Protein AF-A0AA90UX52-F1 (afdb_monomer_lite)

InterPro domains:
  IPR013783 Immunoglobulin-like fold [G3DSA:2.60.40.10] (333-427)
  IPR013783 Immunoglobulin-like fold [G3DSA:2.60.40.10] (526-625)
  IPR017853 Glycoside hydrolase superfamily [SSF51445] (4-129)
  IPR031965 Starch-binding module 26 [PF16738] (347-407)
  IPR031965 Starch-binding module 26 [PF16738] (533-608)

Organism: NCBI:txid165179

Secondary structure (DSSP, 8-state):
-----GGG-EE-S--SS--TTSSB-----HHHHHHHHHHHHHSSSEE---TTGGGTTTTTSBS--TTSS-GGGSTT---GGGG-S-EEEEETTEEEE-HHHHHHHHSHHHHHHHHHHHHHHH-HHHHH-EEE-TTEEESTT-EEEEEEETTEEEEEEESS-EEE-SPPSS-EEETTT--EE-SSSEEE-----TT-EEEEEET--S---S---SSS-SSS------PPP-S-TT-------SPPPPPP-EEEES-SEEE-SS-EEEEEEE-TTEEEEEEEETTS-EEEE-TT--EEEEE-TTPPTT-EEEEEEEEEETT--EEEEEEEEEE--TT-EEEEEEE-SS--EEEEE--STT--BSS-STT-EEPEEEEEETTEEEEEEEEET-SSEEEEEE-SSS-B---EEEE-S-EEEEE-SSS-EEEEPPPTTPPP-EEEES-SEEESS-EEEEEEE-TT-SEEEEEETTS--EEE-BT--EEEEESTTPPTT-EEEEEEEEE-TTS-EEEEEEEEEE----------SEEEEEEE-TT-S--EEEEEETTTTEESSTTSTT-EEPEEEEEEETTEEEEEEEE-SS--SPPSEEEEE-SSS-BPPPEE--TT-EEETTEE-S----SSS-----------EEEEETTS-EEEEESSGGGHHHHS-SEEEEETTEEEEE-

Radius of gyration: 37.29 Å; chains: 1; bounding box: 83×81×93 Å

Sequence (679 aa):
MKYNDATYNVVYVDSHDYGPGSGSRFGGSDAQWAENLSLMFTFRGIPCLYYGSEVGFRRDVVIDRGPNGPLSETGRAYFGGYITGDVKAKDFGDYTATGNAAASLNHDVAQHLIRLNKIRQAVPALRKGQWTSDGCTPANGGIAFKRAYKDSYALVALNGGATFTDCPAGTYTDLVTGKTYTGSTITVDAPNNQGQVRVLVKDWTGGKLIDDGAFIYDTTAKSLGDQTYDGNEEAGTTWVDEAPLMPVSVSLSPAGGTFRTNTVTVTAEVSEDATSAWYQIEGQDKVDLTPGKPVTFTIGEDMNFNDTKTVTWSVTSSEGKEKTGKVTYTKVDPNAAITVYVKADKAPYIHAWTTGVDGKNLTGSWPGKVMKGPEEIDGAKYWSYSFDGVENFNVILNNGSGAQSGNITGITSDIYLEYDGGKSAKKIDAPVNAAAKVTLSPNGGEFEKTISVTATLSNNAKSGWYKIGDGEQVNLTPGKPVTFTLGADMMEGESKTVTWSATNAEDKAKTGSATFNKIKEVVIPTPTGIFAYFLAPSDWSQVDCWAWNDSENVNFTGGKWPGVACTKIGVKKNGLDVWMWKYDGDLTTAPTMIIFNNGNGTQTKDLEFENGAVYNIDGKTNESVSTGINQVGSKKAPAKLKIYSINGVKVAEVNKVSDAEYVLAPGMYICNGKKFVIK

pLDDT: mean 83.98, std 14.46, range [29.59, 98.75]

Foldseek 3Di:
DPDDDQLAAEDEQAELQDHPPGFAAAQDDLLQLLQVLLDQLQAGHHYDYYPPVLVCPRHRFGSDPDPPDDNCRGVNRDQVLQQPWDWDAPDQLRIDTDASNNLSCLFQSNLSNSQSRQVSVVAVQSNDWDKDCVQKAAPPPWDWIWTDDPQKIKTKIFLWKIKGAQDPAAWWAWQAQLDIDGDRIDTDTDHNTRNEMTIIIGPDDPGHRGDAAQHYHDPDHDGSNPDDHPVCSVPDPPPPPPADQFDWDWDKVVQADEDAAQKDKIKIAIAQQFPWKWKDKPPGDIDTDHHPDIDIDIDRPPDAAQDKIKMKMWTAGPVRDIDIDIYMYGYHQQFDKAKEKEFEPDFWAKWKWDDDPPIDTQQDDPPGHTFDDQDQDPNTTMTMDIGTRDQFMKMKIALSPPFIEDIRGGRRHHWYWYDYNHHDIDTDDDPLVPDWDWDKRNQADEDAAKHKIKIATAQQFPWKWKDKAPDDTDTHDHPDIDIDMDHNPDDAQDKIKMKMWTAGPVRDIDIDIYIYTHHHPQPLPPDDDFKEKEQEDPPQPWKAKWFAAPVPRDTQFPPDPPGGTWAFRPDHDPNTTMTMDDRPDDDPDYTQWMKMDSSPPDIADIAGDDGQFYAYNPYTDPDHDCSPDDDDDPDVQQQWWQKAAPVRHRNDTHSDPVCCLVRDDFHWIATPNDIDTRD

Structure (mmCIF, N/CA/C/O backbone):
data_AF-A0AA90UX52-F1
#
_entry.id   AF-A0AA90UX52-F1
#
loop_
_atom_site.group_PDB
_atom_site.id
_atom_site.type_symbol
_atom_site.label_atom_id
_atom_site.label_alt_id
_atom_site.label_comp_id
_atom_site.label_asym_id
_atom_site.label_entity_id
_atom_site.label_seq_id
_atom_site.pdbx_PDB_ins_code
_atom_site.Cartn_x
_atom_site.Cartn_y
_atom_site.Cartn_z
_atom_site.occupancy
_atom_site.B_iso_or_equiv
_atom_site.auth_seq_id
_atom_site.auth_comp_id
_atom_site.auth_asym_id
_atom_site.auth_atom_id
_atom_site.pdbx_PDB_model_num
ATOM 1 N N . MET A 1 1 ? -38.773 1.060 -2.376 1.00 43.31 1 MET A N 1
ATOM 2 C CA . MET A 1 1 ? -37.419 0.499 -2.181 1.00 43.31 1 MET A CA 1
ATOM 3 C C . MET A 1 1 ? -37.500 -0.554 -1.091 1.00 43.31 1 MET A C 1
ATOM 5 O O . MET A 1 1 ? -37.897 -0.216 0.014 1.00 43.31 1 MET A O 1
ATOM 9 N N . LYS A 1 2 ? -37.212 -1.824 -1.391 1.00 46.41 2 LYS A N 1
ATOM 10 C CA . LYS A 1 2 ? -36.948 -2.810 -0.334 1.00 46.41 2 LYS A CA 1
ATOM 11 C C . LYS A 1 2 ? -35.502 -2.572 0.094 1.00 46.41 2 LYS A C 1
ATOM 13 O O . LYS A 1 2 ? -34.612 -2.728 -0.737 1.00 46.41 2 LYS A O 1
ATOM 18 N N . TYR A 1 3 ? -35.277 -2.103 1.318 1.00 53.59 3 TYR A N 1
ATOM 19 C CA . TYR A 1 3 ? -33.922 -2.037 1.862 1.00 53.59 3 TYR A CA 1
ATOM 20 C C . TYR A 1 3 ? -33.334 -3.457 1.859 1.00 53.59 3 TYR A C 1
ATOM 22 O O . TYR A 1 3 ? -34.031 -4.411 2.214 1.00 53.59 3 TYR A O 1
ATOM 30 N N . ASN A 1 4 ? -32.082 -3.600 1.412 1.00 65.56 4 ASN A N 1
ATOM 31 C CA . ASN A 1 4 ? -31.313 -4.835 1.586 1.00 65.56 4 ASN A CA 1
ATOM 32 C C . ASN A 1 4 ? -31.153 -5.147 3.087 1.00 65.56 4 ASN A C 1
ATOM 34 O O . ASN A 1 4 ? -31.478 -4.313 3.934 1.00 65.56 4 ASN A O 1
ATOM 38 N N . ASP A 1 5 ? -30.666 -6.347 3.419 1.00 72.44 5 ASP A N 1
ATOM 39 C CA . ASP A 1 5 ? -30.432 -6.779 4.803 1.00 72.44 5 ASP A CA 1
ATOM 40 C C . ASP A 1 5 ? -29.743 -5.678 5.634 1.00 72.44 5 ASP A C 1
ATOM 42 O O . ASP A 1 5 ? -28.587 -5.325 5.394 1.00 72.44 5 ASP A O 1
ATOM 46 N N . ALA A 1 6 ? -30.463 -5.155 6.635 1.00 71.75 6 ALA A N 1
ATOM 47 C CA . ALA A 1 6 ? -30.020 -4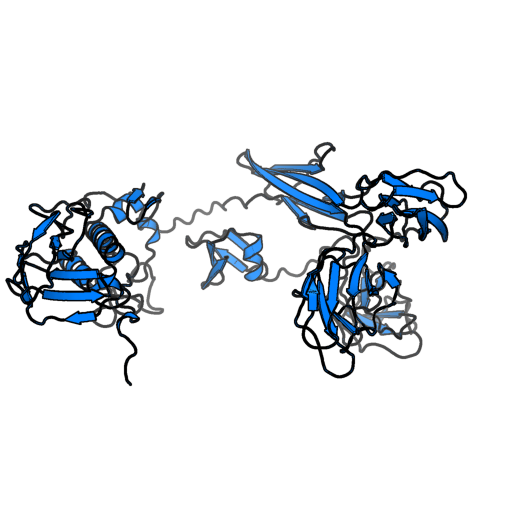.057 7.495 1.00 71.75 6 ALA A CA 1
ATOM 48 C C . ALA A 1 6 ? -28.718 -4.360 8.262 1.00 71.75 6 ALA A C 1
ATOM 50 O O . ALA A 1 6 ? -28.102 -3.455 8.818 1.00 71.75 6 ALA A O 1
ATOM 51 N N . THR A 1 7 ? -28.264 -5.617 8.269 1.00 76.69 7 THR A N 1
ATOM 52 C CA . THR A 1 7 ? -26.946 -6.018 8.782 1.00 76.69 7 THR A CA 1
ATOM 53 C C . THR A 1 7 ? -25.788 -5.310 8.064 1.00 76.69 7 THR A C 1
ATOM 55 O O . THR A 1 7 ? -24.740 -5.119 8.673 1.00 76.69 7 THR A O 1
ATOM 58 N N . TYR A 1 8 ? -25.976 -4.872 6.813 1.00 82.00 8 TYR A N 1
ATOM 59 C CA . TYR A 1 8 ? -24.956 -4.165 6.027 1.00 82.00 8 TYR A CA 1
ATOM 60 C C . TYR A 1 8 ? -25.035 -2.635 6.122 1.00 82.00 8 TYR A C 1
ATOM 62 O O . TYR A 1 8 ? -24.238 -1.945 5.489 1.00 82.00 8 TYR A O 1
ATOM 70 N N . ASN A 1 9 ? -25.973 -2.088 6.901 1.00 87.50 9 ASN A N 1
ATOM 71 C CA . ASN A 1 9 ? -26.075 -0.643 7.072 1.00 87.50 9 ASN A CA 1
ATOM 72 C C . ASN A 1 9 ? -24.983 -0.145 8.013 1.00 87.50 9 ASN A C 1
ATOM 74 O O . ASN A 1 9 ? -24.876 -0.614 9.148 1.00 87.50 9 ASN A O 1
ATOM 78 N N . VAL A 1 10 ? -24.211 0.837 7.556 1.00 90.69 10 VAL A N 1
ATOM 79 C CA . VAL A 1 10 ? -23.327 1.604 8.433 1.00 90.69 10 VAL A CA 1
ATOM 80 C C . VAL A 1 10 ? -24.196 2.445 9.358 1.00 90.69 10 VAL A C 1
ATOM 82 O O . VAL A 1 10 ? -25.052 3.198 8.899 1.00 90.69 10 VAL A O 1
ATOM 85 N N . VAL A 1 11 ? -23.989 2.287 10.659 1.00 90.81 11 VAL A N 1
ATOM 86 C CA . VAL A 1 11 ? -24.695 3.026 11.706 1.00 90.81 11 VAL A CA 1
ATOM 87 C C . VAL A 1 11 ? -23.684 3.868 12.468 1.00 90.81 11 VAL A C 1
ATOM 89 O O . VAL A 1 11 ? -22.572 3.415 12.732 1.00 90.81 11 VAL A O 1
ATOM 92 N N . TYR A 1 12 ? -24.056 5.103 12.776 1.00 92.94 12 TYR A N 1
ATOM 93 C CA . TYR A 1 12 ? -23.220 6.073 13.473 1.00 92.94 12 TYR A CA 1
ATOM 94 C C . TYR A 1 12 ? -24.110 7.007 14.296 1.00 92.94 12 TYR A C 1
ATOM 96 O O . TYR A 1 12 ? -25.298 7.158 14.005 1.00 92.94 12 TYR A O 1
ATOM 104 N N . VAL A 1 13 ? -23.533 7.627 15.324 1.00 93.69 13 VAL A N 1
ATOM 105 C CA . VAL A 1 13 ? -24.205 8.667 16.121 1.00 93.69 13 VAL A CA 1
ATOM 106 C C . VAL A 1 13 ? -23.985 10.030 15.475 1.00 93.69 13 VAL A C 1
ATOM 108 O O . VAL A 1 13 ? -24.938 10.760 15.227 1.00 93.69 13 VAL A O 1
ATOM 111 N N . ASP A 1 14 ? -22.731 10.343 15.151 1.00 93.75 14 ASP A N 1
ATOM 112 C CA . ASP A 1 14 ? -22.329 11.515 14.383 1.00 93.75 14 ASP A CA 1
ATOM 113 C C . ASP A 1 14 ? -21.280 11.158 13.315 1.00 93.75 14 ASP A C 1
ATOM 115 O O . ASP A 1 14 ? -20.746 10.046 13.279 1.00 93.75 14 ASP A O 1
ATOM 119 N N . SER A 1 15 ? -21.044 12.084 12.389 1.00 92.25 15 SER A N 1
ATOM 120 C CA . SER A 1 15 ? -20.135 11.927 11.256 1.00 92.25 15 SER A CA 1
ATOM 121 C C . SER A 1 15 ? -19.457 13.248 10.886 1.00 92.25 15 SER A C 1
ATOM 123 O O . SER A 1 15 ? -19.659 14.282 11.522 1.00 92.25 15 SER A O 1
ATOM 125 N N . HIS A 1 16 ? -18.663 13.213 9.816 1.00 90.19 16 HIS A N 1
ATOM 126 C CA . HIS A 1 16 ? -18.025 14.392 9.233 1.00 90.19 16 HIS A CA 1
ATOM 127 C C . HIS A 1 16 ? -18.993 15.360 8.537 1.00 90.19 16 HIS A C 1
ATOM 129 O O . HIS A 1 16 ? -18.540 16.426 8.123 1.00 90.19 16 HIS A O 1
ATOM 135 N N . ASP A 1 17 ? -20.275 15.006 8.402 1.00 87.12 17 ASP A N 1
ATOM 136 C CA . ASP A 1 17 ? -21.306 15.847 7.777 1.00 87.12 17 ASP A CA 1
ATOM 137 C C . ASP A 1 17 ? -22.520 16.075 8.686 1.00 87.12 17 ASP A C 1
ATOM 139 O O . ASP A 1 17 ? -23.120 17.148 8.650 1.00 87.12 17 ASP A O 1
ATOM 143 N N . TYR A 1 18 ? -22.896 15.088 9.511 1.00 87.19 18 TYR A N 1
ATOM 144 C CA . TYR A 1 18 ? -24.148 15.128 10.265 1.00 87.19 18 TYR A CA 1
ATOM 145 C C . TYR A 1 18 ? -24.004 14.587 11.686 1.00 87.19 18 TYR A C 1
ATOM 147 O O . TYR A 1 18 ? -23.371 13.561 11.916 1.00 87.19 18 TYR A O 1
ATOM 155 N N . GLY A 1 19 ? -24.696 15.231 12.623 1.00 87.31 19 GLY A N 1
ATOM 156 C CA . GLY A 1 19 ? -25.025 14.687 13.938 1.00 87.31 19 GLY A CA 1
ATOM 157 C C . GLY A 1 19 ? -26.526 14.813 14.227 1.00 87.31 19 GLY A C 1
ATOM 158 O O . GLY A 1 19 ? -27.267 15.381 13.410 1.00 87.31 19 GLY A O 1
ATOM 159 N N . PRO A 1 20 ? -27.004 14.303 15.376 1.00 80.38 20 PRO A N 1
ATOM 160 C CA . PRO A 1 20 ? -28.398 14.424 15.794 1.00 80.38 20 PRO A CA 1
ATOM 161 C C . PRO A 1 20 ? -28.715 15.910 16.020 1.00 80.38 20 PRO A C 1
ATOM 163 O O . PRO A 1 20 ? -28.305 16.485 17.020 1.00 80.38 20 PRO A O 1
ATOM 166 N N . GLY A 1 21 ? -29.360 16.559 15.042 1.00 71.69 21 GLY A N 1
ATOM 167 C CA . GLY A 1 21 ? -29.524 18.023 15.011 1.00 71.69 21 GLY A CA 1
ATOM 168 C C . GLY A 1 21 ? -29.046 18.723 13.730 1.00 71.69 21 GLY A C 1
ATOM 169 O O . GLY A 1 21 ? -29.151 19.941 13.639 1.00 71.69 21 GLY A O 1
ATOM 170 N N . SER A 1 22 ? -28.597 17.979 12.708 1.00 71.75 22 SER A N 1
ATOM 171 C CA . SER A 1 22 ? -28.408 18.431 11.309 1.00 71.75 22 SER A CA 1
ATOM 172 C C . SER A 1 22 ? -27.213 19.348 10.979 1.00 71.75 22 SER A C 1
ATOM 174 O O . SER A 1 22 ? -27.185 19.920 9.893 1.00 71.75 22 SER A O 1
ATOM 176 N N . GLY A 1 23 ? -26.187 19.440 11.838 1.00 85.25 23 GLY A N 1
ATOM 177 C CA . GLY A 1 23 ? -24.951 20.163 11.472 1.00 85.25 23 GLY A CA 1
ATOM 178 C C . GLY A 1 23 ? -23.860 20.307 12.539 1.00 85.25 23 GLY A C 1
ATOM 179 O O . GLY A 1 23 ? -22.765 20.762 12.214 1.00 85.25 23 GLY A O 1
ATOM 180 N N . SER A 1 24 ? -24.119 19.908 13.786 1.00 93.06 24 SER A N 1
ATOM 181 C CA . SER A 1 24 ? -23.124 19.890 14.870 1.00 93.06 24 SER A CA 1
ATOM 182 C C . SER A 1 24 ? -22.757 18.466 15.277 1.00 93.06 24 SER A C 1
ATOM 184 O O . SER A 1 24 ? -23.542 17.530 15.095 1.00 93.06 24 SER A O 1
ATOM 186 N N . ARG A 1 25 ? -21.555 18.312 15.840 1.00 93.75 25 ARG A N 1
ATOM 187 C CA . ARG A 1 25 ? -21.105 17.092 16.526 1.00 93.75 25 ARG A CA 1
ATOM 188 C C . ARG A 1 25 ? -22.083 16.754 17.647 1.00 93.75 25 ARG A C 1
ATOM 190 O O . ARG A 1 25 ? -22.650 17.658 18.257 1.00 93.75 25 ARG A O 1
ATOM 197 N N . PHE A 1 26 ? -22.273 15.473 17.956 1.00 95.00 26 PHE A N 1
ATOM 198 C CA . PHE A 1 26 ? -23.254 15.099 18.979 1.00 95.00 26 PHE A CA 1
ATOM 199 C C . PHE A 1 26 ? -22.824 15.597 20.369 1.00 95.00 26 PHE A C 1
ATOM 201 O O . PHE A 1 26 ? -21.814 15.148 20.906 1.00 95.00 26 PHE A O 1
ATOM 208 N N . GLY A 1 27 ? -23.602 16.515 20.949 1.00 92.94 27 GLY A N 1
ATOM 209 C CA . GLY A 1 27 ? -23.311 17.180 22.226 1.00 92.94 27 GLY A CA 1
ATOM 210 C C . GLY A 1 27 ? -23.649 16.387 23.494 1.00 92.94 27 GLY A C 1
ATOM 211 O O . GLY A 1 27 ? -23.542 16.935 24.587 1.00 92.94 27 GLY A O 1
ATOM 212 N N . GLY A 1 28 ? -24.080 15.126 23.377 1.00 93.31 28 GLY A N 1
ATOM 213 C CA . GLY A 1 28 ? -24.453 14.310 24.535 1.00 93.31 28 GLY A CA 1
ATOM 214 C C . GLY A 1 28 ? -23.296 14.055 25.508 1.00 93.31 28 GLY A C 1
ATOM 215 O O . GLY A 1 28 ? -22.121 14.088 25.133 1.00 93.31 28 GLY A O 1
ATOM 216 N N . SER A 1 29 ? -23.643 13.768 26.764 1.00 95.44 29 SER A N 1
ATOM 217 C CA . SER A 1 29 ? -22.687 13.413 27.820 1.00 95.44 29 SER A CA 1
ATOM 218 C C . SER A 1 29 ? -21.959 12.095 27.528 1.00 95.44 29 SER A C 1
ATOM 220 O O . SER A 1 29 ? -22.377 11.318 26.667 1.00 95.44 29 SER A O 1
ATOM 222 N N . ASP A 1 30 ? -20.900 11.791 28.285 1.00 95.75 30 ASP A N 1
ATOM 223 C CA . ASP A 1 30 ? -20.216 10.494 28.176 1.00 95.75 30 ASP A CA 1
ATOM 224 C C . ASP A 1 30 ? -21.163 9.315 28.415 1.00 95.75 30 ASP A C 1
ATOM 226 O O . ASP A 1 30 ? -21.090 8.317 27.704 1.00 95.75 30 ASP A O 1
ATOM 230 N N . ALA A 1 31 ? -22.102 9.451 29.354 1.00 95.62 31 ALA A N 1
ATOM 231 C CA . ALA A 1 31 ? -23.086 8.417 29.649 1.00 95.62 31 ALA A CA 1
ATOM 232 C C . ALA A 1 31 ? -24.082 8.214 28.490 1.00 95.62 31 ALA A C 1
ATOM 234 O O . ALA A 1 31 ? -24.422 7.079 28.156 1.00 95.62 31 ALA A O 1
ATOM 235 N N . GLN A 1 32 ? -24.501 9.297 27.822 1.00 95.50 32 GLN A N 1
ATOM 236 C CA . GLN A 1 32 ? -25.347 9.220 26.621 1.00 95.50 32 GLN A CA 1
ATOM 237 C C . GLN A 1 32 ? -24.584 8.627 25.430 1.00 95.50 32 GLN A C 1
ATOM 239 O O . GLN A 1 32 ? -25.124 7.824 24.670 1.00 95.50 32 GLN A O 1
ATOM 244 N N . TRP A 1 33 ? -23.307 8.979 25.267 1.00 96.19 33 TRP A N 1
ATOM 245 C CA . TRP A 1 33 ? -22.436 8.332 24.288 1.00 96.19 33 TRP A CA 1
ATOM 246 C C . TRP A 1 33 ? -22.298 6.837 24.577 1.00 96.19 33 TRP A C 1
ATOM 248 O O . TRP A 1 33 ? -22.465 6.026 23.668 1.00 96.19 33 TRP A O 1
ATOM 258 N N . ALA A 1 34 ? -22.062 6.460 25.833 1.00 96.94 34 ALA A N 1
ATOM 259 C CA . ALA A 1 34 ? -21.978 5.068 26.247 1.00 96.94 34 ALA A CA 1
ATOM 260 C C . ALA A 1 34 ? -23.277 4.299 25.950 1.00 96.94 34 ALA A C 1
ATOM 262 O O . ALA A 1 34 ? -23.217 3.191 25.423 1.00 96.94 34 ALA A O 1
ATOM 263 N N . GLU A 1 35 ? -24.446 4.887 26.210 1.00 96.44 35 GLU A N 1
ATOM 264 C CA . GLU A 1 35 ? -25.766 4.335 25.865 1.00 96.44 35 GLU A CA 1
ATOM 265 C C . GLU A 1 35 ? -25.922 4.096 24.357 1.00 96.44 35 GLU A C 1
ATOM 267 O O . GLU A 1 35 ? -26.224 2.977 23.928 1.00 96.44 35 GLU A O 1
ATOM 272 N N . ASN A 1 36 ? -25.633 5.117 23.546 1.00 95.88 36 ASN A N 1
ATOM 273 C CA . ASN A 1 36 ? -25.705 5.023 22.090 1.00 95.88 36 ASN A CA 1
ATOM 274 C C . ASN A 1 36 ? -24.756 3.949 21.539 1.00 95.88 36 ASN A C 1
ATOM 276 O O . ASN A 1 36 ? -25.142 3.149 20.682 1.00 95.88 36 ASN A O 1
ATOM 280 N N . LEU A 1 37 ? -23.522 3.896 22.049 1.00 96.88 37 LEU A N 1
ATOM 281 C CA . LEU A 1 37 ? -22.538 2.881 21.675 1.00 96.88 37 LEU A CA 1
ATOM 282 C C . LEU A 1 37 ? -22.993 1.484 22.111 1.00 96.88 37 LEU A C 1
ATOM 284 O O . LEU A 1 37 ? -22.902 0.551 21.314 1.00 96.88 37 LEU A O 1
ATOM 288 N N . SER A 1 38 ? -23.530 1.328 23.324 1.00 97.19 38 SER A N 1
ATOM 289 C CA . SER A 1 38 ? -24.040 0.044 23.820 1.00 97.19 38 SER A CA 1
ATOM 290 C C . SER A 1 38 ? -25.117 -0.508 22.897 1.00 97.19 38 SER A C 1
ATOM 292 O O . SER A 1 38 ? -25.051 -1.681 22.519 1.00 97.19 38 SER A O 1
ATOM 294 N N . LEU A 1 39 ? -26.055 0.331 22.446 1.00 95.69 39 LEU A N 1
ATOM 295 C CA . LEU A 1 39 ? -27.054 -0.080 21.463 1.00 95.69 39 LEU A CA 1
ATOM 296 C C . LEU A 1 39 ? -26.397 -0.417 20.122 1.00 95.69 39 LEU A C 1
ATOM 298 O O . LEU A 1 39 ? -26.558 -1.526 19.618 1.00 95.69 39 LEU A O 1
ATOM 302 N N . MET A 1 40 ? -25.601 0.494 19.563 1.00 94.75 40 MET A N 1
ATOM 303 C CA . MET A 1 40 ? -24.998 0.328 18.239 1.00 94.75 40 MET A CA 1
ATOM 304 C C . MET A 1 40 ? -24.143 -0.948 18.134 1.00 94.75 40 MET A C 1
ATOM 306 O O . MET A 1 40 ? -24.237 -1.692 17.156 1.00 94.75 40 MET A O 1
ATOM 310 N N . PHE A 1 41 ? -23.358 -1.259 19.168 1.00 95.88 41 PHE A N 1
ATOM 311 C CA . PHE A 1 41 ? -22.461 -2.417 19.197 1.00 95.88 41 PHE A CA 1
ATOM 312 C C . PHE A 1 41 ? -23.132 -3.733 19.597 1.00 95.88 41 PHE A C 1
ATOM 314 O O . PHE A 1 41 ? -22.553 -4.796 19.355 1.00 95.88 41 PHE A O 1
ATOM 321 N N . THR A 1 42 ? -24.352 -3.715 20.132 1.00 96.44 42 THR A N 1
ATOM 322 C CA . THR A 1 42 ? -25.103 -4.944 20.448 1.00 96.44 42 THR A CA 1
ATOM 323 C C . THR A 1 42 ? -26.286 -5.188 19.515 1.00 96.44 42 THR A C 1
ATOM 325 O O . THR A 1 42 ? -26.809 -6.303 19.470 1.00 96.44 42 THR A O 1
ATOM 328 N N . PHE A 1 43 ? -26.658 -4.206 18.695 1.00 93.00 43 PHE A N 1
ATOM 329 C CA . PHE A 1 43 ? -27.733 -4.297 17.710 1.00 93.00 43 PHE A CA 1
ATOM 330 C C . PHE A 1 43 ? -27.221 -4.682 16.303 1.00 93.00 43 PHE A C 1
ATOM 332 O O . PHE A 1 43 ? -26.082 -5.149 16.132 1.00 93.00 43 PHE A O 1
ATOM 339 N N . ARG A 1 44 ? -28.096 -4.585 15.290 1.00 89.25 44 ARG A N 1
ATOM 340 C CA . ARG A 1 44 ? -27.779 -4.852 13.873 1.00 89.25 44 ARG A CA 1
ATOM 341 C C . ARG A 1 44 ? -27.151 -3.637 13.189 1.00 89.25 44 ARG A C 1
ATOM 343 O O . ARG A 1 44 ? -27.473 -2.505 13.524 1.00 89.25 44 ARG A O 1
ATOM 350 N N . GLY A 1 45 ? -26.301 -3.915 12.202 1.00 90.06 45 GLY A N 1
ATOM 351 C CA . GLY A 1 45 ? -25.576 -2.920 11.412 1.00 90.06 45 GLY A CA 1
ATOM 352 C C . GLY A 1 45 ? -24.060 -3.027 11.576 1.00 90.06 45 GLY A C 1
ATOM 353 O O . GLY A 1 45 ? -23.547 -3.910 12.273 1.00 90.06 45 GLY A O 1
ATOM 354 N N . ILE A 1 46 ? -23.346 -2.113 10.930 1.00 92.69 46 ILE A N 1
ATOM 355 C CA . ILE A 1 46 ? -21.895 -1.944 10.998 1.00 92.69 46 ILE A CA 1
ATOM 356 C C . ILE A 1 46 ? -21.626 -0.656 11.790 1.00 92.69 46 ILE A C 1
ATOM 358 O O . ILE A 1 46 ? -21.782 0.430 11.229 1.00 92.69 46 ILE A O 1
ATOM 362 N N . PRO A 1 47 ? -21.266 -0.754 13.084 1.00 93.81 47 PRO A N 1
ATOM 363 C CA . PRO A 1 47 ? -20.916 0.405 13.898 1.00 93.81 47 PRO A CA 1
ATOM 364 C C . PRO A 1 47 ? -19.752 1.182 13.286 1.00 93.81 47 PRO A C 1
ATOM 366 O O . PRO A 1 47 ? -18.701 0.606 13.005 1.00 93.81 47 PRO A O 1
ATOM 369 N N . CYS A 1 48 ? -19.933 2.484 13.106 1.00 94.75 48 CYS A N 1
ATOM 370 C CA . CYS A 1 48 ? -18.905 3.414 12.672 1.00 94.75 48 CYS A CA 1
ATOM 371 C C . CYS A 1 48 ? -18.796 4.542 13.696 1.00 94.75 48 CYS A C 1
ATOM 373 O O . CYS A 1 48 ? -19.800 5.097 14.144 1.00 94.75 48 CYS A O 1
ATOM 375 N N . LEU A 1 49 ? -17.561 4.852 14.075 1.00 94.25 49 LEU A N 1
ATOM 376 C CA . LEU A 1 49 ? -17.238 5.947 14.973 1.00 94.25 49 LEU A CA 1
ATOM 377 C C . LEU A 1 49 ? -16.491 7.018 14.184 1.00 94.25 49 LEU A C 1
ATOM 379 O O . LEU A 1 49 ? -15.543 6.702 13.464 1.00 94.25 49 LEU A O 1
ATOM 383 N N . TYR A 1 50 ? -16.912 8.272 14.323 1.00 94.81 50 TYR A N 1
ATOM 384 C CA . TYR A 1 50 ? -16.167 9.406 13.798 1.00 94.81 50 TYR A CA 1
ATOM 385 C C . TYR A 1 50 ? -15.085 9.825 14.802 1.00 94.81 50 TYR A C 1
ATOM 387 O O . TYR A 1 50 ? -15.320 9.797 16.009 1.00 94.81 50 TYR A O 1
ATOM 395 N N . TYR A 1 51 ? -13.887 10.150 14.310 1.00 94.44 51 TYR A N 1
ATOM 396 C CA . TYR A 1 51 ? -12.699 10.287 15.156 1.00 94.44 51 TYR A CA 1
ATOM 397 C C . TYR A 1 51 ? -12.890 11.318 16.276 1.00 94.44 51 TYR A C 1
ATOM 399 O O . TYR A 1 51 ? -13.581 12.330 16.122 1.00 94.44 51 TYR A O 1
ATOM 407 N N . GLY A 1 52 ? -12.276 11.045 17.423 1.00 95.00 52 GLY A N 1
ATOM 408 C CA . GLY A 1 52 ? -12.375 11.874 18.614 1.00 95.00 52 GLY A CA 1
ATOM 409 C C . GLY A 1 52 ? -13.715 11.774 19.353 1.00 95.00 52 GLY A C 1
ATOM 410 O O . GLY A 1 52 ? -13.802 12.247 20.485 1.00 95.00 52 GLY A O 1
ATOM 411 N N . SER A 1 53 ? -14.760 11.143 18.795 1.00 95.19 53 SER A N 1
ATOM 412 C CA . SER A 1 53 ? -16.009 10.896 19.540 1.00 95.19 53 SER A CA 1
ATOM 413 C C . SER A 1 53 ? -15.772 10.007 20.771 1.00 95.19 53 SER A C 1
ATOM 415 O O . SER A 1 53 ? -16.456 10.165 21.781 1.00 95.19 53 SER A O 1
ATOM 417 N N . GLU A 1 54 ? -14.753 9.143 20.726 1.00 94.31 54 GLU A N 1
ATOM 418 C CA . GLU A 1 54 ? -14.267 8.304 21.831 1.00 94.31 54 GLU A CA 1
ATOM 419 C C . GLU A 1 54 ? -13.792 9.089 23.067 1.00 94.31 54 GLU A C 1
ATOM 421 O O . GLU A 1 54 ? -13.746 8.529 24.163 1.00 94.31 54 GLU A O 1
ATOM 426 N N . VAL A 1 55 ? -13.490 10.381 22.910 1.00 94.81 55 VAL A N 1
ATOM 427 C CA . VAL A 1 55 ? -13.103 11.294 24.001 1.00 94.81 55 VAL A CA 1
ATOM 428 C C . VAL A 1 55 ? -13.971 12.554 24.063 1.00 94.81 55 VAL A C 1
ATOM 430 O O . VAL A 1 55 ? -13.641 13.515 24.746 1.00 94.81 55 VAL A O 1
ATOM 433 N N . GLY A 1 56 ? -15.075 12.595 23.310 1.00 93.19 56 GLY A N 1
ATOM 434 C CA . GLY A 1 56 ? -15.926 13.784 23.242 1.00 93.19 56 GLY A CA 1
ATOM 435 C C . GLY A 1 56 ? -15.275 15.003 22.576 1.00 93.19 56 GLY A C 1
ATOM 436 O O . GLY A 1 56 ? -15.659 16.142 22.847 1.00 93.19 56 GLY A O 1
ATOM 437 N N . PHE A 1 57 ? -14.307 14.785 21.688 1.00 94.56 57 PHE A N 1
ATOM 438 C CA . PHE A 1 57 ? -13.605 15.850 20.985 1.00 94.56 57 PHE A CA 1
ATOM 439 C C . PHE A 1 57 ? -14.564 16.727 20.167 1.00 94.56 57 PHE A C 1
ATOM 441 O O . PHE A 1 57 ? -15.297 16.228 19.303 1.00 94.56 57 PHE A O 1
ATOM 448 N N . ARG A 1 58 ? -14.532 18.044 20.425 1.00 92.62 58 ARG A N 1
ATOM 449 C CA . ARG A 1 58 ? -15.372 19.064 19.765 1.00 92.62 58 ARG A CA 1
ATOM 450 C C . ARG A 1 58 ? -16.876 18.742 19.819 1.00 92.62 58 ARG A C 1
ATOM 452 O O . ARG A 1 58 ? -17.592 18.978 18.849 1.00 92.62 58 ARG A O 1
ATOM 459 N N . ARG A 1 59 ? -17.371 18.198 20.938 1.00 92.19 59 ARG A N 1
ATOM 460 C CA . ARG A 1 59 ? -18.815 18.010 21.178 1.00 92.19 59 ARG A CA 1
ATOM 461 C C . ARG A 1 59 ? -19.596 19.305 20.989 1.00 92.19 59 ARG A C 1
ATOM 463 O O . ARG A 1 59 ? -19.121 20.366 21.376 1.00 92.19 59 ARG A O 1
ATOM 470 N N . ASP A 1 60 ? -20.786 19.186 20.403 1.00 92.69 60 ASP A N 1
ATOM 471 C CA . ASP A 1 60 ? -21.723 20.288 20.133 1.00 92.69 60 ASP A CA 1
ATOM 472 C C . ASP A 1 60 ? -21.197 21.396 19.195 1.00 92.69 60 ASP A C 1
ATOM 474 O O . ASP A 1 60 ? -21.906 22.337 18.842 1.00 92.69 60 ASP A O 1
ATOM 478 N N . VAL A 1 61 ? -19.960 21.274 18.706 1.00 93.12 61 VAL A N 1
ATOM 479 C CA . VAL A 1 61 ? -19.383 22.221 17.753 1.00 93.12 61 VAL A CA 1
ATOM 480 C C . VAL A 1 61 ? -19.924 21.940 16.351 1.00 93.12 61 VAL A C 1
ATOM 482 O O . VAL A 1 61 ? -20.063 20.786 15.935 1.00 93.12 61 VAL A O 1
ATOM 485 N N . VAL A 1 62 ? -20.191 23.012 15.597 1.00 93.44 62 VAL A N 1
ATOM 486 C CA . VAL A 1 62 ? -20.565 22.951 14.174 1.00 93.44 62 VAL A CA 1
ATOM 487 C C . VAL A 1 62 ? -19.531 22.130 13.401 1.00 93.44 62 VAL A C 1
ATOM 489 O O . VAL A 1 62 ? -18.334 22.403 13.484 1.00 93.44 62 VAL A O 1
ATOM 492 N N . ILE A 1 63 ? -19.987 21.129 12.649 1.00 92.50 63 ILE A N 1
ATOM 493 C CA . ILE A 1 63 ? -19.134 20.154 11.958 1.00 92.50 63 ILE A CA 1
ATOM 494 C C . ILE A 1 63 ? -18.291 20.825 10.877 1.00 92.50 63 ILE A C 1
ATOM 496 O O . ILE A 1 63 ? -17.079 20.629 10.836 1.00 92.50 63 ILE A O 1
ATOM 500 N N . ASP A 1 64 ? -18.931 21.618 10.020 1.00 90.56 64 ASP A N 1
ATOM 501 C CA . ASP A 1 64 ? -18.285 22.346 8.935 1.00 90.56 64 ASP A CA 1
ATOM 502 C C . ASP A 1 64 ? -19.018 23.670 8.685 1.00 90.56 64 ASP A C 1
ATOM 504 O O . ASP A 1 64 ? -20.243 23.706 8.573 1.00 90.56 64 ASP A O 1
ATOM 508 N N . ARG A 1 65 ? -18.262 24.767 8.603 1.00 87.62 65 ARG A N 1
ATOM 509 C CA . ARG A 1 65 ? -18.772 26.107 8.262 1.00 87.62 65 ARG A CA 1
ATOM 510 C C . ARG A 1 65 ? -18.513 26.467 6.792 1.00 87.62 65 ARG A C 1
ATOM 512 O O . ARG A 1 65 ? -18.729 27.613 6.383 1.00 87.62 65 ARG A O 1
ATOM 519 N N . GLY A 1 66 ? -18.037 25.511 5.994 1.00 84.88 66 GLY A N 1
ATOM 520 C CA . GLY A 1 66 ? -17.570 25.729 4.634 1.00 84.88 66 GLY A CA 1
ATOM 521 C C . GLY A 1 66 ? -16.368 26.683 4.628 1.00 84.88 66 GLY A C 1
ATOM 522 O O . GLY A 1 66 ? -15.462 26.526 5.442 1.00 84.88 66 GLY A O 1
ATOM 523 N N . PRO A 1 67 ? -16.342 27.709 3.760 1.00 82.19 67 PRO A N 1
ATOM 524 C CA . PRO A 1 67 ? -15.226 28.656 3.694 1.00 82.19 67 PRO A CA 1
ATOM 525 C C . PRO A 1 67 ? -15.187 29.667 4.860 1.00 82.19 67 PRO A C 1
ATOM 527 O O . PRO A 1 67 ? -14.319 30.536 4.881 1.00 82.19 67 PRO A O 1
ATOM 530 N N . ASN A 1 68 ? -16.125 29.602 5.813 1.00 86.81 68 ASN A N 1
ATOM 531 C CA . ASN A 1 68 ? -16.343 30.646 6.818 1.00 86.81 68 ASN A CA 1
ATOM 532 C C . ASN A 1 68 ? -15.642 30.351 8.158 1.00 86.81 68 ASN A C 1
ATOM 534 O O . ASN A 1 68 ? -16.294 30.253 9.201 1.00 86.81 68 ASN A O 1
ATOM 538 N N . GLY A 1 69 ? -14.315 30.213 8.131 1.00 79.75 69 GLY A N 1
ATOM 539 C CA . GLY A 1 69 ? -13.475 30.105 9.332 1.00 79.75 69 GLY A CA 1
ATOM 540 C C . GLY A 1 69 ? -12.502 28.921 9.322 1.00 79.75 69 GLY A C 1
ATOM 541 O O . GLY A 1 69 ? -12.531 28.094 8.408 1.00 79.75 69 GLY A O 1
ATOM 542 N N . PRO A 1 70 ? -11.605 28.843 10.319 1.00 83.81 70 PRO A N 1
ATOM 543 C CA . PRO A 1 70 ? -10.614 27.778 10.396 1.00 83.81 70 PRO A CA 1
ATOM 544 C C . PRO A 1 70 ? -11.241 26.451 10.848 1.00 83.81 70 PRO A C 1
ATOM 546 O O . PRO A 1 70 ? -12.075 26.410 11.751 1.00 83.81 70 PRO A O 1
ATOM 549 N N . LEU A 1 71 ? -10.782 25.334 10.271 1.00 88.00 71 LEU A N 1
ATOM 550 C CA . LEU A 1 71 ? -11.261 23.994 10.644 1.00 88.00 71 LEU A CA 1
ATOM 551 C C . LEU A 1 71 ? -10.980 23.642 12.113 1.00 88.00 71 LEU A C 1
ATOM 553 O O . LEU A 1 71 ? -11.726 22.854 12.690 1.00 88.00 71 LEU A O 1
ATOM 557 N N . SER A 1 72 ? -9.951 24.232 12.731 1.00 88.31 72 SER A N 1
ATOM 558 C CA . SER A 1 72 ? -9.610 24.040 14.151 1.00 88.31 72 SER A CA 1
ATOM 559 C C . SER A 1 72 ? -10.742 24.436 15.110 1.00 88.31 72 SER A C 1
ATOM 561 O O . SER A 1 72 ? -10.829 23.892 16.212 1.00 88.31 72 SER A O 1
ATOM 563 N N . GLU A 1 73 ? -11.644 25.319 14.678 1.00 89.31 73 GLU A N 1
ATOM 564 C CA . GLU A 1 73 ? -12.820 25.772 15.432 1.00 89.31 73 GLU A CA 1
ATOM 565 C C . GLU A 1 73 ? -14.097 24.976 15.101 1.00 89.31 73 GLU A C 1
ATOM 567 O O . GLU A 1 73 ? -15.196 25.353 15.509 1.00 89.31 73 GLU A O 1
ATOM 572 N N . THR A 1 74 ? -13.979 23.882 14.343 1.00 93.12 74 THR A N 1
ATOM 573 C CA . THR A 1 74 ? -15.113 23.068 13.878 1.00 93.12 74 THR A CA 1
ATOM 574 C C . THR A 1 74 ? -15.025 21.627 14.384 1.00 93.12 74 THR A C 1
ATOM 576 O O . THR A 1 74 ? -14.001 21.192 14.913 1.00 93.12 74 THR A O 1
ATOM 579 N N . GLY A 1 75 ? -16.077 20.838 14.162 1.00 91.44 75 GLY A N 1
ATOM 580 C CA . GLY A 1 75 ? -16.066 19.389 14.382 1.00 91.44 75 GLY A CA 1
ATOM 581 C C . GLY A 1 75 ? -15.108 18.611 13.465 1.00 91.44 75 GLY A C 1
ATOM 582 O O . GLY A 1 75 ? -14.938 17.408 13.648 1.00 91.44 75 GLY A O 1
ATOM 583 N N . ARG A 1 76 ? -14.475 19.276 12.488 1.00 91.88 76 ARG A N 1
ATOM 584 C CA . ARG A 1 76 ? -13.410 18.740 11.622 1.00 91.88 76 ARG A CA 1
ATOM 585 C C . ARG A 1 76 ? -12.001 19.167 12.061 1.00 91.88 76 ARG A C 1
ATOM 587 O O . ARG A 1 76 ? -11.053 19.047 11.283 1.00 91.88 76 ARG A O 1
ATOM 594 N N . ALA A 1 77 ? -11.850 19.665 13.291 1.00 91.62 77 ALA A N 1
ATOM 595 C CA . ALA A 1 77 ? -10.553 20.025 13.857 1.00 91.62 77 ALA A CA 1
ATOM 596 C C . ALA A 1 77 ? -9.571 18.840 13.867 1.00 91.62 77 ALA A C 1
ATOM 598 O O . ALA A 1 77 ? -9.965 17.669 13.890 1.00 91.62 77 ALA A O 1
ATOM 599 N N . TYR A 1 78 ? -8.276 19.150 13.832 1.00 90.56 78 TYR A N 1
ATOM 600 C CA . TYR A 1 78 ? -7.217 18.148 13.835 1.00 90.56 78 TYR A CA 1
ATOM 601 C C . TYR A 1 78 ? -7.109 17.479 15.210 1.00 90.56 78 TYR A C 1
ATOM 603 O O . TYR A 1 78 ? -6.843 18.142 16.200 1.00 90.56 78 TYR A O 1
ATOM 611 N N . PHE A 1 79 ? -7.289 16.159 15.263 1.00 93.44 79 PHE A N 1
ATOM 612 C CA . PHE A 1 79 ? -7.251 15.389 16.514 1.00 93.44 79 PHE A CA 1
ATOM 613 C C . PHE A 1 79 ? -5.877 14.774 16.816 1.00 93.44 79 PHE A C 1
ATOM 615 O O . PHE A 1 79 ? -5.690 14.160 17.859 1.00 93.44 79 PHE A O 1
ATOM 622 N N . GLY A 1 80 ? -4.894 14.916 15.918 1.00 90.94 80 GLY A N 1
ATOM 623 C CA . GLY A 1 80 ? -3.628 14.183 16.017 1.00 90.94 80 GLY A CA 1
ATOM 624 C C . GLY A 1 80 ? -2.831 14.458 17.293 1.00 90.94 80 GLY A C 1
ATOM 625 O O . GLY A 1 80 ? -2.173 13.548 17.789 1.00 90.94 80 GLY A O 1
ATOM 626 N N . GLY A 1 81 ? -2.932 15.664 17.863 1.00 90.75 81 GLY A N 1
ATOM 627 C CA . GLY A 1 81 ? -2.286 15.996 19.136 1.00 90.75 81 GLY A CA 1
ATOM 628 C C . GLY A 1 81 ? -2.794 15.160 20.315 1.00 90.75 81 GLY A C 1
ATOM 629 O O . GLY A 1 81 ? -2.013 14.810 21.190 1.00 90.75 81 GLY A O 1
ATOM 630 N N . TYR A 1 82 ? -4.058 14.731 20.295 1.00 93.62 82 TYR A N 1
ATOM 631 C CA . TYR A 1 82 ? -4.661 13.886 21.334 1.00 93.62 82 TYR A CA 1
ATOM 632 C C . TYR A 1 82 ? -4.259 12.409 21.230 1.00 93.62 82 TYR A C 1
ATOM 634 O O . TYR A 1 82 ? -4.590 11.613 22.105 1.00 93.62 82 TYR A O 1
ATOM 642 N N . ILE A 1 83 ? -3.552 12.018 20.170 1.00 93.94 83 ILE A N 1
ATOM 643 C CA . ILE A 1 83 ? -3.135 10.632 19.914 1.00 93.94 83 ILE A CA 1
ATOM 644 C C . ILE A 1 83 ? -1.628 10.520 19.651 1.00 93.94 83 ILE A C 1
ATOM 646 O O . ILE A 1 83 ? -1.174 9.547 19.051 1.00 93.94 83 ILE A O 1
ATOM 650 N N . THR A 1 84 ? -0.838 11.500 20.097 1.00 93.06 84 THR A N 1
ATOM 651 C CA . THR A 1 84 ? 0.627 11.408 20.092 1.00 93.06 84 THR A CA 1
ATOM 652 C C . THR A 1 84 ? 1.108 10.340 21.076 1.00 93.06 84 THR A C 1
ATOM 654 O O . THR A 1 84 ? 0.547 10.165 22.158 1.00 93.06 84 THR A O 1
ATOM 657 N N . GLY A 1 85 ? 2.169 9.623 20.706 1.00 91.25 85 GLY A N 1
ATOM 658 C CA . GLY A 1 85 ? 2.719 8.508 21.479 1.00 91.25 85 GLY A CA 1
ATOM 659 C C . GLY A 1 85 ? 2.697 7.194 20.701 1.00 91.25 85 GLY A C 1
ATOM 660 O O . GLY A 1 85 ? 2.352 7.158 19.521 1.00 91.25 85 GLY A O 1
ATOM 661 N N . ASP A 1 86 ? 3.085 6.112 21.370 1.00 93.56 86 ASP A N 1
ATOM 662 C CA . ASP A 1 86 ? 3.169 4.777 20.780 1.00 93.56 86 ASP A CA 1
ATOM 663 C C . ASP A 1 86 ? 2.037 3.890 21.286 1.00 93.56 86 ASP A C 1
ATOM 665 O O . ASP A 1 86 ? 1.743 3.871 22.481 1.00 93.56 86 ASP A O 1
ATOM 669 N N . VAL A 1 87 ? 1.462 3.076 20.398 1.00 94.06 87 VAL A N 1
ATOM 670 C CA . VAL A 1 87 ? 0.527 2.002 20.758 1.00 94.06 87 VAL A CA 1
ATOM 671 C C . VAL A 1 87 ? 1.099 0.670 20.288 1.00 94.06 87 VAL A C 1
ATOM 673 O O . VAL A 1 87 ? 1.365 0.474 19.105 1.00 94.06 87 VAL A O 1
ATOM 676 N N . LYS A 1 88 ? 1.264 -0.273 21.217 1.00 94.12 88 LYS A N 1
ATOM 677 C CA . LYS A 1 88 ? 1.661 -1.657 20.925 1.00 94.12 88 LYS A CA 1
ATOM 678 C C . LYS A 1 88 ? 0.503 -2.579 21.271 1.00 94.12 88 LYS A C 1
ATOM 680 O O . LYS A 1 88 ? 0.236 -2.811 22.448 1.00 94.12 88 LYS A O 1
ATOM 685 N N . ALA A 1 89 ? -0.185 -3.084 20.253 1.00 92.19 89 ALA A N 1
ATOM 686 C CA . ALA A 1 89 ? -1.272 -4.041 20.418 1.00 92.19 89 ALA A CA 1
ATOM 687 C C . ALA A 1 89 ? -0.728 -5.476 20.441 1.00 92.19 89 ALA A C 1
ATOM 689 O O . ALA A 1 89 ? 0.091 -5.845 19.600 1.00 92.19 89 ALA A O 1
ATOM 690 N N . LYS A 1 90 ? -1.193 -6.279 21.398 1.00 90.56 90 LYS A N 1
ATOM 691 C CA . LYS A 1 90 ? -0.947 -7.728 21.443 1.00 90.56 90 LYS A CA 1
ATOM 692 C C . LYS A 1 90 ? -2.092 -8.501 20.808 1.00 90.56 90 LYS A C 1
ATOM 694 O O . LYS A 1 90 ? -1.854 -9.484 20.116 1.00 90.56 90 LYS A O 1
ATOM 699 N N . ASP A 1 91 ? -3.315 -8.038 21.045 1.00 85.69 91 ASP A N 1
ATOM 700 C CA . ASP A 1 91 ? -4.542 -8.611 20.505 1.00 85.69 91 ASP A CA 1
ATOM 701 C C . ASP A 1 91 ? -5.664 -7.553 20.524 1.00 85.69 91 ASP A C 1
ATOM 703 O O . ASP A 1 91 ? -5.464 -6.381 20.862 1.00 85.69 91 ASP A O 1
ATOM 707 N N . PHE A 1 92 ? -6.872 -7.951 20.148 1.00 81.62 92 PHE A N 1
ATOM 708 C CA . PHE A 1 92 ? -8.039 -7.098 20.047 1.00 81.62 92 PHE A CA 1
ATOM 709 C C . PHE A 1 92 ? -8.453 -6.504 21.405 1.00 81.62 92 PHE A C 1
ATOM 711 O O . PHE A 1 92 ? -9.024 -7.168 22.274 1.00 81.62 92 PHE A O 1
ATOM 718 N N . GLY A 1 93 ? -8.177 -5.210 21.584 1.00 84.00 93 GLY A N 1
ATOM 719 C CA . GLY A 1 93 ? -8.404 -4.506 22.847 1.00 84.00 93 GLY A CA 1
ATOM 720 C C . GLY A 1 93 ? -7.420 -4.892 23.962 1.00 84.00 93 GLY A C 1
ATOM 721 O O . GLY A 1 93 ? -7.721 -4.639 25.129 1.00 84.00 93 GLY A O 1
ATOM 722 N N . ASP A 1 94 ? -6.288 -5.515 23.623 1.00 86.62 94 ASP A N 1
ATOM 723 C CA . ASP A 1 94 ? -5.130 -5.719 24.503 1.00 86.62 94 ASP A CA 1
ATOM 724 C C . ASP A 1 94 ? -3.933 -4.953 23.928 1.00 86.62 94 ASP A C 1
ATOM 726 O O . ASP A 1 94 ? -3.417 -5.271 22.851 1.00 86.62 94 ASP A O 1
ATOM 730 N N . TYR A 1 95 ? -3.526 -3.897 24.626 1.00 93.19 95 TYR A N 1
ATOM 731 C CA . TYR A 1 95 ? -2.498 -2.976 24.168 1.00 93.19 95 TYR A CA 1
ATOM 732 C C . TYR A 1 95 ? -1.774 -2.309 25.338 1.00 93.19 95 TYR A C 1
ATOM 734 O O . TYR A 1 95 ? -2.283 -2.209 26.452 1.00 93.19 95 TYR A O 1
ATOM 742 N N . THR A 1 96 ? -0.591 -1.778 25.044 1.00 94.81 96 THR A N 1
ATOM 743 C CA . THR A 1 96 ? 0.075 -0.758 25.862 1.00 94.81 96 THR A CA 1
ATOM 744 C C . THR A 1 96 ? 0.173 0.530 25.062 1.00 94.81 96 THR A C 1
ATOM 746 O O . THR A 1 96 ? 0.459 0.466 23.864 1.00 94.81 96 THR A O 1
ATOM 749 N N . ALA A 1 97 ? -0.022 1.675 25.710 1.00 94.25 97 ALA A N 1
ATOM 750 C CA . ALA A 1 97 ? 0.068 2.983 25.075 1.00 94.25 97 ALA A CA 1
ATOM 751 C C . ALA A 1 97 ? 0.930 3.954 25.895 1.00 94.25 97 ALA A C 1
ATOM 753 O O . ALA A 1 97 ? 1.035 3.807 27.115 1.00 94.25 97 ALA A O 1
ATOM 754 N N . THR A 1 98 ? 1.527 4.942 25.229 1.00 94.38 98 THR A N 1
ATOM 755 C CA . THR A 1 98 ? 2.271 6.057 25.842 1.00 94.38 98 THR A CA 1
ATOM 756 C C . THR A 1 98 ? 1.737 7.406 25.348 1.00 94.38 98 THR A C 1
ATOM 758 O O . THR A 1 98 ? 0.962 7.453 24.395 1.00 94.38 98 THR A O 1
ATOM 761 N N . GLY A 1 99 ? 2.138 8.506 25.995 1.00 94.31 99 GLY A N 1
ATOM 762 C CA . GLY A 1 99 ? 1.773 9.867 25.576 1.00 94.31 99 GLY A CA 1
ATOM 763 C C . GLY A 1 99 ? 0.270 10.160 25.638 1.00 94.31 99 GLY A C 1
ATOM 764 O O . GLY A 1 99 ? -0.471 9.518 26.387 1.00 94.31 99 GLY A O 1
ATOM 765 N N . ASN A 1 100 ? -0.188 11.108 24.820 1.00 95.19 100 ASN A N 1
ATOM 766 C CA . ASN A 1 100 ? -1.602 11.477 24.722 1.00 95.19 100 ASN A CA 1
ATOM 767 C C . ASN A 1 100 ? -2.470 10.327 24.195 1.00 95.19 100 ASN A C 1
ATOM 769 O O . ASN A 1 100 ? -3.633 10.219 24.577 1.00 95.19 100 ASN A O 1
ATOM 773 N N . ALA A 1 101 ? -1.906 9.406 23.407 1.00 95.31 101 ALA A N 1
ATOM 774 C CA . ALA A 1 101 ? -2.594 8.183 23.010 1.00 95.31 101 ALA A CA 1
ATOM 775 C C . ALA A 1 101 ? -3.009 7.339 24.226 1.00 95.31 101 ALA A C 1
ATOM 777 O O . ALA A 1 101 ? -4.109 6.789 24.231 1.00 95.31 101 ALA A O 1
ATOM 778 N N . ALA A 1 102 ? -2.180 7.264 25.276 1.00 94.88 102 ALA A N 1
ATOM 779 C CA . ALA A 1 102 ? -2.552 6.586 26.518 1.00 94.88 102 ALA A CA 1
ATOM 780 C C . ALA A 1 102 ? -3.722 7.286 27.221 1.00 94.88 102 ALA A C 1
ATOM 782 O O . ALA A 1 102 ? -4.678 6.612 27.599 1.00 94.88 102 ALA A O 1
ATOM 783 N N . ALA A 1 103 ? -3.682 8.618 27.326 1.00 95.19 103 ALA A N 1
ATOM 784 C CA . ALA A 1 103 ? -4.760 9.402 27.926 1.00 95.19 103 ALA A CA 1
ATOM 785 C C . ALA A 1 103 ? -6.083 9.235 27.156 1.00 95.19 103 ALA A C 1
ATOM 787 O O . ALA A 1 103 ? -7.095 8.854 27.746 1.00 95.19 103 ALA A O 1
ATOM 788 N N . SER A 1 104 ? -6.059 9.386 25.827 1.00 95.62 104 SER A N 1
ATOM 789 C CA . SER A 1 104 ? -7.228 9.167 24.965 1.00 95.62 104 SER A CA 1
ATOM 790 C C . SER A 1 104 ? -7.795 7.755 25.099 1.00 95.62 104 SER A C 1
ATOM 792 O O . SER A 1 104 ? -9.004 7.571 25.225 1.00 95.62 104 SER A O 1
ATOM 794 N N . LEU A 1 105 ? -6.931 6.735 25.100 1.00 95.00 105 LEU A N 1
ATOM 795 C CA . LEU A 1 105 ? -7.360 5.342 25.210 1.00 95.00 105 LEU A CA 1
ATOM 796 C C . LEU A 1 105 ? -7.865 4.988 26.613 1.00 95.00 105 LEU A C 1
ATOM 798 O O . LEU A 1 105 ? -8.633 4.038 26.739 1.00 95.00 105 LEU A O 1
ATOM 802 N N . ASN A 1 106 ? -7.464 5.720 27.652 1.00 94.81 106 ASN A N 1
ATOM 803 C CA . ASN A 1 106 ? -7.950 5.538 29.020 1.00 94.81 106 ASN A CA 1
ATOM 804 C C . ASN A 1 106 ? -9.222 6.336 29.329 1.00 94.81 106 ASN A C 1
ATOM 806 O O . ASN A 1 106 ? -9.868 6.059 30.337 1.00 94.81 106 ASN A O 1
ATOM 810 N N . HIS A 1 107 ? -9.634 7.249 28.444 1.00 96.25 107 HIS A N 1
ATOM 811 C CA . HIS A 1 107 ? -10.908 7.949 28.557 1.00 96.25 107 HIS A CA 1
ATOM 812 C C . HIS A 1 107 ? -12.084 6.968 28.681 1.00 96.25 107 HIS A C 1
ATOM 814 O O . HIS A 1 107 ? -12.140 5.943 27.993 1.00 96.25 107 HIS A O 1
ATOM 820 N N . ASP A 1 108 ? -13.064 7.297 29.520 1.00 96.31 108 ASP A N 1
ATOM 821 C CA . ASP A 1 108 ? -14.123 6.360 29.906 1.00 96.31 108 ASP A CA 1
ATOM 822 C C . ASP A 1 108 ? -14.977 5.885 28.721 1.00 96.31 108 ASP A C 1
ATOM 824 O O . ASP A 1 108 ? -15.332 4.707 28.638 1.00 96.31 108 ASP A O 1
ATOM 828 N N . VAL A 1 109 ? -15.253 6.764 27.752 1.00 96.69 109 VAL A N 1
ATOM 829 C CA . VAL A 1 109 ? -15.983 6.398 26.523 1.00 96.69 109 VAL A CA 1
ATOM 830 C C . VAL A 1 109 ? -15.133 5.518 25.592 1.00 96.69 109 VAL A C 1
ATOM 832 O O . VAL A 1 109 ? -15.656 4.567 25.004 1.00 96.69 109 VAL A O 1
ATOM 835 N N . ALA A 1 110 ? -13.821 5.752 25.495 1.00 96.25 110 ALA A N 1
ATOM 836 C CA . ALA A 1 110 ? -12.911 4.904 24.721 1.00 96.25 110 ALA A CA 1
ATOM 837 C C . ALA A 1 110 ? -12.799 3.503 25.347 1.00 96.25 110 ALA A C 1
ATOM 839 O O . ALA A 1 110 ? -12.921 2.480 24.670 1.00 96.25 110 ALA A O 1
ATOM 840 N N . GLN A 1 111 ? -12.671 3.449 26.670 1.00 96.19 111 GLN A N 1
ATOM 841 C CA . GLN A 1 111 ? -12.672 2.223 27.460 1.00 96.19 111 GLN A CA 1
ATOM 842 C C . GLN A 1 111 ? -13.985 1.439 27.329 1.00 96.19 111 GLN A C 1
ATOM 844 O O . GLN A 1 111 ? -13.977 0.205 27.221 1.00 96.19 111 GLN A O 1
ATOM 849 N N . HIS A 1 112 ? -15.118 2.136 27.289 1.00 97.25 112 HIS A N 1
ATOM 850 C CA . HIS A 1 112 ? -16.429 1.549 27.012 1.00 97.25 112 HIS A CA 1
ATOM 851 C C . HIS A 1 112 ? -16.492 0.913 25.622 1.00 97.25 112 HIS A C 1
ATOM 853 O O . HIS A 1 112 ? -16.876 -0.249 25.472 1.00 97.25 112 HIS A O 1
ATOM 859 N N . LEU A 1 113 ? -16.026 1.640 24.606 1.00 96.06 113 LEU A N 1
ATOM 860 C CA . LEU A 1 113 ? -15.943 1.161 23.231 1.00 96.06 113 LEU A CA 1
ATOM 861 C C . LEU A 1 113 ? -15.064 -0.091 23.101 1.00 96.06 113 LEU A C 1
ATOM 863 O O . LEU A 1 113 ? -15.440 -1.030 22.399 1.00 96.06 113 LEU A O 1
ATOM 867 N N . ILE A 1 114 ? -13.915 -0.139 23.780 1.00 95.62 114 ILE A N 1
ATOM 868 C CA . ILE A 1 114 ? -13.019 -1.308 23.785 1.00 95.62 114 ILE A CA 1
ATOM 869 C C . ILE A 1 114 ? -13.742 -2.544 24.342 1.00 95.62 114 ILE A C 1
ATOM 871 O O . ILE A 1 114 ? -13.679 -3.622 23.745 1.00 95.62 114 ILE A O 1
ATOM 875 N N . ARG A 1 115 ? -14.486 -2.394 25.446 1.00 96.44 115 ARG A N 1
ATOM 876 C CA . ARG A 1 115 ? -15.276 -3.482 26.056 1.00 96.44 115 ARG A CA 1
ATOM 877 C C . ARG A 1 115 ? -16.375 -3.981 25.120 1.00 96.44 115 ARG A C 1
ATOM 879 O O . ARG A 1 115 ? -16.497 -5.186 24.894 1.00 96.44 115 ARG A O 1
ATOM 886 N N . LEU A 1 116 ? -17.138 -3.063 24.527 1.00 97.06 116 LEU A N 1
ATOM 887 C CA . LEU A 1 116 ? -18.187 -3.391 23.559 1.00 97.06 116 LEU A CA 1
ATOM 888 C C . LEU A 1 116 ? -17.631 -4.099 22.323 1.00 97.06 116 LEU A C 1
ATOM 890 O O . LEU A 1 116 ? -18.230 -5.055 21.832 1.00 97.06 116 LEU A O 1
ATOM 894 N N . ASN A 1 117 ? -16.466 -3.668 21.847 1.00 94.88 117 ASN A N 1
ATOM 895 C CA . ASN A 1 117 ? -15.757 -4.320 20.759 1.00 94.88 117 ASN A CA 1
ATOM 896 C C . ASN A 1 117 ? -15.394 -5.764 21.119 1.00 94.88 117 ASN A C 1
ATOM 898 O O . ASN A 1 117 ? -15.719 -6.667 20.344 1.00 94.88 117 ASN A O 1
ATOM 902 N N . LYS A 1 118 ? -14.785 -6.011 22.290 1.00 95.75 118 LYS A N 1
ATOM 903 C CA . LYS A 1 118 ? -14.462 -7.374 22.758 1.00 95.75 118 LYS A CA 1
ATOM 904 C C . LYS A 1 118 ? -15.705 -8.270 22.770 1.00 95.75 118 LYS A C 1
ATOM 906 O O . LYS A 1 118 ? -15.679 -9.364 22.207 1.00 95.75 118 LYS A O 1
ATOM 911 N N . ILE A 1 119 ? -16.819 -7.773 23.313 1.00 97.12 119 ILE A N 1
ATOM 912 C CA . ILE A 1 119 ? -18.105 -8.489 23.334 1.00 97.12 119 ILE A CA 1
ATOM 913 C C . ILE A 1 119 ? -18.619 -8.766 21.911 1.00 97.12 119 ILE A C 1
ATOM 915 O O . ILE A 1 119 ? -18.927 -9.908 21.567 1.00 97.12 119 ILE A O 1
ATOM 919 N N . ARG A 1 120 ? -18.692 -7.746 21.046 1.00 96.25 120 ARG A N 1
ATOM 920 C CA . ARG A 1 120 ? -19.206 -7.887 19.672 1.00 96.25 120 ARG A CA 1
ATOM 921 C C . ARG A 1 120 ? -18.356 -8.851 18.841 1.00 96.25 120 ARG A C 1
ATOM 923 O O . ARG A 1 120 ? -18.897 -9.610 18.030 1.00 96.25 120 ARG A O 1
ATOM 930 N N . GLN A 1 121 ? -17.042 -8.845 19.045 1.00 94.69 121 GLN A N 1
ATOM 931 C CA . GLN A 1 121 ? -16.123 -9.757 18.375 1.00 94.69 121 GLN A CA 1
ATOM 932 C C . GLN A 1 121 ? -16.340 -11.203 18.839 1.00 94.69 121 GLN A C 1
ATOM 934 O O . GLN A 1 121 ? -16.517 -12.088 17.994 1.00 94.69 121 GLN A O 1
ATOM 939 N N . ALA A 1 122 ? -16.426 -11.427 20.153 1.00 95.12 122 ALA A N 1
ATOM 940 C CA . ALA A 1 122 ? -16.615 -12.749 20.749 1.00 95.12 122 ALA A CA 1
ATOM 941 C C . ALA A 1 122 ? -17.969 -13.398 20.413 1.00 95.12 122 ALA A C 1
ATOM 943 O O . ALA A 1 122 ? -18.059 -14.623 20.376 1.00 95.12 122 ALA A O 1
ATOM 944 N N . VAL A 1 123 ? -19.015 -12.609 20.127 1.00 97.06 123 VAL A N 1
ATOM 945 C CA . VAL A 1 123 ? -20.389 -13.115 19.959 1.00 97.06 123 VAL A CA 1
ATOM 946 C C . VAL A 1 123 ? -20.889 -12.956 18.512 1.00 97.06 123 VAL A C 1
ATOM 948 O O . VAL A 1 123 ? -21.388 -11.890 18.135 1.00 97.06 123 VAL A O 1
ATOM 951 N N . PRO A 1 124 ? -20.827 -14.009 17.665 1.00 95.69 124 PRO A N 1
ATOM 952 C CA . PRO A 1 124 ? -21.275 -13.951 16.270 1.00 95.69 124 PRO A CA 1
ATOM 953 C C . PRO A 1 124 ? -22.718 -13.468 16.080 1.00 95.69 124 PRO A C 1
ATOM 955 O O . PRO A 1 124 ? -22.993 -12.746 15.117 1.00 95.69 124 PRO A O 1
ATOM 958 N N . ALA A 1 125 ? -23.628 -13.815 16.997 1.00 96.81 125 ALA A N 1
ATOM 959 C CA . ALA A 1 125 ? -25.016 -13.362 16.960 1.00 96.81 125 ALA A CA 1
ATOM 960 C C . ALA A 1 125 ? -25.155 -11.835 16.986 1.00 96.81 125 ALA A C 1
ATOM 962 O O . ALA A 1 125 ? -26.055 -11.313 16.332 1.00 96.81 125 ALA A O 1
ATOM 963 N N . LEU A 1 126 ? -24.250 -11.103 17.647 1.00 96.31 126 LEU A N 1
ATOM 964 C CA . LEU A 1 126 ? -24.297 -9.638 17.671 1.00 96.31 126 LEU A CA 1
ATOM 965 C C . LEU A 1 126 ? -23.949 -9.029 16.305 1.00 96.31 126 LEU A C 1
ATOM 967 O O . LEU A 1 126 ? -24.522 -8.012 15.910 1.00 96.31 126 LEU A O 1
ATOM 971 N N . ARG A 1 127 ? -23.073 -9.690 15.541 1.00 93.19 127 ARG A N 1
ATOM 972 C CA . ARG A 1 127 ? -22.621 -9.236 14.216 1.00 93.19 127 ARG A CA 1
ATOM 973 C C . ARG A 1 127 ? -23.537 -9.676 13.078 1.00 93.19 127 ARG A C 1
ATOM 975 O O . ARG A 1 127 ? -23.732 -8.915 12.142 1.00 93.19 127 ARG A O 1
ATOM 982 N N . LYS A 1 128 ? -24.075 -10.898 13.142 1.00 90.25 128 LYS A N 1
ATOM 983 C CA . LYS A 1 128 ? -24.764 -11.549 12.009 1.00 90.25 128 LYS A CA 1
ATOM 984 C C . LYS A 1 128 ? -26.193 -12.003 12.308 1.00 90.25 128 LYS A C 1
ATOM 986 O O . LYS A 1 128 ? -26.893 -12.448 11.405 1.00 90.25 128 LYS A O 1
ATOM 991 N N . GLY A 1 129 ? -26.616 -11.952 13.569 1.00 90.62 129 GLY A N 1
ATOM 992 C CA . GLY A 1 129 ? -27.879 -12.545 13.990 1.00 90.62 129 GLY A CA 1
ATOM 993 C C . GLY A 1 129 ? -29.101 -11.691 13.720 1.00 90.62 129 GLY A C 1
ATOM 994 O O . GLY A 1 129 ? -29.040 -10.459 13.793 1.00 90.62 129 GLY A O 1
ATOM 995 N N . GLN A 1 130 ? -30.225 -12.372 13.492 1.00 91.94 130 GLN A N 1
ATOM 996 C CA . GLN A 1 130 ? -31.552 -11.767 13.591 1.00 91.94 130 GLN A CA 1
ATOM 997 C C . GLN A 1 130 ? -31.804 -11.328 15.038 1.00 91.94 130 GLN A C 1
ATOM 999 O O . GLN A 1 130 ? -31.078 -11.732 15.953 1.00 91.94 130 GLN A O 1
ATOM 1004 N N . TRP A 1 131 ? -32.807 -10.478 15.241 1.00 93.69 131 TRP A N 1
ATOM 1005 C CA . TRP A 1 131 ? -33.176 -9.994 16.566 1.00 93.69 131 TRP A CA 1
ATOM 1006 C C . TRP A 1 131 ? -34.688 -10.046 16.773 1.00 93.69 131 TRP A C 1
ATOM 1008 O O . TRP A 1 131 ? -35.437 -10.005 15.799 1.00 93.69 131 TRP A O 1
ATOM 1018 N N . THR A 1 132 ? -35.112 -10.129 18.033 1.00 95.81 132 THR A N 1
ATOM 1019 C CA . THR A 1 132 ? -36.510 -9.951 18.448 1.00 95.81 132 THR A CA 1
ATOM 1020 C C . THR A 1 132 ? -36.574 -9.366 19.861 1.00 95.81 132 THR A C 1
ATOM 1022 O O . THR A 1 132 ? -35.677 -9.603 20.676 1.00 95.81 132 THR A O 1
ATOM 1025 N N . SER A 1 133 ? -37.623 -8.601 20.152 1.00 96.88 133 SER A N 1
ATOM 1026 C CA . SER A 1 133 ? -38.014 -8.182 21.504 1.00 96.88 133 SER A CA 1
ATOM 1027 C C . SER A 1 133 ? -39.098 -9.083 22.113 1.00 96.88 133 SER A C 1
ATOM 1029 O O . SER A 1 133 ? -39.514 -8.853 23.245 1.00 96.88 133 SER A O 1
ATOM 1031 N N . ASP A 1 134 ? -39.565 -10.102 21.388 1.00 97.75 134 ASP A N 1
ATOM 1032 C CA . ASP A 1 134 ? -40.597 -11.017 21.876 1.00 97.75 134 ASP A CA 1
ATOM 1033 C C . ASP A 1 134 ? -40.100 -11.786 23.102 1.00 97.75 134 ASP A C 1
ATOM 1035 O O . ASP A 1 134 ? -39.001 -12.358 23.112 1.00 97.75 134 ASP A O 1
ATOM 1039 N N . GLY A 1 135 ? -40.918 -11.800 24.154 1.00 97.69 135 GLY A N 1
ATOM 1040 C CA . GLY A 1 135 ? -40.554 -12.401 25.434 1.00 97.69 135 GLY A CA 1
ATOM 1041 C C . GLY A 1 135 ? -39.399 -11.683 26.139 1.00 97.69 135 GLY A C 1
ATOM 1042 O O . GLY A 1 135 ? -38.680 -12.323 26.898 1.00 97.69 135 GLY A O 1
ATOM 1043 N N . CYS A 1 136 ? -39.167 -10.397 25.858 1.00 98.38 136 CYS A N 1
ATOM 1044 C CA . CYS A 1 136 ? -38.204 -9.557 26.570 1.00 98.38 136 CYS A CA 1
ATOM 1045 C C . CYS A 1 136 ? -38.952 -8.467 27.346 1.00 98.38 136 CYS A C 1
ATOM 1047 O O . CYS A 1 136 ? -39.687 -7.670 26.765 1.00 98.38 136 CYS A O 1
ATOM 1049 N N . THR A 1 137 ? -38.738 -8.392 28.655 1.00 98.25 137 THR A N 1
ATOM 1050 C CA . THR A 1 137 ? -39.306 -7.356 29.525 1.00 98.25 137 THR A CA 1
ATOM 1051 C C . THR A 1 137 ? -38.164 -6.596 30.194 1.00 98.25 137 THR A C 1
ATOM 1053 O O . THR A 1 137 ? -37.607 -7.093 31.177 1.00 98.25 137 THR A O 1
ATOM 1056 N N . PRO A 1 138 ? -37.760 -5.429 29.661 1.00 96.50 138 PRO A N 1
ATOM 1057 C CA . PRO A 1 138 ? -36.723 -4.618 30.285 1.00 96.50 138 PRO A CA 1
ATOM 1058 C C . PRO A 1 138 ? -37.212 -4.034 31.612 1.00 96.50 138 PRO A C 1
ATOM 1060 O O . PRO A 1 138 ? -38.376 -3.652 31.750 1.00 96.50 138 PRO A O 1
ATOM 1063 N N . ALA A 1 139 ? -36.314 -3.939 32.588 1.00 92.88 139 ALA A N 1
ATOM 1064 C CA . ALA A 1 139 ? -36.576 -3.232 33.832 1.00 92.88 139 ALA A CA 1
ATOM 1065 C C . ALA A 1 139 ? -36.425 -1.715 33.631 1.00 92.88 139 ALA A C 1
ATOM 1067 O O . ALA A 1 139 ? -35.611 -1.266 32.827 1.00 92.88 139 ALA A O 1
ATOM 1068 N N . ASN A 1 140 ? -37.193 -0.929 34.393 1.00 84.31 140 ASN A N 1
ATOM 1069 C CA . ASN A 1 140 ? -36.994 0.515 34.589 1.00 84.31 140 ASN A CA 1
ATOM 1070 C C . ASN A 1 140 ? -36.852 1.370 33.309 1.00 84.31 140 ASN A C 1
ATOM 1072 O O . ASN A 1 140 ? -36.133 2.365 33.308 1.00 84.31 140 ASN A O 1
ATOM 1076 N N . GLY A 1 141 ? -37.554 1.014 32.228 1.00 82.94 141 GLY A N 1
ATOM 1077 C CA . GLY A 1 141 ? -37.506 1.761 30.963 1.00 82.94 141 GLY A CA 1
ATOM 1078 C C . GLY A 1 141 ? -36.261 1.497 30.108 1.00 82.94 141 GLY A C 1
ATOM 1079 O O . GLY A 1 141 ? -36.029 2.229 29.148 1.00 82.94 141 GLY A O 1
ATOM 1080 N N . GLY A 1 142 ? -35.479 0.463 30.432 1.00 93.25 142 GLY A N 1
ATOM 1081 C CA . GLY A 1 142 ? -34.355 0.006 29.619 1.00 93.25 142 GLY A CA 1
ATOM 1082 C C . GLY A 1 142 ? -34.770 -0.644 28.292 1.00 93.25 142 GLY A C 1
ATOM 1083 O O . GLY A 1 142 ? -35.941 -0.669 27.907 1.00 93.25 142 GLY A O 1
ATOM 1084 N N . ILE A 1 143 ? -33.794 -1.219 27.588 1.00 96.31 143 ILE A N 1
ATOM 1085 C CA . ILE A 1 143 ? -33.998 -1.887 26.291 1.00 96.31 143 ILE A CA 1
ATOM 1086 C C . ILE A 1 143 ? -33.581 -3.350 26.418 1.00 96.31 143 ILE A C 1
ATOM 1088 O O . ILE A 1 143 ? -32.503 -3.637 26.926 1.00 96.31 143 ILE A O 1
ATOM 1092 N N . ALA A 1 144 ? -34.398 -4.283 25.924 1.00 98.12 144 ALA A N 1
ATOM 1093 C CA . ALA A 1 144 ? -34.058 -5.703 25.932 1.00 98.12 144 ALA A CA 1
ATOM 1094 C C . ALA A 1 144 ? -34.417 -6.394 24.614 1.00 98.12 144 ALA A C 1
ATOM 1096 O O . ALA A 1 144 ? -35.501 -6.193 24.065 1.00 98.12 144 ALA A O 1
ATOM 1097 N N . PHE A 1 145 ? -33.508 -7.228 24.110 1.00 98.50 145 PHE A N 1
ATOM 1098 C CA . PHE A 1 145 ? -33.722 -8.022 22.901 1.00 98.50 145 PHE A CA 1
ATOM 1099 C C . PHE A 1 145 ? -32.868 -9.295 22.888 1.00 98.50 145 PHE A C 1
ATOM 1101 O O . PHE A 1 145 ? -31.851 -9.412 23.570 1.00 98.50 145 PHE A O 1
ATOM 1108 N N . LYS A 1 146 ? -33.281 -10.259 22.066 1.00 98.50 146 LYS A N 1
ATOM 1109 C CA . LYS A 1 146 ? -32.567 -11.512 21.789 1.00 98.50 146 LYS A CA 1
ATOM 1110 C C . LYS A 1 146 ? -31.855 -11.416 20.446 1.00 98.50 146 LYS A C 1
ATOM 1112 O O . LYS A 1 146 ? -32.363 -10.778 19.525 1.00 98.50 146 LYS A O 1
ATOM 1117 N N . ARG A 1 147 ? -30.703 -12.072 20.306 1.00 97.88 147 ARG A N 1
ATOM 1118 C CA . ARG A 1 147 ? -29.933 -12.197 19.058 1.00 97.88 147 ARG A CA 1
ATOM 1119 C C . ARG A 1 147 ? -29.655 -13.664 18.763 1.00 97.88 147 ARG A C 1
ATOM 1121 O O . ARG A 1 147 ? -29.162 -14.368 19.636 1.00 97.88 147 ARG A O 1
ATOM 1128 N N . ALA A 1 148 ? -29.905 -14.106 17.531 1.00 96.50 148 ALA A N 1
ATOM 1129 C CA . ALA A 1 148 ? -29.689 -15.497 17.125 1.00 96.50 148 ALA A CA 1
ATOM 1130 C C . ALA A 1 148 ? -29.003 -15.598 15.755 1.00 96.50 148 ALA A C 1
ATOM 1132 O O . ALA A 1 148 ? -29.437 -14.973 14.784 1.00 96.50 148 ALA A O 1
ATOM 1133 N N . TYR A 1 149 ? -27.938 -16.398 15.673 1.00 95.06 149 TYR A N 1
ATOM 1134 C CA . TYR A 1 149 ? -27.217 -16.717 14.442 1.00 95.06 149 TYR A CA 1
ATOM 1135 C C . TYR A 1 149 ? -26.589 -18.112 14.516 1.00 95.06 149 TYR A C 1
ATOM 1137 O O . TYR A 1 149 ? -25.571 -18.291 15.189 1.00 95.06 149 TYR A O 1
ATOM 1145 N N . LYS A 1 150 ? -27.138 -19.078 13.764 1.00 94.06 150 LYS A N 1
ATOM 1146 C CA . LYS A 1 150 ? -26.721 -20.491 13.839 1.00 94.06 150 LYS A CA 1
ATOM 1147 C C . LYS A 1 150 ? -26.753 -20.955 15.307 1.00 94.06 150 LYS A C 1
ATOM 1149 O O . LYS A 1 150 ? -27.765 -20.743 15.965 1.00 94.06 150 LYS A O 1
ATOM 1154 N N . ASP A 1 151 ? -25.642 -21.472 15.825 1.00 93.00 151 ASP A N 1
ATOM 1155 C CA . ASP A 1 151 ? -25.512 -21.936 17.212 1.00 93.00 151 ASP A CA 1
ATOM 1156 C C . ASP A 1 151 ? -25.182 -20.809 18.210 1.00 93.00 151 ASP A C 1
ATOM 1158 O O . ASP A 1 151 ? -25.122 -21.034 19.414 1.00 93.00 151 ASP A O 1
ATOM 1162 N N . SER A 1 152 ? -24.973 -19.574 17.738 1.00 97.50 152 SER A N 1
ATOM 1163 C CA . SER A 1 152 ? -24.735 -18.414 18.601 1.00 97.50 152 SER A CA 1
ATOM 1164 C C . SER A 1 152 ? -26.062 -17.760 18.980 1.00 97.50 152 SER A C 1
ATOM 1166 O O . SER A 1 152 ? -26.819 -17.322 18.109 1.00 97.50 152 SER A O 1
ATOM 1168 N N . TYR A 1 153 ? -26.325 -17.648 20.281 1.00 98.44 153 TYR A N 1
ATOM 1169 C CA . TYR A 1 153 ? -27.532 -17.027 20.819 1.00 98.44 153 TYR A CA 1
ATOM 1170 C C . TYR A 1 153 ? -27.184 -16.128 22.010 1.00 98.44 153 TYR A C 1
ATOM 1172 O O . TYR A 1 153 ? -26.450 -16.550 22.905 1.00 98.44 153 TYR A O 1
ATOM 1180 N N . ALA A 1 154 ? -27.698 -14.898 22.021 1.00 98.56 154 ALA A N 1
ATOM 1181 C CA . ALA A 1 154 ? -27.426 -13.919 23.068 1.00 98.56 154 ALA A CA 1
ATOM 1182 C C . ALA A 1 154 ? -28.693 -13.189 23.534 1.00 98.56 154 ALA A C 1
ATOM 1184 O O . ALA A 1 154 ? -29.553 -12.843 22.724 1.00 98.56 154 ALA A O 1
ATOM 1185 N N . LEU A 1 155 ? -28.778 -12.926 24.836 1.00 98.75 155 LEU A N 1
ATOM 1186 C CA . LEU A 1 155 ? -29.754 -12.034 25.460 1.00 98.75 155 LEU A CA 1
ATOM 1187 C C . LEU A 1 155 ? -29.049 -10.716 25.767 1.00 98.75 155 LEU A C 1
ATOM 1189 O O . LEU A 1 155 ? -27.952 -10.729 26.325 1.00 98.75 155 LEU A O 1
ATOM 1193 N N . VAL A 1 156 ? -29.659 -9.594 25.403 1.00 98.69 156 VAL A N 1
ATOM 1194 C CA . VAL A 1 156 ? -29.086 -8.265 25.617 1.00 98.69 156 VAL A CA 1
ATOM 1195 C C . VAL A 1 156 ? -30.068 -7.425 26.421 1.00 98.69 156 VAL A C 1
ATOM 1197 O O . VAL A 1 156 ? -31.232 -7.319 26.036 1.00 98.69 156 VAL A O 1
ATOM 1200 N N . ALA A 1 157 ? -29.596 -6.830 27.516 1.00 98.25 157 ALA A N 1
ATOM 1201 C CA . ALA A 1 157 ? -30.321 -5.834 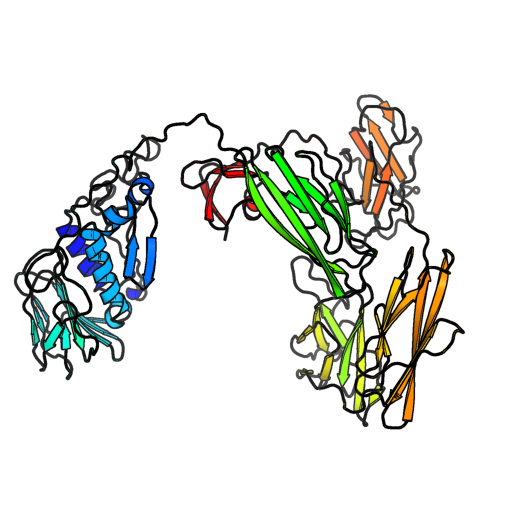28.304 1.00 98.25 157 ALA A CA 1
ATOM 1202 C C . ALA A 1 157 ? -29.464 -4.568 28.428 1.00 98.25 157 ALA A C 1
ATOM 1204 O O . ALA A 1 157 ? -28.274 -4.668 28.723 1.00 98.25 157 ALA A O 1
ATOM 1205 N N . LEU A 1 158 ? -30.043 -3.399 28.165 1.00 97.00 158 LEU A N 1
ATOM 1206 C CA . LEU A 1 158 ? -29.386 -2.095 28.225 1.00 97.00 158 LEU A CA 1
ATOM 1207 C C . LEU A 1 158 ? -30.091 -1.198 29.235 1.00 97.00 158 LEU A C 1
ATOM 1209 O O . LEU A 1 158 ? -31.318 -1.233 29.343 1.00 97.00 158 LEU A O 1
ATOM 1213 N N . ASN A 1 159 ? -29.300 -0.351 29.894 1.00 95.44 159 ASN A N 1
ATOM 1214 C CA . ASN A 1 159 ? -29.739 0.603 30.911 1.00 95.44 159 ASN A CA 1
ATOM 1215 C C . ASN A 1 159 ? -30.565 -0.055 32.019 1.00 95.44 159 ASN A C 1
ATOM 1217 O O . ASN A 1 159 ? -31.572 0.485 32.449 1.00 95.44 159 ASN A O 1
ATOM 1221 N N . GLY A 1 160 ? -30.176 -1.253 32.446 1.00 94.69 160 GLY A N 1
ATOM 1222 C CA . GLY A 1 160 ? -30.894 -2.006 33.463 1.00 94.69 160 GLY A CA 1
ATOM 1223 C C . GLY A 1 160 ? -30.980 -3.492 33.150 1.00 94.69 160 GLY A C 1
ATOM 1224 O O . GLY A 1 160 ? -30.489 -3.980 32.130 1.00 94.69 160 GLY A O 1
ATOM 1225 N N . GLY A 1 161 ? -31.568 -4.217 34.098 1.00 96.44 161 GLY A N 1
ATOM 1226 C CA . GLY A 1 161 ? -31.864 -5.638 33.970 1.00 96.44 161 GLY A CA 1
ATOM 1227 C C . GLY A 1 161 ? -33.015 -5.928 33.004 1.00 96.44 161 GLY A C 1
ATOM 1228 O O . GLY A 1 161 ? -33.661 -5.022 32.475 1.00 96.44 161 GLY A O 1
ATOM 1229 N N . ALA A 1 162 ? -33.305 -7.208 32.792 1.00 98.25 162 ALA A N 1
ATOM 1230 C CA . ALA A 1 162 ? -34.455 -7.643 32.008 1.00 98.25 162 ALA A CA 1
ATOM 1231 C C . ALA A 1 162 ? -34.886 -9.063 32.382 1.00 98.25 162 ALA A C 1
ATOM 1233 O O . ALA A 1 162 ? -34.088 -9.869 32.858 1.00 98.25 162 ALA A O 1
ATOM 1234 N N . THR A 1 163 ? -36.149 -9.384 32.113 1.00 98.62 163 THR A N 1
ATOM 1235 C CA . THR A 1 163 ? -36.643 -10.765 32.109 1.00 98.62 163 THR A CA 1
ATOM 1236 C C . THR A 1 163 ? -36.816 -11.247 30.676 1.00 98.62 163 THR A C 1
ATOM 1238 O O . THR A 1 163 ? -37.429 -10.566 29.857 1.00 98.62 163 THR A O 1
ATOM 1241 N N . PHE A 1 164 ? -36.281 -12.427 30.378 1.00 98.75 164 PHE A N 1
ATOM 1242 C CA . PHE A 1 164 ? -36.364 -13.094 29.086 1.00 98.75 164 PHE A CA 1
ATOM 1243 C C . PHE A 1 164 ? -37.128 -14.408 29.242 1.00 98.75 164 PHE A C 1
ATOM 1245 O O . PHE A 1 164 ? -36.689 -15.264 30.001 1.00 98.75 164 PHE A O 1
ATOM 1252 N N . THR A 1 165 ? -38.239 -14.587 28.534 1.00 98.69 165 THR A N 1
ATOM 1253 C CA . THR A 1 165 ? -38.983 -15.858 28.451 1.00 98.69 165 THR A CA 1
ATOM 1254 C C . THR A 1 165 ? -38.610 -16.625 27.188 1.00 98.69 165 THR A C 1
ATOM 1256 O O . THR A 1 165 ? -37.938 -16.084 26.309 1.00 98.69 165 THR A O 1
ATOM 1259 N N . ASP A 1 166 ? -39.054 -17.875 27.066 1.00 97.56 166 ASP A N 1
ATOM 1260 C CA . ASP A 1 166 ? -38.867 -18.710 25.871 1.00 97.56 166 ASP A CA 1
ATOM 1261 C C . ASP A 1 166 ? -37.395 -18.825 25.437 1.00 97.56 166 ASP A C 1
ATOM 1263 O O . ASP A 1 166 ? -37.062 -18.861 24.249 1.00 97.56 166 ASP A O 1
ATOM 1267 N N . CYS A 1 167 ? -36.485 -18.837 26.414 1.00 97.81 167 CYS A N 1
ATOM 1268 C CA . CYS A 1 167 ? -35.060 -19.022 26.180 1.00 97.81 167 CYS A CA 1
ATOM 1269 C C . CYS A 1 167 ? -34.783 -20.478 25.765 1.00 97.81 167 CYS A C 1
ATOM 1271 O O . CYS A 1 167 ? -35.208 -21.401 26.468 1.00 97.81 167 CYS A O 1
ATOM 1273 N N . PRO A 1 168 ? -34.058 -20.715 24.653 1.00 97.25 168 PRO A N 1
ATOM 1274 C CA . PRO A 1 168 ? -33.593 -22.049 24.290 1.00 97.25 168 PRO A CA 1
ATOM 1275 C C . PRO A 1 168 ? -32.838 -22.747 25.427 1.00 97.25 168 PRO A C 1
ATOM 1277 O O . PRO A 1 168 ? -32.064 -22.122 26.145 1.00 97.25 168 PRO A O 1
ATOM 1280 N N . ALA A 1 169 ? -33.002 -24.065 25.553 1.00 97.38 169 ALA A N 1
ATOM 1281 C CA . ALA A 1 169 ? -32.312 -24.840 26.583 1.00 97.38 169 ALA A CA 1
ATOM 1282 C C . ALA A 1 169 ? -30.781 -24.724 26.451 1.00 97.38 169 ALA A C 1
ATOM 1284 O O . ALA A 1 169 ? -30.217 -25.011 25.392 1.00 97.38 169 ALA A O 1
ATOM 1285 N N . GLY A 1 170 ? -30.119 -24.313 27.531 1.00 97.00 170 GLY A N 1
ATOM 1286 C CA . GLY A 1 170 ? -28.670 -24.140 27.616 1.00 97.00 170 GLY A CA 1
ATOM 1287 C C . GLY A 1 170 ? -28.268 -23.373 28.874 1.00 97.00 170 GLY A C 1
ATOM 1288 O O . GLY A 1 170 ? -29.129 -22.943 29.649 1.00 97.00 170 GLY A O 1
ATOM 1289 N N . THR A 1 171 ? -26.962 -23.192 29.055 1.00 98.38 171 THR A N 1
ATOM 1290 C CA . THR A 1 171 ? -26.407 -22.369 30.140 1.00 98.38 171 THR A CA 1
ATOM 1291 C C . THR A 1 171 ? -26.020 -21.010 29.588 1.00 98.38 171 THR A C 1
ATOM 1293 O O . THR A 1 171 ? -25.245 -20.916 28.647 1.00 98.38 171 THR A O 1
ATOM 1296 N N . TYR A 1 172 ? -26.547 -19.942 30.164 1.00 98.62 172 TYR A N 1
ATOM 1297 C CA . TYR A 1 172 ? -26.319 -18.577 29.710 1.00 98.62 172 TYR A CA 1
ATOM 1298 C C . TYR A 1 172 ? -25.304 -17.892 30.609 1.00 98.62 172 TYR A C 1
ATOM 1300 O O . TYR A 1 172 ? -25.572 -17.729 31.794 1.00 98.62 172 TYR A O 1
ATOM 1308 N N . THR A 1 173 ? -24.175 -17.460 30.053 1.00 98.75 173 THR A N 1
ATOM 1309 C CA . THR A 1 173 ? -23.138 -16.742 30.808 1.00 98.75 173 THR A CA 1
ATOM 1310 C C . THR A 1 173 ? -23.189 -15.260 30.476 1.00 98.75 173 THR A C 1
ATOM 1312 O O . THR A 1 173 ? -23.064 -14.887 29.310 1.00 98.75 173 THR A O 1
ATOM 1315 N N . ASP A 1 174 ? -23.360 -14.410 31.485 1.00 98.50 174 ASP A N 1
ATOM 1316 C CA . ASP A 1 174 ? -23.219 -12.963 31.339 1.00 98.50 174 ASP A CA 1
ATOM 1317 C C . ASP A 1 174 ? -21.745 -12.594 31.153 1.00 98.50 174 ASP A C 1
ATOM 1319 O O . ASP A 1 174 ? -20.927 -12.775 32.053 1.00 98.50 174 ASP A O 1
ATOM 1323 N N . LEU A 1 175 ? -21.399 -12.045 29.991 1.00 98.44 175 LEU A N 1
ATOM 1324 C CA . LEU A 1 175 ? -20.021 -11.689 29.656 1.00 98.44 175 LEU A CA 1
ATOM 1325 C C . LEU A 1 175 ? -19.464 -10.527 30.492 1.00 98.44 175 LEU A C 1
ATOM 1327 O O . LEU A 1 175 ? -18.247 -10.334 30.512 1.00 98.44 175 LEU A O 1
ATOM 1331 N N . VAL A 1 176 ? -20.328 -9.770 31.178 1.00 97.25 176 VAL A N 1
ATOM 1332 C CA . VAL A 1 176 ? -19.930 -8.652 32.046 1.00 97.25 176 VAL A CA 1
ATOM 1333 C C . VAL A 1 176 ? -19.609 -9.121 33.461 1.00 97.25 176 VAL A C 1
ATOM 1335 O O . VAL A 1 176 ? -18.609 -8.705 34.036 1.00 97.25 176 VAL A O 1
ATOM 1338 N N . THR A 1 177 ? -20.435 -9.997 34.033 1.00 97.12 177 THR A N 1
ATOM 1339 C CA . THR A 1 177 ? -20.297 -10.421 35.439 1.00 97.12 177 THR A CA 1
ATOM 1340 C C . THR A 1 177 ? -19.722 -11.828 35.601 1.00 97.12 177 THR A C 1
ATOM 1342 O O . THR A 1 177 ? -19.233 -12.176 36.671 1.00 97.12 177 THR A O 1
ATOM 1345 N N . GLY A 1 178 ? -19.769 -12.655 34.556 1.00 97.31 178 GLY A N 1
ATOM 1346 C CA . GLY A 1 178 ? -19.437 -14.080 34.602 1.00 97.31 178 GLY A CA 1
ATOM 1347 C C . GLY A 1 178 ? -20.523 -14.959 35.231 1.00 97.31 178 GLY A C 1
ATOM 1348 O O . GLY A 1 178 ? -20.352 -16.177 35.289 1.00 97.31 178 GLY A O 1
ATOM 1349 N N . LYS A 1 179 ? -21.639 -14.381 35.700 1.00 97.56 179 LYS A N 1
ATOM 1350 C CA . LYS A 1 179 ? -22.752 -15.138 36.290 1.00 97.56 179 LYS A CA 1
ATOM 1351 C C . LYS A 1 179 ? -23.416 -16.028 35.245 1.00 97.56 179 LYS A C 1
ATOM 1353 O O . LYS A 1 179 ? -23.533 -15.652 34.077 1.00 97.56 179 LYS A O 1
ATOM 1358 N N . THR A 1 180 ? -23.864 -17.203 35.682 1.00 98.06 180 THR A N 1
ATOM 1359 C CA . THR A 1 180 ? -24.523 -18.191 34.825 1.00 98.06 180 THR A CA 1
ATOM 1360 C C . THR A 1 180 ? -25.993 -18.355 35.186 1.00 98.06 180 THR A C 1
ATOM 1362 O O . THR A 1 180 ? -26.383 -18.250 36.348 1.00 98.06 180 THR A O 1
ATOM 1365 N N . TYR A 1 181 ? -26.810 -18.611 34.170 1.00 98.31 181 TYR A N 1
ATOM 1366 C CA . TYR A 1 181 ? -28.260 -18.740 34.268 1.00 98.31 181 TYR A CA 1
ATOM 1367 C C . TYR A 1 181 ? -28.725 -19.960 33.472 1.00 98.31 181 TYR A C 1
ATOM 1369 O O . TYR A 1 181 ? -28.130 -20.312 32.453 1.00 98.31 181 TYR A O 1
ATOM 1377 N N . THR A 1 182 ? -29.801 -20.604 33.916 1.00 97.62 182 THR A N 1
ATOM 1378 C CA . THR A 1 182 ? -30.435 -21.733 33.217 1.00 97.62 182 THR A CA 1
ATOM 1379 C C . THR A 1 182 ? -31.954 -21.616 33.319 1.00 97.62 182 THR A C 1
ATOM 1381 O O . THR A 1 182 ? -32.469 -20.907 34.182 1.00 97.62 182 THR A O 1
ATOM 1384 N N . GLY A 1 183 ? -32.670 -22.319 32.441 1.00 96.56 183 GLY A N 1
ATOM 1385 C CA . GLY A 1 183 ? -34.133 -22.328 32.403 1.00 96.56 183 GLY A CA 1
ATOM 1386 C C . GLY A 1 183 ? -34.716 -21.568 31.211 1.00 96.56 183 GLY A C 1
ATOM 1387 O O . GLY A 1 183 ? -34.018 -20.853 30.495 1.00 96.56 183 GLY A O 1
ATOM 1388 N N . SER A 1 184 ? -36.017 -21.754 30.988 1.00 96.81 184 SER A N 1
ATOM 1389 C CA . SER A 1 184 ? -36.756 -21.122 29.886 1.00 96.81 184 SER A CA 1
ATOM 1390 C C . SER A 1 184 ? -37.122 -19.662 30.162 1.00 96.81 184 SER A C 1
ATOM 1392 O O . SER A 1 184 ? -37.424 -18.933 29.222 1.00 96.81 184 SER A O 1
ATOM 1394 N N . THR A 1 185 ? -37.079 -19.235 31.428 1.00 98.44 185 THR A N 1
ATOM 1395 C CA . THR A 1 185 ? -37.252 -17.842 31.850 1.00 98.44 185 THR A CA 1
ATOM 1396 C C . THR A 1 185 ? -36.033 -17.410 32.654 1.00 98.44 185 THR A C 1
ATOM 1398 O O . THR A 1 185 ? -35.707 -18.039 33.658 1.00 98.44 185 THR A O 1
ATOM 1401 N N . ILE A 1 186 ? -35.360 -16.349 32.216 1.00 98.69 186 ILE A N 1
ATOM 1402 C CA . ILE A 1 186 ? -34.135 -15.820 32.822 1.00 98.69 186 ILE A CA 1
ATOM 1403 C C . ILE A 1 186 ? -34.365 -14.356 33.183 1.00 98.69 186 ILE A C 1
ATOM 1405 O O . ILE A 1 186 ? -34.598 -13.534 32.299 1.00 98.69 186 ILE A O 1
ATOM 1409 N N . THR A 1 187 ? -34.255 -14.023 34.466 1.00 98.38 187 THR A N 1
ATOM 1410 C CA . THR A 1 187 ? -34.237 -12.637 34.949 1.00 98.38 187 THR A CA 1
ATOM 1411 C C . THR A 1 187 ? -32.809 -12.255 35.310 1.00 98.38 187 THR A C 1
ATOM 1413 O O . THR A 1 187 ? -32.156 -12.942 36.095 1.00 98.38 187 THR A O 1
ATOM 1416 N N . VAL A 1 188 ? -32.321 -11.168 34.715 1.00 97.12 188 VAL A N 1
ATOM 1417 C CA . VAL A 1 188 ? -31.010 -10.585 35.005 1.00 97.12 188 VAL A CA 1
ATOM 1418 C C . VAL A 1 188 ? -31.187 -9.212 35.632 1.00 97.12 188 VAL A C 1
ATOM 1420 O O . VAL A 1 188 ? -31.943 -8.389 35.118 1.00 97.12 188 VAL A O 1
ATOM 1423 N N . ASP A 1 189 ? -30.433 -8.956 36.696 1.00 94.31 189 ASP A N 1
ATOM 1424 C CA . ASP A 1 189 ? -30.324 -7.643 37.321 1.00 94.31 189 ASP A CA 1
ATOM 1425 C C . ASP A 1 189 ? -29.113 -6.879 36.773 1.00 94.31 189 ASP A C 1
ATOM 1427 O O . ASP A 1 189 ? -28.038 -7.442 36.533 1.00 94.31 189 ASP A O 1
ATOM 1431 N N . ALA A 1 190 ? -29.271 -5.569 36.603 1.00 93.94 190 ALA A N 1
ATOM 1432 C CA . ALA A 1 190 ? -28.174 -4.666 36.281 1.00 93.94 190 ALA A CA 1
ATOM 1433 C C . ALA A 1 190 ? -28.449 -3.263 36.839 1.00 93.94 190 ALA A C 1
ATOM 1435 O O . ALA A 1 190 ? -29.618 -2.893 36.993 1.00 93.94 190 ALA A O 1
ATOM 1436 N N . PRO A 1 191 ? -27.401 -2.461 37.101 1.00 92.38 191 PRO A N 1
ATOM 1437 C CA . PRO A 1 191 ? -27.575 -1.058 37.452 1.00 92.38 191 PRO A CA 1
ATOM 1438 C C . PRO A 1 191 ? -28.371 -0.305 36.373 1.00 92.38 191 PRO A C 1
ATOM 1440 O O . PRO A 1 191 ? -28.132 -0.479 35.178 1.00 92.38 191 PRO A O 1
ATOM 1443 N N . ASN A 1 192 ? -29.303 0.548 36.802 1.00 90.06 192 ASN A N 1
ATOM 1444 C CA . ASN A 1 192 ? -30.192 1.328 35.934 1.00 90.06 192 ASN A CA 1
ATOM 1445 C C . ASN A 1 192 ? -29.549 2.660 35.496 1.00 90.06 192 ASN A C 1
ATOM 1447 O O . ASN A 1 192 ? -30.116 3.730 35.702 1.00 90.06 192 ASN A O 1
ATOM 1451 N N . ASN A 1 193 ? -28.326 2.595 34.969 1.00 91.00 193 ASN A N 1
ATOM 1452 C CA . ASN A 1 193 ? -27.549 3.766 34.556 1.00 91.00 193 ASN A CA 1
ATOM 1453 C C . ASN A 1 193 ? -27.373 3.772 33.035 1.00 91.00 193 ASN A C 1
ATOM 1455 O O . ASN A 1 193 ? -27.268 2.712 32.417 1.00 91.00 193 ASN A O 1
ATOM 1459 N N . GLN A 1 194 ? -27.293 4.958 32.432 1.00 92.62 194 GLN A N 1
ATOM 1460 C CA . GLN A 1 194 ? -27.052 5.085 30.994 1.00 92.62 194 GLN A CA 1
ATOM 1461 C C . GLN A 1 194 ? -25.722 4.439 30.594 1.00 92.62 194 GLN A C 1
ATOM 1463 O O . GLN A 1 194 ? -24.697 4.620 31.254 1.00 92.62 194 GLN A O 1
ATOM 1468 N N . GLY A 1 195 ? -25.754 3.660 29.514 1.00 92.44 195 GLY A N 1
ATOM 1469 C CA . GLY A 1 195 ? -24.588 2.949 28.997 1.00 92.44 195 GLY A CA 1
ATOM 1470 C C . GLY A 1 195 ? -24.407 1.545 29.558 1.00 92.44 195 GLY A C 1
ATOM 1471 O O . GLY A 1 195 ? -23.704 0.755 28.926 1.00 92.44 195 GLY A O 1
ATOM 1472 N N . GLN A 1 196 ? -25.072 1.183 30.663 1.00 95.25 196 GLN A N 1
ATOM 1473 C CA . GLN A 1 196 ? -25.002 -0.184 31.181 1.00 95.25 196 GLN A CA 1
ATOM 1474 C C . GLN A 1 196 ? -25.522 -1.193 30.163 1.00 95.25 196 GLN A C 1
ATOM 1476 O O . GLN A 1 196 ? -26.528 -0.968 29.488 1.00 95.25 196 GLN A O 1
ATOM 1481 N N . VAL A 1 197 ? -24.849 -2.338 30.092 1.00 97.31 197 VAL A N 1
ATOM 1482 C CA . VAL A 1 197 ? -25.267 -3.458 29.253 1.00 97.31 197 VAL A CA 1
ATOM 1483 C C . VAL A 1 197 ? -24.996 -4.780 29.961 1.00 97.31 197 VAL A C 1
ATOM 1485 O O . VAL A 1 197 ? -24.023 -4.930 30.701 1.00 97.31 197 VAL A O 1
ATOM 1488 N N . ARG A 1 198 ? -25.871 -5.752 29.725 1.00 97.88 198 ARG A N 1
ATOM 1489 C CA . ARG A 1 198 ? -25.674 -7.169 30.033 1.00 97.88 198 ARG A CA 1
ATOM 1490 C C . ARG A 1 198 ? -25.799 -7.951 28.738 1.00 97.88 198 ARG A C 1
ATOM 1492 O O . ARG A 1 198 ? -26.732 -7.718 27.969 1.00 97.88 198 ARG A O 1
ATOM 1499 N N . VAL A 1 199 ? -24.862 -8.865 28.498 1.00 98.62 199 VAL A N 1
ATOM 1500 C CA . VAL A 1 199 ? -24.875 -9.742 27.320 1.00 98.62 199 VAL A CA 1
ATOM 1501 C C . VAL A 1 199 ? -24.699 -11.173 27.794 1.00 98.62 199 VAL A C 1
ATOM 1503 O O . VAL A 1 199 ? -23.589 -11.590 28.113 1.00 98.62 199 VAL A O 1
ATOM 1506 N N . LEU A 1 200 ? -25.802 -11.916 27.845 1.00 98.75 200 LEU A N 1
ATOM 1507 C CA . LEU A 1 200 ? -25.811 -13.312 28.268 1.00 98.75 200 LEU A CA 1
ATOM 1508 C C . LEU A 1 200 ? -25.730 -14.202 27.036 1.00 98.75 200 LEU A C 1
ATOM 1510 O O . LEU A 1 200 ? -26.607 -14.139 26.176 1.00 98.75 200 LEU A O 1
ATOM 1514 N N . VAL A 1 201 ? -24.706 -15.044 26.951 1.00 98.75 201 VAL A N 1
ATOM 1515 C CA . VAL A 1 201 ? -24.454 -15.891 25.780 1.00 98.75 201 VAL A CA 1
ATOM 1516 C C . VAL A 1 201 ? -24.698 -17.350 26.126 1.00 98.75 201 VAL A C 1
ATOM 1518 O O . VAL A 1 201 ? -24.153 -17.866 27.103 1.00 98.75 201 VAL A O 1
ATOM 1521 N N . LYS A 1 202 ? -25.522 -18.006 25.307 1.00 98.50 202 LYS A N 1
ATOM 1522 C CA . LYS A 1 202 ? -25.839 -19.427 25.435 1.00 98.50 202 LYS A CA 1
ATOM 1523 C C . LYS A 1 202 ? -24.587 -20.275 25.195 1.00 98.50 202 LYS A C 1
ATOM 1525 O O . LYS A 1 202 ? -23.898 -20.091 24.196 1.00 98.50 202 LYS A O 1
ATOM 1530 N N . ASP A 1 203 ? -24.342 -21.202 26.110 1.00 97.69 203 ASP A N 1
ATOM 1531 C CA . ASP A 1 203 ? -23.266 -22.195 26.139 1.00 97.69 203 ASP A CA 1
ATOM 1532 C C . ASP A 1 203 ? -21.852 -21.597 26.010 1.00 97.69 203 ASP A C 1
ATOM 1534 O O . ASP A 1 203 ? -20.937 -22.207 25.456 1.00 97.69 203 ASP A O 1
ATOM 1538 N N . TRP A 1 204 ? -21.655 -20.386 26.541 1.00 97.50 204 TRP A N 1
ATOM 1539 C CA . TRP A 1 204 ? -20.348 -19.732 26.583 1.00 97.50 204 TRP A CA 1
ATOM 1540 C C . TRP A 1 204 ? -19.432 -20.337 27.652 1.00 97.50 204 TRP A C 1
ATOM 1542 O O . TRP A 1 204 ? -19.782 -20.377 28.834 1.00 97.50 204 TRP A O 1
ATOM 1552 N N . THR A 1 205 ? -18.222 -20.726 27.245 1.00 94.69 205 THR A N 1
ATOM 1553 C CA . THR A 1 205 ? -17.234 -21.404 28.101 1.00 94.69 205 THR A CA 1
ATOM 1554 C C . THR A 1 205 ? -16.141 -20.487 28.658 1.00 94.69 205 THR A C 1
ATOM 1556 O O . THR A 1 205 ? -15.392 -20.907 29.534 1.00 94.69 205 THR A O 1
ATOM 1559 N N . GLY A 1 206 ? -16.034 -19.242 28.181 1.00 93.12 206 GLY A N 1
ATOM 1560 C CA . GLY A 1 206 ? -14.931 -18.332 28.522 1.00 93.12 206 GLY A CA 1
ATOM 1561 C C . GLY A 1 206 ? -15.092 -17.532 29.822 1.00 93.12 206 GLY A C 1
ATOM 1562 O O . GLY A 1 206 ? -14.218 -16.734 30.137 1.00 93.12 206 GLY A O 1
ATOM 1563 N N . GLY A 1 207 ? -16.192 -17.694 30.568 1.00 95.12 207 GLY A N 1
ATOM 1564 C CA . GLY A 1 207 ? -16.464 -16.918 31.790 1.00 95.12 207 GLY A CA 1
ATOM 1565 C C . GLY A 1 207 ? -16.685 -15.414 31.543 1.00 95.12 207 GLY A C 1
ATOM 1566 O O . GLY A 1 207 ? -17.203 -15.025 30.493 1.00 95.12 207 GLY A O 1
ATOM 1567 N N . LYS A 1 208 ? -16.313 -14.568 32.518 1.00 96.69 208 LYS A N 1
ATOM 1568 C CA . LYS A 1 208 ? -16.318 -13.095 32.387 1.00 96.69 208 LYS A CA 1
ATOM 1569 C C . LYS A 1 208 ? -15.317 -12.678 31.301 1.00 96.69 208 LYS A C 1
ATOM 1571 O O . LYS A 1 208 ? -14.173 -13.117 31.328 1.00 96.69 208 LYS A O 1
ATOM 1576 N N . LEU A 1 209 ? -15.745 -11.838 30.355 1.00 96.19 209 LEU A N 1
ATOM 1577 C CA . LEU A 1 209 ? -14.941 -11.454 29.185 1.00 96.19 209 LEU A CA 1
ATOM 1578 C C . LEU A 1 209 ? -14.279 -10.077 29.321 1.00 96.19 209 LEU A C 1
ATOM 1580 O O . LEU A 1 209 ? -13.229 -9.838 28.727 1.00 96.19 209 LEU A O 1
ATOM 1584 N N . ILE A 1 210 ? -14.915 -9.152 30.037 1.00 94.94 210 ILE A N 1
ATOM 1585 C CA . ILE A 1 210 ? -14.468 -7.759 30.136 1.00 94.94 210 ILE A CA 1
ATOM 1586 C C . ILE A 1 210 ? -14.215 -7.353 31.583 1.00 94.94 210 ILE A C 1
ATOM 1588 O O . ILE A 1 210 ? -14.891 -7.831 32.489 1.00 94.94 210 ILE A O 1
ATOM 1592 N N . ASP A 1 211 ? -13.284 -6.428 31.789 1.00 93.50 211 ASP A N 1
ATOM 1593 C CA . ASP A 1 211 ? -13.090 -5.774 33.082 1.00 93.50 211 ASP A CA 1
ATOM 1594 C C . ASP A 1 211 ? -14.164 -4.713 33.339 1.00 93.50 211 ASP A C 1
ATOM 1596 O O . ASP A 1 211 ? -14.747 -4.154 32.405 1.00 93.50 211 ASP A O 1
ATOM 1600 N N . ASP A 1 212 ? -14.386 -4.379 34.610 1.00 95.94 212 ASP A N 1
ATOM 1601 C CA . ASP A 1 212 ? -15.307 -3.307 34.991 1.00 95.94 212 ASP A CA 1
ATOM 1602 C C . ASP A 1 212 ? -14.788 -1.946 34.490 1.00 95.94 212 ASP A C 1
ATOM 1604 O O . ASP A 1 212 ? -13.583 -1.673 34.505 1.00 95.94 212 ASP A O 1
ATOM 1608 N N . GLY A 1 213 ? -15.692 -1.114 33.979 1.00 95.69 213 GLY A N 1
ATOM 1609 C CA . GLY A 1 213 ? -15.437 0.239 33.481 1.00 95.69 213 GLY A CA 1
ATOM 1610 C C . GLY A 1 213 ? -16.373 1.269 34.114 1.00 95.69 213 GLY A C 1
ATOM 1611 O O . GLY A 1 213 ? -17.136 0.950 35.026 1.00 95.69 213 GLY A O 1
ATOM 1612 N N . ALA A 1 214 ? -16.341 2.508 33.623 1.00 96.06 214 ALA A N 1
ATOM 1613 C CA . ALA A 1 214 ? -17.170 3.591 34.159 1.00 96.06 214 ALA A CA 1
ATOM 1614 C C . ALA A 1 214 ? -18.677 3.364 33.936 1.00 96.06 214 ALA A C 1
ATOM 1616 O O . ALA A 1 214 ? -19.487 3.698 34.796 1.00 96.06 214 ALA A O 1
ATOM 1617 N N . PHE A 1 215 ? -19.048 2.745 32.808 1.00 96.19 215 PHE A N 1
ATOM 1618 C CA . PHE A 1 215 ? -20.449 2.506 32.440 1.00 96.19 215 PHE A CA 1
ATOM 1619 C C . PHE A 1 215 ? -20.844 1.029 32.490 1.00 96.19 215 PHE A C 1
ATOM 1621 O O . PHE A 1 215 ? -21.933 0.718 32.958 1.00 96.19 215 PHE A O 1
ATOM 1628 N N . ILE A 1 216 ? -19.975 0.110 32.048 1.00 95.94 216 ILE A N 1
ATOM 1629 C CA . ILE A 1 216 ? -20.231 -1.342 32.074 1.00 95.94 216 ILE A CA 1
ATOM 1630 C C . ILE A 1 216 ? -19.409 -1.976 33.185 1.00 95.94 216 ILE A C 1
ATOM 1632 O O . ILE A 1 216 ? -18.184 -2.024 33.107 1.00 95.94 216 ILE A O 1
ATOM 1636 N N . TYR A 1 217 ? -20.092 -2.479 34.203 1.00 95.88 217 TYR A N 1
ATOM 1637 C CA . TYR A 1 217 ? -19.486 -3.088 35.386 1.00 95.88 217 TYR A CA 1
ATOM 1638 C C . TYR A 1 217 ? -20.466 -4.037 36.087 1.00 95.88 217 TYR A C 1
ATOM 1640 O O . TYR A 1 217 ? -21.684 -3.949 35.868 1.00 95.88 217 TYR A O 1
ATOM 1648 N N . ASP A 1 218 ? -19.939 -4.919 36.942 1.00 92.38 218 ASP A N 1
ATOM 1649 C CA . ASP A 1 218 ? -20.734 -5.782 37.826 1.00 92.38 218 ASP A CA 1
ATOM 1650 C C . ASP A 1 218 ? -21.371 -4.989 38.976 1.00 92.38 218 ASP A C 1
ATOM 1652 O O . ASP A 1 218 ? -22.570 -4.708 38.941 1.00 92.38 218 ASP A O 1
ATOM 1656 N N . THR A 1 219 ? -20.562 -4.583 39.960 1.00 86.75 219 THR A N 1
ATOM 1657 C CA . THR A 1 219 ? -21.029 -3.947 41.203 1.00 86.75 219 THR A CA 1
ATOM 1658 C C . THR A 1 219 ? -20.705 -2.458 41.269 1.00 86.75 219 THR A C 1
ATOM 1660 O O . THR A 1 219 ? -21.606 -1.650 41.492 1.00 86.75 219 THR A O 1
ATOM 1663 N N . THR A 1 220 ? -19.448 -2.085 41.022 1.00 92.06 220 THR A N 1
ATOM 1664 C CA . THR A 1 220 ? -18.961 -0.706 41.162 1.00 92.06 220 THR A CA 1
ATOM 1665 C C . THR A 1 220 ? -18.309 -0.222 39.872 1.00 92.06 220 THR A C 1
ATOM 1667 O O . THR A 1 220 ? -17.513 -0.938 39.265 1.00 92.06 220 THR A O 1
ATOM 1670 N N . ALA A 1 221 ? -18.631 1.011 39.474 1.00 93.88 221 ALA A N 1
ATOM 1671 C CA . ALA A 1 221 ? -18.013 1.673 38.332 1.00 93.88 221 ALA A CA 1
ATOM 1672 C C . ALA A 1 221 ? -16.511 1.899 38.559 1.00 93.88 221 ALA A C 1
ATOM 1674 O O . ALA A 1 221 ? -16.079 2.220 39.668 1.00 93.88 221 ALA A O 1
ATOM 1675 N N . LYS A 1 222 ? -15.718 1.770 37.492 1.00 94.44 222 LYS A N 1
ATOM 1676 C CA . LYS A 1 222 ? -14.268 1.990 37.517 1.00 94.44 222 LYS A CA 1
ATOM 1677 C C . LYS A 1 222 ? -13.831 2.854 36.336 1.00 94.44 222 LYS A C 1
ATOM 1679 O O . LYS A 1 222 ? -13.794 2.373 35.205 1.00 94.44 222 LYS A O 1
ATOM 1684 N N . SER A 1 223 ? -13.493 4.109 36.613 1.00 93.12 223 SER A N 1
ATOM 1685 C CA . SER A 1 223 ? -12.928 5.027 35.620 1.00 93.12 223 SER A CA 1
ATOM 1686 C C . SER A 1 223 ? -11.427 4.789 35.445 1.00 93.12 223 SER A C 1
ATOM 1688 O O . SER A 1 223 ? -10.737 4.400 36.392 1.00 93.12 223 SER A O 1
ATOM 1690 N N . LEU A 1 224 ? -10.936 5.005 34.226 1.00 88.25 224 LEU A N 1
ATOM 1691 C CA . LEU A 1 224 ? -9.503 5.150 33.933 1.00 88.25 224 LEU A CA 1
ATOM 1692 C C . LEU A 1 224 ? -9.179 6.560 33.397 1.00 88.25 224 LEU A C 1
ATOM 1694 O O . LEU A 1 224 ? -8.023 6.838 33.081 1.00 88.25 224 LEU A O 1
ATOM 1698 N N . GLY A 1 225 ? -10.182 7.441 33.305 1.00 80.06 225 GLY A N 1
ATOM 1699 C CA . GLY A 1 225 ? -10.142 8.694 32.550 1.00 80.06 225 GLY A CA 1
ATOM 1700 C C . GLY A 1 225 ? -9.414 9.867 33.207 1.00 80.06 225 GLY A C 1
ATOM 1701 O O . GLY A 1 225 ? -9.327 10.921 32.589 1.00 80.06 225 GLY A O 1
ATOM 1702 N N . ASP A 1 226 ? -8.850 9.709 34.406 1.00 76.88 226 ASP A N 1
ATOM 1703 C CA . ASP A 1 226 ? -8.171 10.794 35.140 1.00 76.88 226 ASP A CA 1
ATOM 1704 C C . ASP A 1 226 ? -6.776 11.154 34.579 1.00 76.88 226 ASP A C 1
ATOM 1706 O O . ASP A 1 226 ? -6.004 11.880 35.208 1.00 76.88 226 ASP A O 1
ATOM 1710 N N . GLN A 1 227 ? -6.405 10.628 33.409 1.00 77.56 227 GLN A N 1
ATOM 1711 C CA . GLN A 1 227 ? -5.109 10.911 32.803 1.00 77.56 227 GLN A CA 1
ATOM 1712 C C . GLN A 1 227 ? -5.090 12.291 32.152 1.00 77.56 227 GLN A C 1
ATOM 1714 O O . GLN A 1 227 ? -5.909 12.612 31.293 1.00 77.56 227 GLN A O 1
ATOM 1719 N N . THR A 1 228 ? -4.104 13.095 32.535 1.00 85.44 228 THR A N 1
ATOM 1720 C CA . THR A 1 228 ? -3.845 14.391 31.917 1.00 85.44 228 THR A CA 1
ATOM 1721 C C . THR A 1 228 ? -3.112 14.202 30.600 1.00 85.44 228 THR A C 1
ATOM 1723 O O . THR A 1 228 ? -2.114 13.480 30.539 1.00 85.44 228 THR A O 1
ATOM 1726 N N . TYR A 1 229 ? -3.577 14.895 29.570 1.00 92.38 229 TYR A N 1
ATOM 1727 C CA . TYR A 1 229 ? -2.796 15.099 28.362 1.00 92.38 229 TYR A CA 1
ATOM 1728 C C . TYR A 1 229 ? -1.579 16.012 28.639 1.00 92.38 229 TYR A C 1
ATOM 1730 O O . TYR A 1 229 ? -1.476 16.627 29.705 1.00 92.38 229 TYR A O 1
ATOM 1738 N N . ASP A 1 230 ? -0.626 16.058 27.710 1.00 90.69 230 ASP A N 1
ATOM 1739 C CA . ASP A 1 230 ? 0.666 16.742 27.865 1.00 90.69 230 ASP A CA 1
ATOM 1740 C C . ASP A 1 230 ? 0.621 18.283 27.786 1.00 90.69 230 ASP A C 1
ATOM 1742 O O . ASP A 1 230 ? 1.654 18.941 27.932 1.00 90.69 230 ASP A O 1
ATOM 1746 N N . GLY A 1 231 ? -0.559 18.865 27.582 1.00 89.94 231 GLY A N 1
ATOM 1747 C CA . GLY A 1 231 ? -0.816 20.294 27.437 1.00 89.94 231 GLY A CA 1
ATOM 1748 C C . GLY A 1 231 ? -0.537 20.847 26.037 1.00 89.94 231 GLY A C 1
ATOM 1749 O O . GLY A 1 231 ? -0.644 22.058 25.843 1.00 89.94 231 GLY A O 1
ATOM 1750 N N . ASN A 1 232 ? -0.159 20.000 25.072 1.00 86.75 232 ASN A N 1
ATOM 1751 C CA . ASN A 1 232 ? 0.217 20.398 23.712 1.00 86.75 232 ASN A CA 1
ATOM 1752 C C . ASN A 1 232 ? -0.690 19.781 22.635 1.00 86.75 232 ASN A C 1
ATOM 1754 O O . ASN A 1 232 ? -0.349 19.797 21.452 1.00 86.75 232 ASN A O 1
ATOM 1758 N N . GLU A 1 233 ? -1.858 19.259 23.009 1.00 89.25 233 GLU A N 1
ATOM 1759 C CA . GLU A 1 233 ? -2.778 18.560 22.094 1.00 89.25 233 GLU A CA 1
ATOM 1760 C C . GLU A 1 233 ? -3.302 19.496 20.999 1.00 89.25 233 GLU A C 1
ATOM 1762 O O . GLU A 1 233 ? -3.540 19.087 19.864 1.00 89.25 233 GLU A O 1
ATOM 1767 N N . GLU A 1 234 ? -3.464 20.766 21.362 1.00 84.56 234 GLU A N 1
ATOM 1768 C CA . GLU A 1 234 ? -3.939 21.858 20.512 1.00 84.56 234 GLU A CA 1
ATOM 1769 C C . GLU A 1 234 ? -2.861 22.930 20.336 1.00 84.56 234 GLU A C 1
ATOM 1771 O O . GLU A 1 234 ? -3.172 24.061 19.952 1.00 84.56 234 GLU A O 1
ATOM 1776 N N . ALA A 1 235 ? -1.597 22.608 20.649 1.00 71.25 235 ALA A N 1
ATOM 1777 C CA . ALA A 1 235 ? -0.498 23.515 20.372 1.00 71.25 235 ALA A CA 1
ATOM 1778 C C . ALA A 1 235 ? -0.582 23.887 18.889 1.00 71.25 235 ALA A C 1
ATOM 1780 O O . ALA A 1 235 ? -0.505 23.029 18.003 1.00 71.25 235 ALA A O 1
ATOM 1781 N N . GLY A 1 236 ? -0.821 25.177 18.627 1.00 56.38 236 GLY A N 1
ATOM 1782 C CA . GLY A 1 236 ? -0.806 25.696 17.271 1.00 56.38 236 GLY A CA 1
ATOM 1783 C C . GLY A 1 236 ? 0.499 25.272 16.615 1.00 56.38 236 GLY A C 1
ATOM 1784 O O . GLY A 1 236 ? 1.517 25.142 17.294 1.00 56.38 236 GLY A O 1
ATOM 1785 N N . THR A 1 237 ? 0.480 25.026 15.309 1.00 47.03 237 THR A N 1
ATOM 1786 C CA . THR A 1 237 ? 1.713 24.719 14.588 1.00 47.03 237 THR A CA 1
ATOM 1787 C C . THR A 1 237 ? 2.673 25.887 14.794 1.00 47.03 237 THR A C 1
ATOM 1789 O O . THR A 1 237 ? 2.504 26.952 14.199 1.00 47.03 237 THR A O 1
ATOM 1792 N N . THR A 1 238 ? 3.657 25.721 15.676 1.00 37.97 238 THR A N 1
ATOM 1793 C CA . THR A 1 238 ? 4.804 26.610 15.736 1.00 37.97 238 THR A CA 1
ATOM 1794 C C . THR A 1 238 ? 5.511 26.394 14.417 1.00 37.97 238 THR A C 1
ATOM 1796 O O . THR A 1 238 ? 6.066 25.327 14.156 1.00 37.97 238 THR A O 1
ATOM 1799 N N . TRP A 1 239 ? 5.396 27.384 13.538 1.00 34.28 239 TRP A N 1
ATOM 1800 C CA . TRP A 1 239 ? 6.192 27.462 12.330 1.00 34.28 239 TRP A CA 1
ATOM 1801 C C . TRP A 1 239 ? 7.639 27.579 12.777 1.00 34.28 239 TRP A C 1
ATOM 1803 O O . TRP A 1 239 ? 8.121 28.657 13.113 1.00 34.28 239 TRP A O 1
ATOM 1813 N N . VAL A 1 240 ? 8.304 26.437 12.879 1.00 30.02 240 VAL A N 1
ATOM 1814 C CA . VAL A 1 240 ? 9.745 26.417 12.987 1.00 30.02 240 VAL A CA 1
ATOM 1815 C C . VAL A 1 240 ? 10.238 26.714 11.574 1.00 30.02 240 VAL A C 1
ATOM 1817 O O . VAL A 1 240 ? 10.109 25.879 10.683 1.00 30.02 240 VAL A O 1
ATOM 1820 N N . ASP A 1 241 ? 10.784 27.911 11.365 1.00 34.41 241 ASP A N 1
ATOM 1821 C CA . ASP A 1 241 ? 11.577 28.259 10.173 1.00 34.41 241 ASP A CA 1
ATOM 1822 C C . ASP A 1 241 ? 12.926 27.504 10.144 1.00 34.41 241 ASP A C 1
ATOM 1824 O O . ASP A 1 241 ? 13.836 27.841 9.389 1.00 34.41 241 ASP A O 1
ATOM 1828 N N . GLU A 1 242 ? 13.084 26.459 10.956 1.00 37.34 242 GLU A N 1
ATOM 1829 C CA . GLU A 1 242 ? 14.134 25.473 10.765 1.00 37.34 242 GLU A CA 1
ATOM 1830 C C . GLU A 1 242 ? 13.646 24.506 9.694 1.00 37.34 242 GLU A C 1
ATOM 1832 O O . GLU A 1 242 ? 12.788 23.650 9.925 1.00 37.34 242 GLU A O 1
ATOM 1837 N N . ALA A 1 243 ? 14.172 24.687 8.483 1.00 36.78 243 ALA A N 1
ATOM 1838 C CA . ALA A 1 243 ? 14.021 23.716 7.418 1.00 36.78 243 ALA A CA 1
ATOM 1839 C C . ALA A 1 243 ? 14.404 22.331 7.974 1.00 36.78 243 ALA A C 1
ATOM 1841 O O . ALA A 1 243 ? 15.558 22.150 8.372 1.00 36.78 243 ALA A O 1
ATOM 1842 N N . PRO A 1 244 ? 13.483 21.351 8.030 1.00 38.75 244 PRO A N 1
ATOM 1843 C CA . PRO A 1 244 ? 13.880 19.996 8.359 1.00 38.75 244 PRO A CA 1
ATOM 1844 C C . PRO A 1 244 ? 14.914 19.558 7.323 1.00 38.75 244 PRO A C 1
ATOM 1846 O O . PRO A 1 244 ? 14.694 19.713 6.118 1.00 38.75 244 PRO A O 1
ATOM 1849 N N . LEU A 1 245 ? 16.054 19.062 7.808 1.00 45.12 245 LEU A N 1
ATOM 1850 C CA . LEU A 1 245 ? 17.131 18.545 6.972 1.00 45.12 245 LEU A CA 1
ATOM 1851 C C . LEU A 1 245 ? 16.545 17.539 5.981 1.00 45.12 245 LEU A C 1
ATOM 1853 O O . LEU A 1 245 ? 15.826 16.612 6.369 1.00 45.12 245 LEU A O 1
ATOM 1857 N N . MET A 1 246 ? 16.809 17.762 4.694 1.00 49.44 246 MET A N 1
ATOM 1858 C CA . MET A 1 246 ? 16.277 16.904 3.646 1.00 49.44 246 MET A CA 1
ATOM 1859 C C . MET A 1 246 ? 16.768 15.466 3.870 1.00 49.44 246 MET A C 1
ATOM 1861 O O . MET A 1 246 ? 17.911 15.259 4.289 1.00 49.44 246 MET A O 1
ATOM 1865 N N . PRO A 1 247 ? 15.922 14.450 3.630 1.00 60.84 247 PRO A N 1
ATOM 1866 C CA . PRO A 1 247 ? 16.318 13.066 3.830 1.00 60.84 247 PRO A CA 1
ATOM 1867 C C . PRO A 1 247 ? 17.510 12.732 2.931 1.00 60.84 247 PRO A C 1
ATOM 1869 O O . PRO A 1 247 ? 17.413 12.785 1.704 1.00 60.84 247 PRO A O 1
ATOM 1872 N N . VAL A 1 248 ? 18.629 12.358 3.550 1.00 75.88 248 VAL A N 1
ATOM 1873 C CA . VAL A 1 248 ? 19.821 11.955 2.807 1.00 75.88 248 VAL A CA 1
ATOM 1874 C C . VAL A 1 248 ? 19.627 10.581 2.159 1.00 75.88 248 VAL A C 1
ATOM 1876 O O . VAL A 1 248 ? 19.003 9.680 2.734 1.00 75.88 248 VAL A O 1
ATOM 1879 N N . SER A 1 249 ? 20.128 10.407 0.938 1.00 81.00 249 SER A N 1
ATOM 1880 C CA . SER A 1 249 ? 19.966 9.171 0.165 1.00 81.00 249 SER A CA 1
ATOM 1881 C C . SER A 1 249 ? 21.120 8.929 -0.804 1.00 81.00 249 SER A C 1
ATOM 1883 O O . SER A 1 249 ? 21.777 9.870 -1.243 1.00 81.00 249 SER A O 1
ATOM 1885 N N . VAL A 1 250 ? 21.331 7.653 -1.138 1.00 85.12 250 VAL A N 1
ATOM 1886 C CA . VAL A 1 250 ? 22.064 7.206 -2.328 1.00 85.12 250 VAL A CA 1
ATOM 1887 C C . VAL A 1 250 ? 21.044 6.520 -3.232 1.00 85.12 250 VAL A C 1
ATOM 1889 O O . VAL A 1 250 ? 20.394 5.559 -2.811 1.00 85.12 250 VAL A O 1
ATOM 1892 N N . SER A 1 251 ? 20.875 7.009 -4.456 1.00 82.69 251 SER A N 1
ATOM 1893 C CA . SER A 1 251 ? 20.064 6.364 -5.486 1.00 82.69 251 SER A CA 1
ATOM 1894 C C . SER A 1 251 ? 20.976 5.622 -6.461 1.00 82.69 251 SER A C 1
ATOM 1896 O O . SER A 1 251 ? 22.029 6.125 -6.845 1.00 82.69 251 SER A O 1
ATOM 1898 N N . LEU A 1 252 ? 20.586 4.403 -6.841 1.00 79.12 252 LEU A N 1
ATOM 1899 C CA . LEU A 1 252 ? 21.246 3.626 -7.890 1.00 79.12 252 LEU A CA 1
ATOM 1900 C C . LEU A 1 252 ? 20.287 3.485 -9.072 1.00 79.12 252 LEU A C 1
ATOM 1902 O O . LEU A 1 252 ? 19.126 3.123 -8.880 1.00 79.12 252 LEU A O 1
ATOM 1906 N N . SER A 1 253 ? 20.764 3.765 -10.283 1.00 75.19 253 SER A N 1
ATOM 1907 C CA . SER A 1 253 ? 19.985 3.639 -11.517 1.00 75.19 253 SER A CA 1
ATOM 1908 C C . SER A 1 253 ? 20.769 2.854 -12.574 1.00 75.19 253 SER A C 1
ATOM 1910 O O . SER A 1 253 ? 21.814 3.341 -13.010 1.00 75.19 253 SER A O 1
ATOM 1912 N N . PRO A 1 254 ? 20.300 1.667 -13.005 1.00 71.81 254 PRO A N 1
ATOM 1913 C CA . PRO A 1 254 ? 19.075 0.990 -12.563 1.00 71.81 254 PRO A CA 1
ATOM 1914 C C . PRO A 1 254 ? 19.144 0.536 -11.096 1.00 71.81 254 PRO A C 1
ATOM 1916 O O . PRO A 1 254 ? 20.219 0.252 -10.581 1.00 71.81 254 PRO A O 1
ATOM 1919 N N . ALA A 1 255 ? 17.995 0.441 -10.424 1.00 74.00 255 ALA A N 1
ATOM 1920 C CA . ALA A 1 255 ? 17.895 0.037 -9.017 1.00 74.00 255 ALA A CA 1
ATOM 1921 C C . ALA A 1 255 ? 17.932 -1.497 -8.847 1.00 74.00 255 ALA A C 1
ATOM 1923 O O . ALA A 1 255 ? 17.056 -2.090 -8.218 1.00 74.00 255 ALA A O 1
ATOM 1924 N N . GLY A 1 256 ? 18.950 -2.145 -9.421 1.00 80.44 256 GLY A N 1
ATOM 1925 C CA . GLY A 1 256 ? 19.099 -3.603 -9.416 1.00 80.44 256 GLY A CA 1
ATOM 1926 C C . GLY A 1 256 ? 18.328 -4.293 -10.533 1.00 80.44 256 GLY A C 1
ATOM 1927 O O . GLY A 1 256 ? 17.847 -3.653 -11.468 1.00 80.44 256 GLY A O 1
ATOM 1928 N N . GLY A 1 257 ? 18.212 -5.615 -10.423 1.00 77.88 257 GLY A N 1
ATOM 1929 C CA . GLY A 1 257 ? 17.461 -6.451 -11.359 1.00 77.88 257 GLY A CA 1
ATOM 1930 C C . GLY A 1 257 ? 18.343 -7.262 -12.304 1.00 77.88 257 GLY A C 1
ATOM 1931 O O . GLY A 1 257 ? 19.525 -7.493 -12.044 1.00 77.88 257 GLY A O 1
ATOM 1932 N N . THR A 1 258 ? 17.746 -7.747 -13.389 1.00 69.69 258 THR A N 1
ATOM 1933 C CA . THR A 1 258 ? 18.424 -8.584 -14.382 1.00 69.69 258 THR A CA 1
ATOM 1934 C C . THR A 1 258 ? 18.952 -7.745 -15.547 1.00 69.69 258 THR A C 1
ATOM 1936 O O . THR A 1 258 ? 18.326 -6.771 -15.963 1.00 69.69 258 THR A O 1
ATOM 1939 N N . PHE A 1 259 ? 20.103 -8.123 -16.102 1.00 65.00 259 PHE A N 1
ATOM 1940 C CA . PHE A 1 259 ? 20.638 -7.533 -17.333 1.00 65.00 259 PHE A CA 1
ATOM 1941 C C . PHE A 1 259 ? 21.183 -8.621 -18.259 1.00 65.00 259 PHE A C 1
ATOM 1943 O O . PHE A 1 259 ? 21.683 -9.644 -17.800 1.00 65.00 259 PHE A O 1
ATOM 1950 N N . ARG A 1 260 ? 21.052 -8.413 -19.573 1.00 59.78 260 ARG A N 1
ATOM 1951 C CA . ARG A 1 260 ? 21.401 -9.400 -20.619 1.00 59.78 260 ARG A CA 1
ATOM 1952 C C . ARG A 1 260 ? 22.580 -8.981 -21.495 1.00 59.78 260 ARG A C 1
ATOM 1954 O O . ARG A 1 260 ? 23.028 -9.737 -22.349 1.00 59.78 260 ARG A O 1
ATOM 1961 N N . THR A 1 261 ? 23.062 -7.761 -21.299 1.00 54.41 261 THR A N 1
ATOM 1962 C CA . THR A 1 261 ? 24.278 -7.223 -21.907 1.00 54.41 261 THR A CA 1
ATOM 1963 C C . THR A 1 261 ? 25.514 -7.754 -21.181 1.00 54.41 261 THR A C 1
ATOM 1965 O O . THR A 1 261 ? 25.416 -8.310 -20.084 1.00 54.41 261 THR A O 1
ATOM 1968 N N . ASN A 1 262 ? 26.703 -7.589 -21.772 1.00 60.03 262 ASN A N 1
ATOM 1969 C CA . ASN A 1 262 ? 27.934 -8.024 -21.110 1.00 60.03 262 ASN A CA 1
ATOM 1970 C C . ASN A 1 262 ? 28.138 -7.309 -19.760 1.00 60.03 262 ASN A C 1
ATOM 1972 O O . ASN A 1 262 ? 28.564 -7.924 -18.784 1.00 60.03 262 ASN A O 1
ATOM 1976 N N . THR A 1 263 ? 27.759 -6.035 -19.694 1.00 73.38 263 THR A N 1
ATOM 1977 C CA . THR A 1 263 ? 27.763 -5.217 -18.482 1.00 73.38 263 THR A CA 1
ATOM 1978 C C . THR A 1 263 ? 26.476 -4.408 -18.372 1.00 73.38 263 THR A C 1
ATOM 1980 O O . THR A 1 263 ? 25.805 -4.143 -19.370 1.00 73.38 263 THR A O 1
ATOM 1983 N N . VAL A 1 264 ? 26.138 -3.988 -17.158 1.00 69.88 264 VAL A N 1
ATOM 1984 C CA . VAL A 1 264 ? 25.170 -2.928 -16.880 1.00 69.88 264 VAL A CA 1
ATOM 1985 C C . VAL A 1 264 ? 25.909 -1.737 -16.280 1.00 69.88 264 VAL A C 1
ATOM 1987 O O . VAL A 1 264 ? 26.687 -1.888 -15.338 1.00 69.88 264 VAL A O 1
ATOM 1990 N N . THR A 1 265 ? 25.677 -0.548 -16.831 1.00 83.19 265 THR A N 1
ATOM 1991 C CA . THR A 1 265 ? 26.161 0.707 -16.248 1.00 83.19 265 THR A CA 1
ATOM 1992 C C . THR A 1 265 ? 25.162 1.183 -15.203 1.00 83.19 265 THR A C 1
ATOM 1994 O O . THR A 1 265 ? 23.979 1.350 -15.501 1.00 83.19 265 THR A O 1
ATOM 1997 N N . VAL A 1 266 ? 25.643 1.413 -13.987 1.00 83.25 266 VAL A N 1
ATOM 1998 C CA . VAL A 1 266 ? 24.873 1.911 -12.850 1.00 83.25 266 VAL A CA 1
ATOM 1999 C C . VAL A 1 266 ? 25.334 3.324 -12.523 1.00 83.25 266 VAL A C 1
ATOM 2001 O O . VAL A 1 266 ? 26.529 3.587 -12.411 1.00 83.25 266 VAL A O 1
ATOM 2004 N N . THR A 1 267 ? 24.383 4.238 -12.360 1.00 86.44 267 THR A N 1
ATOM 2005 C CA . THR A 1 267 ? 24.619 5.593 -11.855 1.00 86.44 267 THR A CA 1
ATOM 2006 C C . THR A 1 267 ? 24.286 5.634 -10.371 1.00 86.44 267 THR A C 1
ATOM 2008 O O . THR A 1 267 ? 23.156 5.317 -10.004 1.00 86.44 267 THR A O 1
ATOM 2011 N N . ALA A 1 268 ? 25.247 6.024 -9.537 1.00 85.38 268 ALA A N 1
ATOM 2012 C CA . ALA A 1 268 ? 25.040 6.380 -8.141 1.00 85.38 268 ALA A CA 1
ATOM 2013 C C . ALA A 1 268 ? 24.922 7.897 -7.995 1.00 85.38 268 ALA A C 1
ATOM 2015 O O . ALA A 1 268 ? 25.813 8.630 -8.424 1.00 85.38 268 ALA A O 1
ATOM 2016 N N . GLU A 1 269 ? 23.860 8.369 -7.354 1.00 87.06 269 GLU A N 1
ATOM 2017 C CA . GLU A 1 269 ? 23.657 9.783 -7.045 1.00 87.06 269 GLU A CA 1
ATOM 2018 C C . GLU A 1 269 ? 23.355 9.954 -5.557 1.00 87.06 269 GLU A C 1
ATOM 2020 O O . GLU A 1 269 ? 22.644 9.153 -4.952 1.00 87.06 269 GLU A O 1
ATOM 2025 N N . VAL A 1 270 ? 23.933 10.992 -4.958 1.00 87.88 270 VAL A N 1
ATOM 2026 C CA . VAL A 1 270 ? 23.812 11.281 -3.529 1.00 87.88 270 VAL A CA 1
ATOM 2027 C C . VAL A 1 270 ? 23.099 12.605 -3.352 1.00 87.88 270 VAL A C 1
ATOM 2029 O O . VAL A 1 270 ? 23.460 13.593 -3.995 1.00 87.88 270 VAL A O 1
ATOM 2032 N N . SER A 1 271 ? 22.122 12.631 -2.448 1.00 81.62 271 SER A N 1
ATOM 2033 C CA . SER A 1 271 ? 21.449 13.863 -2.023 1.00 81.62 271 SER A CA 1
ATOM 2034 C C . SER A 1 271 ? 22.460 14.943 -1.625 1.00 81.62 271 SER A C 1
ATOM 2036 O O . SER A 1 271 ? 23.379 14.654 -0.857 1.00 81.62 271 SER A O 1
ATOM 2038 N N . GLU A 1 272 ? 22.260 16.181 -2.081 1.00 80.19 272 GLU A N 1
ATOM 2039 C CA . GLU A 1 272 ? 23.162 17.316 -1.815 1.00 80.19 272 GLU A CA 1
ATOM 2040 C C . GLU A 1 272 ? 23.375 17.593 -0.316 1.00 80.19 272 GLU A C 1
ATOM 2042 O O . GLU A 1 272 ? 24.437 18.062 0.077 1.00 80.19 272 GLU A O 1
ATOM 2047 N N . ASP A 1 273 ? 22.405 17.232 0.527 1.00 77.38 273 ASP A N 1
ATOM 2048 C CA . ASP A 1 273 ? 22.428 17.454 1.978 1.00 77.38 273 ASP A CA 1
ATOM 2049 C C . ASP A 1 273 ? 23.232 16.404 2.776 1.00 77.38 273 ASP A C 1
ATOM 2051 O O . ASP A 1 273 ? 23.291 16.455 4.009 1.00 77.38 273 ASP A O 1
ATOM 2055 N N . ALA A 1 274 ? 23.837 15.419 2.103 1.00 83.69 274 ALA A N 1
ATOM 2056 C CA . ALA A 1 274 ? 24.692 14.426 2.751 1.00 83.69 274 ALA A CA 1
ATOM 2057 C C . ALA A 1 274 ? 26.068 15.006 3.105 1.00 83.69 274 ALA A C 1
ATOM 2059 O O . ALA A 1 274 ? 26.642 15.787 2.354 1.00 83.69 274 ALA A O 1
ATOM 2060 N N . THR A 1 275 ? 26.643 14.584 4.234 1.00 89.25 275 THR A N 1
ATOM 2061 C CA . THR A 1 275 ? 28.026 14.944 4.606 1.00 89.25 275 THR A CA 1
ATOM 2062 C C . THR A 1 275 ? 29.049 13.980 4.029 1.00 89.25 275 THR A C 1
ATOM 2064 O O . THR A 1 275 ? 30.164 14.375 3.700 1.00 89.25 275 THR A O 1
ATOM 2067 N N . SER A 1 276 ? 28.678 12.708 3.907 1.00 91.00 276 SER A N 1
ATOM 2068 C CA . SER A 1 276 ? 29.487 11.667 3.279 1.00 91.00 276 SER A CA 1
ATOM 2069 C C . SER A 1 276 ? 28.587 10.559 2.752 1.00 91.00 276 SER A C 1
ATOM 2071 O O . SER A 1 276 ? 27.485 10.340 3.259 1.00 91.00 276 SER A O 1
ATOM 2073 N N . ALA A 1 277 ? 29.060 9.854 1.734 1.00 94.38 277 ALA A N 1
ATOM 2074 C CA . ALA A 1 277 ? 28.408 8.673 1.202 1.00 94.38 277 ALA A CA 1
ATOM 2075 C C . ALA A 1 277 ? 29.444 7.770 0.538 1.00 94.38 277 ALA A C 1
ATOM 2077 O O . ALA A 1 277 ? 30.488 8.243 0.097 1.00 94.38 277 ALA A O 1
ATOM 2078 N N . TRP A 1 278 ? 29.141 6.482 0.441 1.00 96.44 278 TRP A N 1
ATOM 2079 C CA . TRP A 1 278 ? 29.959 5.521 -0.292 1.00 96.44 278 TRP A CA 1
ATOM 2080 C C . TRP A 1 278 ? 29.092 4.408 -0.872 1.00 96.44 278 TRP A C 1
ATOM 2082 O O . TRP A 1 278 ? 28.004 4.123 -0.365 1.00 96.44 278 TRP A O 1
ATOM 2092 N N . TYR A 1 279 ? 29.593 3.749 -1.913 1.00 96.69 279 TYR A N 1
ATOM 2093 C CA . TYR A 1 279 ? 29.078 2.462 -2.377 1.00 96.69 279 TYR A CA 1
ATOM 2094 C C . TYR A 1 279 ? 30.190 1.415 -2.414 1.00 96.69 279 TYR A C 1
ATOM 2096 O O . TYR A 1 279 ? 31.375 1.737 -2.386 1.00 96.69 279 TYR A O 1
ATOM 2104 N N . GLN A 1 280 ? 29.806 0.146 -2.442 1.00 96.81 280 GLN A N 1
ATOM 2105 C CA . GLN A 1 280 ? 30.718 -0.978 -2.551 1.00 96.81 280 GLN A CA 1
ATOM 2106 C C . GLN A 1 280 ? 30.087 -2.061 -3.410 1.00 96.81 280 GLN A C 1
ATOM 2108 O O . GLN A 1 280 ? 28.989 -2.536 -3.121 1.00 96.81 280 GLN A O 1
ATOM 2113 N N . ILE A 1 281 ? 30.803 -2.472 -4.448 1.00 95.38 281 ILE A N 1
ATOM 2114 C CA . ILE A 1 281 ? 30.455 -3.648 -5.241 1.00 95.38 281 ILE A CA 1
ATOM 2115 C C . ILE A 1 281 ? 31.011 -4.875 -4.514 1.00 95.38 281 ILE A C 1
ATOM 2117 O O . ILE A 1 281 ? 32.146 -4.865 -4.043 1.00 95.38 281 ILE A O 1
ATOM 2121 N N . GLU A 1 282 ? 30.222 -5.938 -4.409 1.00 91.56 282 GLU A N 1
ATOM 2122 C CA . GLU A 1 282 ? 30.635 -7.195 -3.787 1.00 91.56 282 GLU A CA 1
ATOM 2123 C C . GLU A 1 282 ? 31.982 -7.702 -4.338 1.00 91.56 282 GLU A C 1
ATOM 2125 O O . GLU A 1 282 ? 32.177 -7.849 -5.552 1.00 91.56 282 GLU A O 1
ATOM 2130 N N . GLY A 1 283 ? 32.922 -7.940 -3.417 1.00 86.38 283 GLY A N 1
ATOM 2131 C CA . GLY A 1 283 ? 34.294 -8.347 -3.725 1.00 86.38 283 GLY A CA 1
ATOM 2132 C C . GLY A 1 283 ? 35.240 -7.212 -4.142 1.00 86.38 283 GLY A C 1
ATOM 2133 O O . GLY A 1 283 ? 36.366 -7.506 -4.530 1.00 86.38 283 GLY A O 1
ATOM 2134 N N . GLN A 1 284 ? 34.815 -5.947 -4.073 1.00 91.81 284 GLN A N 1
ATOM 2135 C CA . GLN A 1 284 ? 35.635 -4.769 -4.385 1.00 91.81 284 GLN A CA 1
ATOM 2136 C C . GLN A 1 284 ? 35.728 -3.803 -3.193 1.00 91.81 284 GLN A C 1
ATOM 2138 O O . GLN A 1 284 ? 34.993 -3.925 -2.206 1.00 91.81 284 GLN A O 1
ATOM 2143 N N . ASP A 1 285 ? 36.645 -2.840 -3.286 1.00 94.12 285 ASP A N 1
ATOM 2144 C CA . ASP A 1 285 ? 36.822 -1.789 -2.284 1.00 94.12 285 ASP A CA 1
ATOM 2145 C C . ASP A 1 285 ? 35.653 -0.790 -2.280 1.00 94.12 285 ASP A C 1
ATOM 2147 O O . ASP A 1 285 ? 34.896 -0.664 -3.247 1.00 94.12 285 ASP A O 1
ATOM 2151 N N . LYS A 1 286 ? 35.490 -0.077 -1.160 1.00 96.25 286 LYS A N 1
ATOM 2152 C CA . LYS A 1 286 ? 34.518 1.018 -1.052 1.00 96.25 286 LYS A CA 1
ATOM 2153 C C . LYS A 1 286 ? 34.952 2.194 -1.918 1.00 96.25 286 LYS A C 1
ATOM 2155 O O . LYS A 1 286 ? 36.129 2.546 -1.949 1.00 96.25 286 LYS A O 1
ATOM 2160 N N . VAL A 1 287 ? 33.979 2.835 -2.551 1.00 95.75 287 VAL A N 1
ATOM 2161 C CA . VAL A 1 287 ? 34.170 4.037 -3.356 1.00 95.75 287 VAL A CA 1
ATOM 2162 C C . VAL A 1 287 ? 33.354 5.165 -2.746 1.00 95.75 287 VAL A C 1
ATOM 2164 O O . VAL A 1 287 ? 32.130 5.061 -2.619 1.00 95.75 287 VAL A O 1
ATOM 2167 N N . ASP A 1 288 ? 34.037 6.243 -2.376 1.00 95.88 288 ASP A N 1
ATOM 2168 C CA . ASP A 1 288 ? 33.401 7.437 -1.831 1.00 95.88 288 ASP A CA 1
ATOM 2169 C C . ASP A 1 288 ? 32.599 8.169 -2.911 1.00 95.88 288 ASP A C 1
ATOM 2171 O O . ASP A 1 288 ? 33.014 8.308 -4.065 1.00 95.88 288 ASP A O 1
ATOM 2175 N N . LEU A 1 289 ? 31.434 8.667 -2.516 1.00 92.56 289 LEU A N 1
ATOM 2176 C CA . LEU A 1 289 ? 30.542 9.452 -3.352 1.00 92.56 289 LEU A CA 1
ATOM 2177 C C . LEU A 1 289 ? 30.525 10.899 -2.867 1.00 92.56 289 LEU A C 1
ATOM 2179 O O . LEU A 1 289 ? 30.468 11.177 -1.670 1.00 92.56 289 LEU A O 1
ATOM 2183 N N . THR A 1 290 ? 30.536 11.832 -3.817 1.00 89.44 290 THR A N 1
ATOM 2184 C CA . THR A 1 290 ? 30.418 13.262 -3.517 1.00 89.44 290 THR A CA 1
ATOM 2185 C C . THR A 1 290 ? 28.956 13.706 -3.672 1.00 89.44 290 THR A C 1
ATOM 2187 O O . THR A 1 290 ? 28.394 13.513 -4.753 1.00 89.44 290 THR A O 1
ATOM 2190 N N . PRO A 1 291 ? 28.339 14.323 -2.646 1.00 85.62 291 PRO A N 1
ATOM 2191 C CA . PRO A 1 291 ? 27.000 14.913 -2.739 1.00 85.62 291 PRO A CA 1
ATOM 2192 C C . PRO A 1 291 ? 26.842 15.821 -3.967 1.00 85.62 291 PRO A C 1
ATOM 2194 O O . PRO A 1 291 ? 27.738 16.609 -4.281 1.00 85.62 291 PRO A O 1
ATOM 2197 N N . GLY A 1 292 ? 25.727 15.683 -4.692 1.00 74.94 292 GLY A N 1
ATOM 2198 C CA . GLY A 1 292 ? 25.442 16.470 -5.901 1.00 74.94 292 GLY A CA 1
ATOM 2199 C C . GLY A 1 292 ? 26.286 16.124 -7.138 1.00 74.94 292 GLY A C 1
ATOM 2200 O O . GLY A 1 292 ? 26.172 16.797 -8.162 1.00 74.94 292 GLY A O 1
ATOM 2201 N N . LYS A 1 293 ? 27.139 15.088 -7.083 1.00 85.06 293 LYS A N 1
ATOM 2202 C CA . LYS A 1 293 ? 27.930 14.622 -8.234 1.00 85.06 293 LYS A CA 1
ATOM 2203 C C . LYS A 1 293 ? 27.641 13.150 -8.528 1.00 85.06 293 LYS A C 1
ATOM 2205 O O . LYS A 1 293 ? 28.137 12.289 -7.800 1.00 85.06 293 LYS A O 1
ATOM 2210 N N . PRO A 1 294 ? 26.879 12.834 -9.589 1.00 84.12 294 PRO A N 1
ATOM 2211 C CA . PRO A 1 294 ? 26.630 11.449 -9.949 1.00 84.12 294 PRO A CA 1
ATOM 2212 C C . PRO A 1 294 ? 27.928 10.766 -10.393 1.00 84.12 294 PRO A C 1
ATOM 2214 O O . PRO A 1 294 ? 28.745 11.346 -11.112 1.00 84.12 294 PRO A O 1
ATOM 2217 N N . VAL A 1 295 ? 28.099 9.515 -9.980 1.00 87.44 295 VAL A N 1
ATOM 2218 C CA . VAL A 1 295 ? 29.204 8.641 -10.389 1.00 87.44 295 VAL A CA 1
ATOM 2219 C C . VAL A 1 295 ? 28.616 7.463 -11.148 1.00 87.44 295 VAL A C 1
ATOM 2221 O O . VAL A 1 295 ? 27.568 6.945 -10.774 1.00 87.44 295 VAL A O 1
ATOM 2224 N N . THR A 1 296 ? 29.286 7.022 -12.210 1.00 88.81 296 THR A N 1
ATOM 2225 C CA . THR A 1 296 ? 28.899 5.803 -12.927 1.00 88.81 296 THR A CA 1
ATOM 2226 C C . THR A 1 296 ? 29.923 4.702 -12.720 1.00 88.81 296 THR A C 1
ATOM 2228 O O . THR A 1 296 ? 31.116 4.968 -12.582 1.00 88.81 296 THR A O 1
ATOM 2231 N N . PHE A 1 297 ? 29.444 3.464 -12.673 1.00 85.88 297 PHE A N 1
ATOM 2232 C CA . PHE A 1 297 ? 30.267 2.263 -12.594 1.00 85.88 297 PHE A CA 1
ATOM 2233 C C . PHE A 1 297 ? 29.593 1.114 -13.344 1.00 85.88 297 PHE A C 1
ATOM 2235 O O . PHE A 1 297 ? 28.383 1.126 -13.569 1.00 85.88 297 PHE A O 1
ATOM 2242 N N . THR A 1 298 ? 30.372 0.118 -13.751 1.00 86.31 298 THR A N 1
ATOM 2243 C CA . THR A 1 298 ? 29.885 -1.038 -14.509 1.00 86.31 298 THR A CA 1
ATOM 2244 C C . THR A 1 298 ? 29.861 -2.290 -13.645 1.00 86.31 298 THR A C 1
ATOM 2246 O O . THR A 1 298 ? 30.789 -2.563 -12.888 1.00 86.31 298 THR A O 1
ATOM 2249 N N . ILE A 1 299 ? 28.804 -3.082 -13.789 1.00 81.94 299 ILE A N 1
ATOM 2250 C CA . ILE A 1 299 ? 28.668 -4.408 -13.187 1.00 81.94 299 ILE A CA 1
ATOM 2251 C C . ILE A 1 299 ? 28.551 -5.418 -14.327 1.00 81.94 299 ILE A C 1
ATOM 2253 O O . ILE A 1 299 ? 27.822 -5.171 -15.283 1.00 81.94 299 ILE A O 1
ATOM 2257 N N . GLY A 1 300 ? 29.242 -6.556 -14.247 1.00 75.88 300 GLY A N 1
ATOM 2258 C CA . GLY A 1 300 ? 29.033 -7.667 -15.181 1.00 75.88 300 GLY A CA 1
ATOM 2259 C C . GLY A 1 300 ? 30.255 -8.152 -15.952 1.00 75.88 300 GLY A C 1
ATOM 2260 O O . GLY A 1 300 ? 30.172 -9.233 -16.529 1.00 75.88 300 GLY A O 1
ATOM 2261 N N . GLU A 1 301 ? 31.376 -7.420 -15.947 1.00 73.81 301 GLU A N 1
ATOM 2262 C CA . GLU A 1 301 ? 32.596 -7.831 -16.670 1.00 73.81 301 GLU A CA 1
ATOM 2263 C C . GLU A 1 301 ? 33.166 -9.153 -16.145 1.00 73.81 301 GLU A C 1
ATOM 2265 O O . GLU A 1 301 ? 33.649 -9.972 -16.921 1.00 73.81 301 GLU A O 1
ATOM 2270 N N . ASP A 1 302 ? 33.055 -9.377 -14.835 1.00 74.56 302 ASP A N 1
ATOM 2271 C CA . ASP A 1 302 ? 33.515 -10.567 -14.121 1.00 74.56 302 ASP A CA 1
ATOM 2272 C C . ASP A 1 302 ? 32.382 -11.550 -13.787 1.00 74.56 302 ASP A C 1
ATOM 2274 O O . ASP A 1 302 ? 32.606 -12.541 -13.096 1.00 74.56 302 ASP A O 1
ATOM 2278 N N . MET A 1 303 ? 31.164 -11.289 -14.270 1.00 69.25 303 MET A N 1
ATOM 2279 C CA . MET A 1 303 ? 29.998 -12.131 -14.004 1.00 69.25 303 MET A CA 1
ATOM 2280 C C . MET A 1 303 ? 29.750 -13.117 -15.146 1.00 69.25 303 MET A C 1
ATOM 2282 O O . MET A 1 303 ? 29.719 -12.743 -16.326 1.00 69.25 303 MET A O 1
ATOM 2286 N N . ASN A 1 304 ? 29.475 -14.365 -14.776 1.00 64.88 304 ASN A N 1
ATOM 2287 C CA . ASN A 1 304 ? 28.855 -15.364 -15.638 1.00 64.88 304 ASN A CA 1
ATOM 2288 C C . ASN A 1 304 ? 27.328 -15.184 -15.647 1.00 64.88 304 ASN A C 1
ATOM 2290 O O . ASN A 1 304 ? 26.758 -14.455 -14.834 1.00 64.88 304 ASN A O 1
ATOM 2294 N N . PHE A 1 305 ? 26.632 -15.850 -16.567 1.00 62.12 305 PHE A N 1
ATOM 2295 C CA . PHE A 1 305 ? 25.170 -15.867 -16.545 1.00 62.12 305 PHE A CA 1
ATOM 2296 C C . PHE A 1 305 ? 24.643 -16.621 -15.314 1.00 62.12 305 PHE A C 1
ATOM 2298 O O . PHE A 1 305 ? 25.167 -17.664 -14.937 1.00 62.12 305 PHE A O 1
ATOM 2305 N N . ASN A 1 306 ? 23.586 -16.084 -14.712 1.00 61.41 306 ASN A N 1
ATOM 2306 C CA . ASN A 1 306 ? 23.017 -16.379 -13.395 1.00 61.41 306 ASN A CA 1
ATOM 2307 C C . ASN A 1 306 ? 23.866 -15.963 -12.185 1.00 61.41 306 ASN A C 1
ATOM 2309 O O . ASN A 1 306 ? 23.374 -16.082 -11.061 1.00 61.41 306 ASN A O 1
ATOM 2313 N N . ASP A 1 307 ? 25.072 -15.418 -12.381 1.00 77.88 307 ASP A N 1
ATOM 2314 C CA . ASP A 1 307 ? 25.799 -14.803 -11.272 1.00 77.88 307 ASP A CA 1
ATOM 2315 C C . ASP A 1 307 ? 25.058 -13.554 -10.796 1.00 77.88 307 ASP A C 1
ATOM 2317 O O . ASP A 1 307 ? 24.395 -12.839 -11.561 1.00 77.88 307 ASP A O 1
ATOM 2321 N N . THR A 1 308 ? 25.208 -13.272 -9.506 1.00 85.00 308 THR A N 1
ATOM 2322 C CA . THR A 1 308 ? 24.681 -12.072 -8.867 1.00 85.00 308 THR A CA 1
ATOM 2323 C C . THR A 1 308 ? 25.812 -11.253 -8.274 1.00 85.00 308 THR A C 1
ATOM 2325 O O . THR A 1 308 ? 26.701 -11.822 -7.649 1.00 85.00 308 THR A O 1
ATOM 2328 N N . LYS A 1 309 ? 25.739 -9.927 -8.396 1.00 90.44 309 LYS A N 1
ATOM 2329 C CA . LYS A 1 309 ? 26.562 -9.001 -7.614 1.00 90.44 309 LYS A CA 1
ATOM 2330 C C . LYS A 1 309 ? 25.690 -8.070 -6.802 1.00 90.44 309 LYS A C 1
ATOM 2332 O O . LYS A 1 309 ? 24.758 -7.456 -7.325 1.00 90.44 309 LYS A O 1
ATOM 2337 N N . THR A 1 310 ? 26.018 -7.941 -5.524 1.00 95.31 310 THR A N 1
ATOM 2338 C CA . THR A 1 310 ? 25.370 -6.974 -4.637 1.00 95.31 310 THR A CA 1
ATOM 2339 C C . THR A 1 310 ? 26.181 -5.685 -4.564 1.00 95.31 310 THR A C 1
ATOM 2341 O O . THR A 1 310 ? 27.389 -5.710 -4.358 1.00 95.31 310 THR A O 1
ATOM 2344 N N . VAL A 1 311 ? 25.511 -4.545 -4.699 1.00 96.19 311 VAL A N 1
ATOM 2345 C CA . VAL A 1 311 ? 26.055 -3.227 -4.381 1.00 96.19 311 VAL A CA 1
ATOM 2346 C C . VAL A 1 311 ? 25.470 -2.786 -3.052 1.00 96.19 311 VAL A C 1
ATOM 2348 O O . VAL A 1 311 ? 24.253 -2.642 -2.932 1.00 96.19 311 VAL A O 1
ATOM 2351 N N . THR A 1 312 ? 26.317 -2.577 -2.054 1.00 95.81 312 THR A N 1
ATOM 2352 C CA . THR A 1 312 ? 25.934 -1.938 -0.793 1.00 95.81 312 THR A CA 1
ATOM 2353 C C . THR A 1 312 ? 26.288 -0.460 -0.841 1.00 95.81 312 THR A C 1
ATOM 2355 O O . THR A 1 312 ? 27.185 -0.048 -1.572 1.00 95.81 312 THR A O 1
ATOM 2358 N N . TRP A 1 313 ? 25.567 0.362 -0.094 1.00 95.06 313 TRP A N 1
ATOM 2359 C CA . TRP A 1 313 ? 25.850 1.787 0.007 1.00 95.06 313 TRP A CA 1
ATOM 2360 C C . TRP A 1 313 ? 25.542 2.309 1.400 1.00 95.06 313 TRP A C 1
ATOM 2362 O O . TRP A 1 313 ? 24.776 1.700 2.153 1.00 95.06 313 TRP A O 1
ATOM 2372 N N . SER A 1 314 ? 26.133 3.454 1.722 1.00 92.62 314 SER A N 1
ATOM 2373 C CA . SER A 1 314 ? 25.852 4.216 2.930 1.00 92.62 314 SER A CA 1
ATOM 2374 C C . SER A 1 314 ? 25.824 5.710 2.645 1.00 92.62 314 SER A C 1
ATOM 2376 O O . SER A 1 314 ? 26.510 6.190 1.743 1.00 92.62 314 SER A O 1
ATOM 2378 N N . VAL A 1 315 ? 25.046 6.442 3.432 1.00 92.38 315 VAL A N 1
ATOM 2379 C CA . VAL A 1 315 ? 24.982 7.900 3.430 1.00 92.38 315 VAL A CA 1
ATOM 2380 C C . VAL A 1 315 ? 24.853 8.417 4.858 1.00 92.38 315 VAL A C 1
ATOM 2382 O O . VAL A 1 315 ? 24.085 7.878 5.655 1.00 92.38 315 VAL A O 1
ATOM 2385 N N . THR A 1 316 ? 25.586 9.481 5.167 1.00 87.50 316 THR A N 1
ATOM 2386 C CA . THR A 1 316 ? 25.591 10.129 6.479 1.00 87.50 316 THR A CA 1
ATOM 2387 C C . THR A 1 316 ? 24.997 11.526 6.370 1.00 87.50 316 THR A C 1
ATOM 2389 O O . THR A 1 316 ? 25.349 12.297 5.473 1.00 87.50 316 THR A O 1
ATOM 2392 N N . SER A 1 317 ? 24.093 11.868 7.284 1.00 80.88 317 SER A N 1
ATOM 2393 C CA . SER A 1 317 ? 23.511 13.210 7.374 1.00 80.88 317 SER A CA 1
ATOM 2394 C C . SER A 1 317 ? 24.441 14.207 8.071 1.00 80.88 317 SER A C 1
ATOM 2396 O O . SER A 1 317 ? 25.435 13.838 8.698 1.00 80.88 317 SER A O 1
ATOM 2398 N N . SER A 1 318 ? 24.081 15.488 8.039 1.00 74.81 318 SER A N 1
ATOM 2399 C CA . SER A 1 318 ? 24.721 16.535 8.855 1.00 74.81 318 SER A CA 1
ATOM 2400 C C . SER A 1 318 ? 24.639 16.273 10.364 1.00 74.81 318 SER A C 1
ATOM 2402 O O . SER A 1 318 ? 25.549 16.644 11.096 1.00 74.81 318 SER A O 1
ATOM 2404 N N . GLU A 1 319 ? 23.614 15.552 10.826 1.00 72.12 319 GLU A N 1
ATOM 2405 C CA . GLU A 1 319 ? 23.498 15.077 12.218 1.00 72.12 319 GLU A CA 1
ATOM 2406 C C . GLU A 1 319 ? 24.408 13.879 12.567 1.00 72.12 319 GLU A C 1
ATOM 2408 O O . GLU A 1 319 ? 24.335 13.357 13.678 1.00 72.12 319 GLU A O 1
ATOM 2413 N N . GLY A 1 320 ? 25.216 13.378 11.627 1.00 72.94 320 GLY A N 1
ATOM 2414 C CA . GLY A 1 320 ? 26.057 12.194 11.840 1.00 72.94 320 GLY A CA 1
ATOM 2415 C C . GLY A 1 320 ? 25.293 10.864 11.877 1.00 72.94 320 GLY A C 1
ATOM 2416 O O . GLY A 1 320 ? 25.863 9.847 12.267 1.00 72.94 320 GLY A O 1
ATOM 2417 N N . LYS A 1 321 ? 24.012 10.842 11.481 1.00 75.00 321 LYS A N 1
ATOM 2418 C CA . LYS A 1 321 ? 23.223 9.608 11.365 1.00 75.00 321 LYS A CA 1
ATOM 2419 C C . LYS A 1 321 ? 23.522 8.921 10.040 1.00 75.00 321 LYS A C 1
ATOM 2421 O O . LYS A 1 321 ? 23.419 9.538 8.981 1.00 75.00 321 LYS A O 1
ATOM 2426 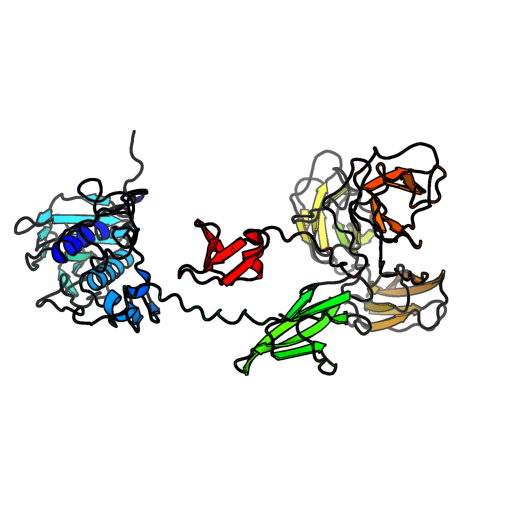N N . GLU A 1 322 ? 23.846 7.638 10.118 1.00 84.00 322 GLU A N 1
ATOM 2427 C CA . GLU A 1 322 ? 24.152 6.796 8.966 1.00 84.00 322 GLU A CA 1
ATOM 2428 C C . GLU A 1 322 ? 22.909 6.018 8.505 1.00 84.00 322 GLU A C 1
ATOM 2430 O O . GLU A 1 322 ? 22.157 5.468 9.315 1.00 84.00 322 GLU A O 1
ATOM 2435 N N . LYS A 1 323 ? 22.706 5.944 7.188 1.00 83.06 323 LYS A N 1
ATOM 2436 C CA . LYS A 1 323 ? 21.705 5.097 6.538 1.00 83.06 323 LYS A CA 1
ATOM 2437 C C . LYS A 1 323 ? 22.387 4.233 5.490 1.00 83.06 323 LYS A C 1
ATOM 2439 O O . LYS A 1 323 ? 23.064 4.754 4.613 1.00 83.06 323 LYS A O 1
ATOM 2444 N N . THR A 1 324 ? 22.139 2.930 5.537 1.00 87.25 324 THR A N 1
ATOM 2445 C CA . THR A 1 324 ? 22.701 1.965 4.588 1.00 87.25 324 THR A CA 1
ATOM 2446 C C . THR A 1 324 ? 21.622 1.314 3.732 1.00 87.25 324 THR A C 1
ATOM 2448 O O . THR A 1 324 ? 20.446 1.260 4.104 1.00 87.25 324 THR A O 1
ATOM 2451 N N . GLY A 1 325 ? 22.023 0.800 2.574 1.00 87.25 325 GLY A N 1
ATOM 2452 C CA . GLY A 1 325 ? 21.162 0.018 1.698 1.00 87.25 325 GLY A CA 1
ATOM 2453 C C . GLY A 1 325 ? 21.950 -0.956 0.833 1.00 87.25 325 GLY A C 1
ATOM 2454 O O . GLY A 1 325 ? 23.181 -0.971 0.834 1.00 87.25 325 GLY A O 1
ATOM 2455 N N . LYS A 1 326 ? 21.222 -1.815 0.117 1.00 92.62 326 LYS A N 1
ATOM 2456 C CA . LYS A 1 326 ? 21.800 -2.788 -0.812 1.00 92.62 326 LYS A CA 1
ATOM 2457 C C . LYS A 1 326 ? 20.898 -3.014 -2.015 1.00 92.62 326 LYS A C 1
ATOM 2459 O O . LYS A 1 326 ? 19.677 -2.951 -1.889 1.00 92.62 326 LYS A O 1
ATOM 2464 N N . VAL A 1 327 ? 21.508 -3.314 -3.151 1.00 87.88 327 VAL A N 1
ATOM 2465 C CA . VAL A 1 327 ? 20.844 -3.581 -4.427 1.00 87.88 327 VAL A CA 1
ATOM 2466 C C . VAL A 1 327 ? 21.571 -4.731 -5.123 1.00 87.88 327 VAL A C 1
ATOM 2468 O O . VAL A 1 327 ? 22.796 -4.752 -5.127 1.00 87.88 327 VAL A O 1
ATOM 2471 N N . THR A 1 328 ? 20.848 -5.689 -5.705 1.00 90.81 328 THR A N 1
ATOM 2472 C CA . THR A 1 328 ? 21.445 -6.868 -6.361 1.00 90.81 328 THR A CA 1
ATOM 2473 C C . THR A 1 328 ? 21.191 -6.843 -7.865 1.00 90.81 328 THR A C 1
ATOM 2475 O O . THR A 1 328 ? 20.086 -6.523 -8.307 1.00 90.81 328 THR A O 1
ATOM 2478 N N . TYR A 1 329 ? 22.216 -7.210 -8.632 1.00 88.31 329 TYR A N 1
ATOM 2479 C CA . TYR A 1 329 ? 22.195 -7.300 -10.088 1.00 88.31 329 TYR A CA 1
ATOM 2480 C C . TYR A 1 329 ? 22.500 -8.729 -10.513 1.00 88.31 329 TYR A C 1
ATOM 2482 O O . TYR A 1 329 ? 23.469 -9.312 -10.031 1.00 88.31 329 TYR A O 1
ATOM 2490 N N . THR A 1 330 ? 21.703 -9.275 -11.423 1.00 84.00 330 THR A N 1
ATOM 2491 C CA . THR A 1 330 ? 21.859 -10.639 -11.940 1.00 84.00 330 THR A CA 1
ATOM 2492 C C . THR A 1 330 ? 22.132 -10.586 -13.435 1.00 84.00 330 THR A C 1
ATOM 2494 O O . THR A 1 330 ? 21.326 -10.043 -14.194 1.00 84.00 330 THR A O 1
ATOM 2497 N N . LYS A 1 331 ? 23.247 -11.163 -13.883 1.00 75.12 331 LYS A N 1
ATOM 2498 C CA . LYS A 1 331 ? 23.530 -11.268 -15.319 1.00 75.12 331 LYS A CA 1
ATOM 2499 C C . LYS A 1 331 ? 22.757 -12.461 -15.858 1.00 75.12 331 LYS A C 1
ATOM 2501 O O . LYS A 1 331 ? 22.928 -13.562 -15.360 1.00 75.12 331 LYS A O 1
ATOM 2506 N N . VAL A 1 332 ? 21.889 -12.276 -16.840 1.00 62.47 332 VAL A N 1
ATOM 2507 C CA . VAL A 1 332 ? 21.054 -13.346 -17.405 1.00 62.47 332 VAL A CA 1
ATOM 2508 C C . VAL A 1 332 ? 21.492 -13.612 -18.833 1.00 62.47 332 VAL A C 1
ATOM 2510 O O . VAL A 1 332 ? 21.811 -12.682 -19.570 1.00 62.47 332 VAL A O 1
ATOM 2513 N N . ASP A 1 333 ? 21.519 -14.884 -19.217 1.00 58.62 333 ASP A N 1
ATOM 2514 C CA . ASP A 1 333 ? 21.911 -15.301 -20.559 1.00 58.62 333 ASP A CA 1
ATOM 2515 C C . ASP A 1 333 ? 20.995 -14.658 -21.622 1.00 58.62 333 ASP A C 1
ATOM 2517 O O . ASP A 1 333 ? 19.782 -14.907 -21.609 1.00 58.62 333 ASP A O 1
ATOM 2521 N N . PRO A 1 334 ? 21.524 -13.828 -22.544 1.00 51.78 334 PRO A N 1
ATOM 2522 C CA . PRO A 1 334 ? 20.741 -13.249 -23.632 1.00 51.78 334 PRO A CA 1
ATOM 2523 C C . PRO A 1 334 ? 20.156 -14.311 -24.576 1.00 51.78 334 PRO A C 1
ATOM 2525 O O . PRO A 1 334 ? 19.127 -14.050 -25.195 1.00 51.78 334 PRO A O 1
ATOM 2528 N N . ASN A 1 335 ? 20.751 -15.508 -24.632 1.00 49.69 335 ASN A N 1
ATOM 2529 C CA . ASN A 1 335 ? 20.425 -16.584 -25.571 1.00 49.69 335 ASN A CA 1
ATOM 2530 C C . ASN A 1 335 ? 19.905 -17.858 -24.880 1.00 49.69 335 ASN A C 1
ATOM 2532 O O . ASN A 1 335 ? 19.886 -18.925 -25.499 1.00 49.69 335 ASN A O 1
ATOM 2536 N N . ALA A 1 336 ? 19.475 -17.778 -23.615 1.00 59.09 336 ALA A N 1
ATOM 2537 C CA . ALA A 1 336 ? 18.815 -18.902 -22.956 1.00 59.09 336 ALA A CA 1
ATOM 2538 C C . ALA A 1 336 ? 17.470 -19.175 -23.643 1.00 59.09 336 ALA A C 1
ATOM 2540 O O . ALA A 1 336 ? 16.515 -18.406 -23.509 1.00 59.09 336 ALA A O 1
ATOM 2541 N N . ALA A 1 337 ? 17.419 -20.270 -24.398 1.00 68.19 337 ALA A N 1
ATOM 2542 C CA . ALA A 1 337 ? 16.222 -20.739 -25.072 1.00 68.19 337 ALA A CA 1
ATOM 2543 C C . ALA A 1 337 ? 15.396 -21.621 -24.130 1.00 68.19 337 ALA A C 1
ATOM 2545 O O . ALA A 1 337 ? 15.901 -22.624 -23.620 1.00 68.19 337 ALA A O 1
ATOM 2546 N N . ILE A 1 338 ? 14.115 -21.307 -23.948 1.00 78.50 338 ILE A N 1
ATOM 2547 C CA . ILE A 1 338 ? 13.165 -22.221 -23.306 1.00 78.50 338 ILE A CA 1
ATOM 2548 C C . ILE A 1 338 ? 12.464 -23.026 -24.397 1.00 78.50 338 ILE A C 1
ATOM 2550 O O . ILE A 1 338 ? 11.823 -22.460 -25.280 1.00 78.50 338 ILE A O 1
ATOM 2554 N N . THR A 1 339 ? 12.553 -24.352 -24.344 1.00 85.94 339 THR A N 1
ATOM 2555 C CA . THR A 1 339 ? 11.930 -25.237 -25.334 1.00 85.94 339 THR A CA 1
ATOM 2556 C C . THR A 1 339 ? 10.688 -25.921 -24.776 1.00 85.94 339 THR A C 1
ATOM 2558 O O . THR A 1 339 ? 10.727 -26.609 -23.755 1.00 85.94 339 THR A O 1
ATOM 2561 N N . VAL A 1 340 ? 9.574 -25.772 -25.490 1.00 92.88 340 VAL A N 1
ATOM 2562 C CA . VAL A 1 340 ? 8.328 -26.497 -25.228 1.00 92.88 340 VAL A CA 1
ATOM 2563 C C . VAL A 1 340 ? 8.312 -27.751 -26.094 1.00 92.88 340 VAL A C 1
ATOM 2565 O O . VAL A 1 340 ? 8.355 -27.644 -27.319 1.00 92.88 340 VAL A O 1
ATOM 2568 N N . TYR A 1 341 ? 8.226 -28.924 -25.469 1.00 92.56 341 TYR A N 1
ATOM 2569 C CA . TYR A 1 341 ? 8.081 -30.222 -26.128 1.00 92.56 341 TYR A CA 1
ATOM 2570 C C . TYR A 1 341 ? 6.648 -30.728 -25.963 1.00 92.56 341 TYR A C 1
ATOM 2572 O O . TYR A 1 341 ? 6.100 -30.714 -24.863 1.00 92.56 341 TYR A O 1
ATOM 2580 N N . VAL A 1 342 ? 6.033 -31.205 -27.042 1.00 95.81 342 VAL A N 1
ATOM 2581 C CA . VAL A 1 342 ? 4.638 -31.651 -27.065 1.00 95.81 342 VAL A CA 1
ATOM 2582 C C . VAL A 1 342 ? 4.541 -33.029 -27.697 1.00 95.81 342 VAL A C 1
ATOM 2584 O O . VAL A 1 342 ? 4.805 -33.196 -28.887 1.00 95.81 342 VAL A O 1
ATOM 2587 N N . LYS A 1 343 ? 4.102 -34.010 -26.911 1.00 94.88 343 LYS A N 1
ATOM 2588 C CA . LYS A 1 343 ? 3.670 -35.318 -27.397 1.00 94.88 343 LYS A CA 1
ATOM 2589 C C . LYS A 1 343 ? 2.301 -35.179 -28.065 1.00 94.88 343 LYS A C 1
ATOM 2591 O O . LYS A 1 343 ? 1.336 -34.826 -27.386 1.00 94.88 343 LYS A O 1
ATOM 2596 N N . ALA A 1 344 ? 2.228 -35.438 -29.371 1.00 94.31 344 ALA A N 1
ATOM 2597 C CA . ALA A 1 344 ? 0.988 -35.353 -30.150 1.00 94.31 344 ALA A CA 1
ATOM 2598 C C . ALA A 1 344 ? 1.061 -36.152 -31.464 1.00 94.31 344 ALA A C 1
ATOM 2600 O O . ALA A 1 344 ? 2.116 -36.242 -32.097 1.00 94.31 344 ALA A O 1
ATOM 2601 N N . ASP A 1 345 ? -0.089 -36.656 -31.926 1.00 91.00 345 ASP A N 1
ATOM 2602 C CA . ASP A 1 345 ? -0.202 -37.442 -33.168 1.00 91.00 345 ASP A CA 1
ATOM 2603 C C . ASP A 1 345 ? 0.129 -36.635 -34.435 1.00 91.00 345 ASP A C 1
ATOM 2605 O O . ASP A 1 345 ? 0.652 -37.175 -35.415 1.00 91.00 345 ASP A O 1
ATOM 2609 N N . LYS A 1 346 ? -0.181 -35.333 -34.421 1.00 92.12 346 LYS A N 1
ATOM 2610 C CA . LYS A 1 346 ? 0.048 -34.373 -35.511 1.00 92.12 346 LYS A CA 1
ATOM 2611 C C . LYS A 1 346 ? 0.737 -33.122 -34.973 1.00 92.12 346 LYS A C 1
ATOM 2613 O O . LYS A 1 346 ? 0.597 -32.820 -33.792 1.00 92.12 346 LYS A O 1
ATOM 2618 N N . ALA A 1 347 ? 1.413 -32.386 -35.858 1.00 94.94 347 ALA A N 1
ATOM 2619 C CA . ALA A 1 347 ? 2.074 -31.123 -35.535 1.00 94.94 347 ALA A CA 1
ATOM 2620 C C . ALA A 1 347 ? 1.082 -30.116 -34.924 1.00 94.94 347 ALA A C 1
ATOM 2622 O O . ALA A 1 347 ? 0.163 -29.680 -35.626 1.00 94.94 347 ALA A O 1
ATOM 2623 N N . PRO A 1 348 ? 1.241 -29.729 -33.648 1.00 96.56 348 PRO A N 1
ATOM 2624 C CA . PRO A 1 348 ? 0.448 -28.660 -33.065 1.00 96.56 348 PRO A CA 1
ATOM 2625 C C . PRO A 1 348 ? 0.902 -27.299 -33.601 1.00 96.56 348 PRO A C 1
ATOM 2627 O O . PRO A 1 348 ? 2.066 -27.106 -33.963 1.00 96.56 348 PRO A O 1
ATOM 2630 N N . TYR A 1 349 ? -0.004 -26.329 -33.581 1.00 97.44 349 TYR A N 1
ATOM 2631 C CA . TYR A 1 349 ? 0.349 -24.915 -33.575 1.00 97.44 349 TYR A CA 1
ATOM 2632 C C . TYR A 1 349 ? 0.529 -24.458 -32.126 1.00 97.44 349 TYR A C 1
ATOM 2634 O O . TYR A 1 349 ? -0.265 -24.818 -31.256 1.00 97.44 349 TYR A O 1
ATOM 2642 N N . ILE A 1 350 ? 1.555 -23.651 -31.874 1.00 97.56 350 ILE A N 1
ATOM 2643 C CA . ILE A 1 350 ? 1.830 -23.020 -30.588 1.00 97.56 350 ILE A CA 1
ATOM 2644 C C . ILE A 1 350 ? 1.640 -21.510 -30.715 1.00 97.56 350 ILE A C 1
ATOM 2646 O O . ILE A 1 350 ? 2.229 -20.860 -31.582 1.00 97.56 350 ILE A O 1
ATOM 2650 N N . HIS A 1 351 ? 0.799 -20.959 -29.845 1.00 96.56 351 HIS A N 1
ATOM 2651 C CA . HIS A 1 351 ? 0.627 -19.524 -29.675 1.00 96.56 351 HIS A CA 1
ATOM 2652 C C . HIS A 1 351 ? 1.171 -19.117 -28.307 1.00 96.56 351 HIS A C 1
ATOM 2654 O O . HIS A 1 351 ? 0.741 -19.689 -27.311 1.00 96.56 351 HIS A O 1
ATOM 2660 N N . ALA A 1 352 ? 2.100 -18.165 -28.242 1.00 95.62 352 ALA A N 1
ATOM 2661 C CA . ALA A 1 352 ? 2.796 -17.807 -27.009 1.00 95.62 352 ALA A CA 1
ATOM 2662 C C . ALA A 1 352 ? 2.841 -16.298 -26.760 1.00 95.62 352 ALA A C 1
ATOM 2664 O O . ALA A 1 352 ? 2.997 -15.513 -27.698 1.00 95.62 352 ALA A O 1
ATOM 2665 N N . TRP A 1 353 ? 2.744 -15.890 -25.493 1.00 93.94 353 TRP A N 1
ATOM 2666 C CA . TRP A 1 353 ? 2.789 -14.483 -25.090 1.00 93.94 353 TRP A CA 1
ATOM 2667 C C . TRP A 1 353 ? 3.369 -14.275 -23.689 1.00 93.94 353 TRP A C 1
ATOM 2669 O O . TRP A 1 353 ? 3.272 -15.151 -22.829 1.00 93.94 353 TRP A O 1
ATOM 2679 N N . THR A 1 354 ? 3.927 -13.092 -23.438 1.00 88.69 354 THR A N 1
ATOM 2680 C CA . THR A 1 354 ? 4.333 -12.642 -22.097 1.00 88.69 354 THR A CA 1
ATOM 2681 C C . THR A 1 354 ? 3.231 -11.804 -21.438 1.00 88.69 354 THR A C 1
ATOM 2683 O O . THR A 1 354 ? 2.375 -11.227 -22.111 1.00 88.69 354 THR A O 1
ATOM 2686 N N . THR A 1 355 ? 3.226 -11.736 -20.106 1.00 77.62 355 THR A N 1
ATOM 2687 C CA . THR A 1 355 ? 2.283 -10.923 -19.313 1.00 77.62 355 THR A CA 1
ATOM 2688 C C . THR A 1 355 ? 2.953 -9.668 -18.765 1.00 77.62 355 THR A C 1
ATOM 2690 O O . THR A 1 355 ? 4.136 -9.708 -18.447 1.00 77.62 355 THR A O 1
ATOM 2693 N N . GLY A 1 356 ? 2.193 -8.586 -18.579 1.00 70.88 356 GLY A N 1
ATOM 2694 C CA . GLY A 1 356 ? 2.678 -7.325 -18.002 1.00 70.88 356 GLY A CA 1
ATOM 2695 C C . GLY A 1 356 ? 2.331 -6.115 -18.870 1.00 70.88 356 GLY A C 1
ATOM 2696 O O . GLY A 1 356 ? 1.677 -6.262 -19.902 1.00 70.88 356 GLY A O 1
ATOM 2697 N N . VAL A 1 357 ? 2.774 -4.926 -18.445 1.00 43.69 357 VAL A N 1
ATOM 2698 C CA . VAL A 1 357 ? 2.593 -3.658 -19.185 1.00 43.69 357 VAL A CA 1
ATOM 2699 C C . VAL A 1 357 ? 3.212 -3.698 -20.590 1.00 43.69 357 VAL A C 1
ATOM 2701 O O . VAL A 1 357 ? 2.658 -3.088 -21.497 1.00 43.69 357 VAL A O 1
ATOM 2704 N N . ASP A 1 358 ? 4.252 -4.516 -20.790 1.00 57.62 358 ASP A N 1
ATOM 2705 C CA . ASP A 1 358 ? 4.905 -4.773 -22.083 1.00 57.62 358 ASP A CA 1
ATOM 2706 C C . ASP A 1 358 ? 4.609 -6.184 -22.633 1.00 57.62 358 ASP A C 1
ATOM 2708 O O . ASP A 1 358 ? 5.484 -6.834 -23.209 1.00 57.62 358 ASP A O 1
ATOM 2712 N N . GLY A 1 359 ? 3.402 -6.719 -22.413 1.00 70.00 359 GLY A N 1
ATOM 2713 C CA . GLY A 1 359 ? 3.021 -8.051 -22.897 1.00 70.00 359 GLY A CA 1
ATOM 2714 C C . GLY A 1 359 ? 3.232 -8.203 -24.411 1.00 70.00 359 GLY A C 1
ATOM 2715 O O . GLY A 1 359 ? 2.608 -7.505 -25.209 1.00 70.00 359 GLY A O 1
ATOM 2716 N N . LYS A 1 360 ? 4.110 -9.127 -24.818 1.00 80.62 360 LYS A N 1
ATOM 2717 C CA . LYS A 1 360 ? 4.469 -9.384 -26.220 1.00 80.62 360 LYS A CA 1
ATOM 2718 C C . LYS A 1 360 ? 3.883 -10.699 -26.687 1.00 80.62 360 LYS A C 1
ATOM 2720 O O . LYS A 1 360 ? 3.938 -11.702 -25.982 1.00 80.62 360 LYS A O 1
ATOM 2725 N N . ASN A 1 361 ? 3.402 -10.710 -27.922 1.00 88.94 361 ASN A N 1
ATOM 2726 C CA . ASN A 1 361 ? 3.080 -11.937 -28.630 1.00 88.94 361 ASN A CA 1
ATOM 2727 C C . ASN A 1 361 ? 4.357 -12.495 -29.279 1.00 88.94 361 ASN A C 1
ATOM 2729 O O . ASN A 1 361 ? 4.942 -11.860 -30.154 1.00 88.94 361 ASN A O 1
ATOM 2733 N N . LEU A 1 362 ? 4.789 -13.673 -28.833 1.00 87.56 362 LEU A N 1
ATOM 2734 C CA . LEU A 1 362 ? 6.070 -14.288 -29.192 1.00 87.56 362 LEU A CA 1
ATOM 2735 C C . LEU A 1 362 ? 5.995 -15.115 -30.481 1.00 87.56 362 LEU A C 1
ATOM 2737 O O . LEU A 1 362 ? 7.011 -15.389 -31.112 1.00 87.56 362 LEU A O 1
ATOM 2741 N N . THR A 1 363 ? 4.792 -15.518 -30.888 1.00 92.69 363 THR A N 1
ATOM 2742 C CA . THR A 1 363 ? 4.564 -16.375 -32.070 1.00 92.69 363 THR A CA 1
ATOM 2743 C C . THR A 1 363 ? 3.820 -15.666 -33.198 1.00 92.69 363 THR A C 1
ATOM 2745 O O . THR A 1 363 ? 3.535 -16.276 -34.230 1.00 92.69 363 THR A O 1
ATOM 2748 N N . GLY A 1 364 ? 3.508 -14.381 -33.022 1.00 87.75 364 GLY A N 1
ATOM 2749 C CA . GLY A 1 364 ? 2.702 -13.601 -33.955 1.00 87.75 364 GLY A CA 1
ATOM 2750 C C . GLY A 1 364 ? 1.212 -13.953 -33.903 1.00 87.75 364 GLY A C 1
ATOM 2751 O O . GLY A 1 364 ? 0.730 -14.604 -32.973 1.00 87.75 364 GLY A O 1
ATOM 2752 N N . SER A 1 365 ? 0.458 -13.473 -34.891 1.00 91.06 365 SER A N 1
ATOM 2753 C CA . SER A 1 365 ? -1.000 -13.621 -34.950 1.00 91.06 365 SER A CA 1
ATOM 2754 C C . SER A 1 365 ? -1.462 -15.071 -34.791 1.00 91.06 365 SER A C 1
ATOM 2756 O O . SER A 1 365 ? -0.788 -16.015 -35.207 1.00 91.06 365 SER A O 1
ATOM 2758 N N . TRP A 1 366 ? -2.643 -15.242 -34.201 1.00 89.56 366 TRP A N 1
ATOM 2759 C CA . TRP A 1 366 ? -3.329 -16.532 -34.132 1.00 89.56 366 TRP A CA 1
ATOM 2760 C C . TRP A 1 366 ? -3.390 -17.212 -35.521 1.00 89.56 366 TRP A C 1
ATOM 2762 O O . TRP A 1 366 ? -3.658 -16.508 -36.499 1.00 89.56 366 TRP A O 1
ATOM 2772 N N . PRO A 1 367 ? -3.174 -18.541 -35.652 1.00 92.06 367 PRO A N 1
ATOM 2773 C CA . PRO A 1 367 ? -3.002 -19.559 -34.603 1.00 92.06 367 PRO A CA 1
ATOM 2774 C C . PRO A 1 367 ? -1.578 -19.711 -34.035 1.00 92.06 367 PRO A C 1
ATOM 2776 O O . PRO A 1 367 ? -1.312 -20.676 -33.320 1.00 92.06 367 PRO A O 1
ATOM 2779 N N . GLY A 1 368 ? -0.659 -18.788 -34.326 1.00 94.31 368 GLY A N 1
ATOM 2780 C CA . GLY A 1 368 ? 0.747 -18.888 -33.930 1.00 94.31 368 GLY A CA 1
ATOM 2781 C C . GLY A 1 368 ? 1.586 -19.681 -34.938 1.00 94.31 368 GLY A C 1
ATOM 2782 O O . GLY A 1 368 ? 1.357 -19.605 -36.147 1.00 94.31 368 GLY A O 1
ATOM 2783 N N . LYS A 1 369 ? 2.591 -20.423 -34.460 1.00 95.69 369 LYS A N 1
ATOM 2784 C CA . LYS A 1 369 ? 3.567 -21.140 -35.303 1.00 95.69 369 LYS A CA 1
ATOM 2785 C C . LYS A 1 369 ? 3.383 -22.650 -35.221 1.00 95.69 369 LYS A C 1
ATOM 2787 O O . LYS A 1 369 ? 3.078 -23.174 -34.160 1.00 95.69 369 LYS A O 1
ATOM 2792 N N . VAL A 1 370 ? 3.599 -23.360 -36.327 1.00 96.12 370 VAL A N 1
ATOM 2793 C CA . VAL A 1 370 ? 3.631 -24.833 -36.326 1.00 96.12 370 VAL A CA 1
ATOM 2794 C C . VAL A 1 370 ? 4.893 -25.303 -35.604 1.00 96.12 370 VAL A C 1
ATOM 2796 O O . VAL A 1 370 ? 5.982 -24.795 -35.876 1.00 96.12 370 VAL A O 1
ATOM 2799 N N . MET A 1 371 ? 4.757 -26.260 -34.687 1.00 96.12 371 MET A N 1
ATOM 2800 C CA . MET A 1 371 ? 5.893 -26.837 -33.964 1.00 96.12 371 MET A CA 1
ATOM 2801 C C . MET A 1 371 ? 6.743 -27.746 -34.870 1.00 96.12 371 MET A C 1
ATOM 2803 O O . MET A 1 371 ? 6.234 -28.376 -35.797 1.00 96.12 371 MET A O 1
ATOM 2807 N N . LYS A 1 372 ? 8.050 -27.830 -34.600 1.00 91.50 372 LYS A N 1
ATOM 2808 C CA . LYS A 1 372 ? 9.031 -28.608 -35.376 1.00 91.50 372 LYS A CA 1
ATOM 2809 C C . LYS A 1 372 ? 9.061 -30.067 -34.911 1.00 91.50 372 LYS A C 1
ATOM 2811 O O . LYS A 1 372 ? 9.002 -30.319 -33.717 1.00 91.50 372 LYS A O 1
ATOM 2816 N N . GLY A 1 373 ? 9.178 -31.035 -35.821 1.00 90.19 373 GLY A N 1
ATOM 2817 C CA . GLY A 1 373 ? 9.197 -32.463 -35.474 1.00 90.19 373 GLY A CA 1
ATOM 2818 C C . GLY A 1 373 ? 8.538 -33.360 -36.537 1.00 90.19 373 GLY A C 1
ATOM 2819 O O . GLY A 1 373 ? 8.415 -32.920 -37.683 1.00 90.19 373 GLY A O 1
ATOM 2820 N N . PRO A 1 374 ? 8.111 -34.589 -36.174 1.00 84.62 374 PRO A N 1
ATOM 2821 C CA . PRO A 1 374 ? 8.265 -35.188 -34.851 1.00 84.62 374 PRO A CA 1
ATOM 2822 C C . PRO A 1 374 ? 9.650 -35.826 -34.668 1.00 84.62 374 PRO A C 1
ATOM 2824 O O . PRO A 1 374 ? 10.203 -36.406 -35.599 1.00 84.62 374 PRO A O 1
ATOM 2827 N N . GLU A 1 375 ? 10.186 -35.759 -33.454 1.00 82.94 375 GLU A N 1
ATOM 2828 C CA . GLU A 1 375 ? 11.220 -36.682 -32.971 1.00 82.94 375 GLU A CA 1
ATOM 2829 C C . GLU A 1 375 ? 10.502 -37.862 -32.297 1.00 82.94 375 GLU A C 1
ATOM 2831 O O . GLU A 1 375 ? 9.603 -37.650 -31.479 1.00 82.94 375 GLU A O 1
ATOM 2836 N N . GLU A 1 376 ? 10.837 -39.101 -32.666 1.00 79.56 376 GLU A N 1
ATOM 2837 C CA . GLU A 1 376 ? 10.273 -40.286 -32.011 1.00 79.56 376 GLU A CA 1
ATOM 2838 C C . GLU A 1 376 ? 11.119 -40.669 -30.794 1.00 79.56 376 GLU A C 1
ATOM 2840 O O . GLU A 1 376 ? 12.300 -40.991 -30.917 1.00 79.56 376 GLU A O 1
ATOM 2845 N N . ILE A 1 377 ? 10.498 -40.630 -29.614 1.00 71.19 377 ILE A N 1
ATOM 2846 C CA . ILE A 1 377 ? 11.101 -40.988 -28.326 1.00 71.19 377 ILE A CA 1
ATOM 2847 C C . ILE A 1 377 ? 10.208 -42.064 -27.709 1.00 71.19 377 ILE A C 1
ATOM 2849 O O . ILE A 1 377 ? 9.017 -41.829 -27.512 1.00 71.19 377 ILE A O 1
ATOM 2853 N N . ASP A 1 378 ? 10.757 -43.256 -27.463 1.00 69.19 378 ASP A N 1
ATOM 2854 C CA . ASP A 1 378 ? 10.021 -44.418 -26.934 1.00 69.19 378 ASP A CA 1
ATOM 2855 C C . ASP A 1 378 ? 8.735 -44.760 -27.715 1.00 69.19 378 ASP A C 1
ATOM 2857 O O . ASP A 1 378 ? 7.706 -45.117 -27.144 1.00 69.19 378 ASP A O 1
ATOM 2861 N N . GLY A 1 379 ? 8.770 -44.616 -29.045 1.00 74.12 379 GLY A N 1
ATOM 2862 C CA . GLY A 1 379 ? 7.621 -44.880 -29.922 1.00 74.12 379 GLY A CA 1
ATOM 2863 C C . GLY A 1 379 ? 6.529 -43.801 -29.897 1.00 74.12 379 GLY A C 1
ATOM 2864 O O . GLY A 1 379 ? 5.485 -43.977 -30.524 1.00 74.12 379 GLY A O 1
ATOM 2865 N N . ALA A 1 380 ? 6.751 -42.679 -29.204 1.00 83.19 380 ALA A N 1
ATOM 2866 C CA . ALA A 1 380 ? 5.861 -41.524 -29.186 1.00 83.19 380 ALA A CA 1
ATOM 2867 C C . ALA A 1 380 ? 6.446 -40.339 -29.973 1.00 83.19 380 ALA A C 1
ATOM 2869 O O . ALA A 1 380 ? 7.646 -40.075 -29.928 1.00 83.19 380 ALA A O 1
ATOM 2870 N N . LYS A 1 381 ? 5.580 -39.598 -30.674 1.00 92.31 381 LYS A N 1
ATOM 2871 C CA . LYS A 1 381 ? 5.950 -38.436 -31.498 1.00 92.31 381 LYS A CA 1
ATOM 2872 C C . LYS A 1 381 ? 5.977 -37.154 -30.672 1.00 92.31 381 LYS A C 1
ATOM 2874 O O . LYS A 1 381 ? 4.938 -36.739 -30.155 1.00 92.31 381 LYS A O 1
ATOM 2879 N N . TYR A 1 382 ? 7.138 -36.508 -30.607 1.00 91.62 382 TYR A N 1
ATOM 2880 C CA . TYR A 1 382 ? 7.340 -35.231 -29.924 1.00 91.62 382 TYR A CA 1
ATOM 2881 C C . TYR A 1 382 ? 7.634 -34.097 -30.905 1.00 91.62 382 TYR A C 1
ATOM 2883 O O . TYR A 1 382 ? 8.497 -34.208 -31.772 1.00 91.62 382 TYR A O 1
ATOM 2891 N N . TRP A 1 383 ? 6.943 -32.978 -30.721 1.00 95.31 383 TRP A N 1
ATOM 2892 C CA . TRP A 1 383 ? 7.123 -31.732 -31.462 1.00 95.31 383 TRP A CA 1
ATOM 2893 C C . TRP A 1 383 ? 7.715 -30.671 -30.542 1.00 95.31 383 TRP A C 1
ATOM 2895 O O . TRP A 1 383 ? 7.351 -30.617 -29.372 1.00 95.31 383 TRP A O 1
ATOM 2905 N N . SER A 1 384 ? 8.601 -29.816 -31.036 1.00 92.69 384 SER A N 1
ATOM 2906 C CA . SER A 1 384 ? 9.277 -28.804 -30.231 1.00 92.69 384 SER A CA 1
ATOM 2907 C C . SER A 1 384 ? 9.188 -27.404 -30.828 1.00 92.69 384 SER A C 1
ATOM 2909 O O . SER A 1 384 ? 9.088 -27.212 -32.043 1.00 92.69 384 SER A O 1
ATOM 2911 N N . TYR A 1 385 ? 9.206 -26.406 -29.952 1.00 92.50 385 TYR A N 1
ATOM 2912 C CA . TYR A 1 385 ? 9.386 -25.007 -30.322 1.00 92.50 385 TYR A CA 1
ATOM 2913 C C . TYR A 1 385 ? 10.195 -24.308 -29.230 1.00 92.50 385 TYR A C 1
ATOM 2915 O O . TYR A 1 385 ? 9.875 -24.443 -28.047 1.00 92.50 385 TYR A O 1
ATOM 2923 N N . SER A 1 386 ? 11.244 -23.593 -29.628 1.00 86.75 386 SER A N 1
ATOM 2924 C CA . SER A 1 386 ? 12.159 -22.898 -28.720 1.00 86.75 386 SER A CA 1
ATOM 2925 C C . SER A 1 386 ? 11.880 -21.398 -28.726 1.00 86.75 386 SER A C 1
ATOM 2927 O O . SER A 1 386 ? 11.589 -20.815 -29.771 1.00 86.75 386 SER A O 1
ATOM 2929 N N . PHE A 1 387 ? 11.941 -20.796 -27.544 1.00 78.56 387 PHE A N 1
ATOM 2930 C CA . PHE A 1 387 ? 11.739 -19.374 -27.307 1.00 78.56 387 PHE A CA 1
ATOM 2931 C C . PHE A 1 387 ? 13.036 -18.772 -26.784 1.00 78.56 387 PHE A C 1
ATOM 2933 O O . PHE A 1 387 ? 13.414 -19.028 -25.641 1.00 78.56 387 PHE A O 1
ATOM 2940 N N . ASP A 1 388 ? 13.699 -17.981 -27.621 1.00 70.38 388 ASP A N 1
ATOM 2941 C CA . ASP A 1 388 ? 14.949 -17.303 -27.282 1.00 70.38 388 ASP A CA 1
ATOM 2942 C C . ASP A 1 388 ? 14.668 -15.954 -26.604 1.00 70.38 388 ASP A C 1
ATOM 2944 O O . ASP A 1 388 ? 13.734 -15.242 -26.980 1.00 70.38 388 ASP A O 1
ATOM 2948 N N . GLY A 1 389 ? 15.480 -15.582 -25.610 1.00 66.50 389 GLY A N 1
ATOM 2949 C CA . GLY A 1 389 ? 15.430 -14.248 -24.997 1.00 66.50 389 GLY A CA 1
ATOM 2950 C C . GLY A 1 389 ? 14.175 -13.961 -24.159 1.00 66.50 389 GLY A C 1
ATOM 2951 O O . GLY A 1 389 ? 13.830 -12.796 -23.955 1.00 66.50 389 GLY A O 1
ATOM 2952 N N . VAL A 1 390 ? 13.481 -14.998 -23.669 1.00 70.19 390 VAL A N 1
ATOM 2953 C CA . VAL A 1 390 ? 12.259 -14.875 -22.855 1.00 70.19 390 VAL A CA 1
ATOM 2954 C C . VAL A 1 390 ? 12.442 -15.567 -21.502 1.00 70.19 390 VAL A C 1
ATOM 2956 O O . VAL A 1 390 ? 12.857 -16.715 -21.437 1.00 70.19 390 VAL A O 1
ATOM 2959 N N . GLU A 1 391 ? 12.120 -14.863 -20.413 1.00 71.19 391 GLU A N 1
ATOM 2960 C CA . GLU A 1 391 ? 12.241 -15.351 -19.023 1.00 71.19 391 GLU A CA 1
ATOM 2961 C C . GLU A 1 391 ? 10.990 -16.083 -18.519 1.00 71.19 391 GLU A C 1
ATOM 2963 O O . GLU A 1 391 ? 11.077 -17.013 -17.720 1.00 71.19 391 GLU A O 1
ATOM 2968 N N . ASN A 1 392 ? 9.815 -15.628 -18.954 1.00 79.88 392 ASN A N 1
ATOM 2969 C CA . ASN A 1 392 ? 8.523 -16.164 -18.552 1.00 79.88 392 ASN A CA 1
ATOM 2970 C C . ASN A 1 392 ? 7.497 -15.903 -19.655 1.00 79.88 392 ASN A C 1
ATOM 2972 O O . ASN A 1 392 ? 7.367 -14.771 -20.130 1.00 79.88 392 ASN A O 1
ATOM 2976 N N . PHE A 1 393 ? 6.759 -16.932 -20.053 1.00 90.81 393 PHE A N 1
ATOM 2977 C CA . PHE A 1 393 ? 5.672 -16.803 -21.012 1.00 90.81 393 PHE A CA 1
ATOM 2978 C C . PHE A 1 393 ? 4.564 -17.824 -20.767 1.00 90.81 393 PHE A C 1
ATOM 2980 O O . PHE A 1 393 ? 4.682 -18.770 -19.988 1.00 90.81 393 PHE A O 1
ATOM 2987 N N . ASN A 1 394 ? 3.461 -17.611 -21.469 1.00 95.06 394 ASN A N 1
ATOM 2988 C CA . ASN A 1 394 ? 2.328 -18.512 -21.524 1.00 95.06 394 ASN A CA 1
ATOM 2989 C C . ASN A 1 394 ? 2.191 -19.060 -22.940 1.00 95.06 394 ASN A C 1
ATOM 2991 O O . ASN A 1 394 ? 2.591 -18.397 -23.899 1.00 95.06 394 ASN A O 1
ATOM 2995 N N . VAL A 1 395 ? 1.582 -20.236 -23.073 1.00 97.19 395 VAL A N 1
ATOM 2996 C CA . VAL A 1 395 ? 1.285 -20.849 -24.369 1.00 97.19 395 VAL A CA 1
ATOM 2997 C C . VAL A 1 395 ? -0.135 -21.399 -24.442 1.00 97.19 395 VAL A C 1
ATOM 2999 O O . VAL A 1 395 ? -0.737 -21.774 -23.435 1.00 97.19 395 VAL A O 1
ATOM 3002 N N . ILE A 1 396 ? -0.642 -21.492 -25.667 1.00 96.88 396 ILE A N 1
ATOM 3003 C CA . ILE A 1 396 ? -1.803 -22.284 -26.069 1.00 96.88 396 ILE A CA 1
ATOM 3004 C C . ILE A 1 396 ? -1.355 -23.214 -27.196 1.00 96.88 396 ILE A C 1
ATOM 3006 O O . ILE A 1 396 ? -0.674 -22.782 -28.130 1.00 96.88 396 ILE A O 1
ATOM 3010 N N . LEU A 1 397 ? -1.772 -24.477 -27.128 1.00 97.75 397 LEU A N 1
ATOM 3011 C CA . LEU A 1 397 ? -1.617 -25.441 -28.213 1.00 97.75 397 LEU A CA 1
ATOM 3012 C C . LEU A 1 397 ? -2.932 -25.543 -28.983 1.00 97.75 397 LEU A C 1
ATOM 3014 O O . LEU A 1 397 ? -4.000 -25.612 -28.380 1.00 97.75 397 LEU A O 1
ATOM 3018 N N . ASN A 1 398 ? -2.878 -25.548 -30.311 1.00 96.06 398 ASN A N 1
ATOM 3019 C CA . ASN A 1 398 ? -4.066 -25.675 -31.150 1.00 96.06 398 ASN A CA 1
ATOM 3020 C C . ASN A 1 398 ? -3.802 -26.535 -32.389 1.00 96.06 398 ASN A C 1
ATOM 3022 O O . ASN A 1 398 ? -2.660 -26.794 -32.761 1.00 96.06 398 ASN A O 1
ATOM 3026 N N . ASN A 1 399 ? -4.869 -27.021 -33.021 1.00 93.69 399 ASN A N 1
ATOM 3027 C CA . ASN A 1 399 ? -4.769 -27.914 -34.179 1.00 93.69 399 ASN A CA 1
ATOM 3028 C C . ASN A 1 399 ? -4.846 -27.193 -35.542 1.00 93.69 399 ASN A C 1
ATOM 3030 O O . ASN A 1 399 ? -5.019 -27.851 -36.565 1.00 93.69 399 ASN A O 1
ATOM 3034 N N . GLY A 1 400 ? -4.797 -25.855 -35.565 1.00 88.31 400 GLY A N 1
ATOM 3035 C CA . GLY A 1 400 ? -4.915 -25.043 -36.782 1.00 88.31 400 GLY A CA 1
ATOM 3036 C C . GLY A 1 400 ? -6.315 -24.996 -37.414 1.00 88.31 400 GLY A C 1
ATOM 3037 O O . GLY A 1 400 ? -6.518 -24.265 -38.377 1.00 88.31 400 GLY A O 1
ATOM 3038 N N . SER A 1 401 ? -7.290 -25.736 -36.875 1.00 85.62 401 SER A N 1
ATOM 3039 C CA . SER A 1 401 ? -8.659 -25.866 -37.411 1.00 85.62 401 SER A CA 1
ATOM 3040 C C . SER A 1 401 ? -9.758 -25.472 -36.412 1.00 85.62 401 SER A C 1
ATOM 3042 O O . SER A 1 401 ? -10.938 -25.722 -36.646 1.00 85.62 401 SER A O 1
ATOM 3044 N N . GLY A 1 402 ? -9.378 -24.826 -35.303 1.00 80.88 402 GLY A N 1
ATOM 3045 C CA . GLY A 1 402 ? -10.296 -24.205 -34.341 1.00 80.88 402 GLY A CA 1
ATOM 3046 C C . GLY A 1 402 ? -10.376 -24.875 -32.965 1.00 80.88 402 GLY A C 1
ATOM 3047 O O . GLY A 1 402 ? -10.869 -24.243 -32.033 1.00 80.88 402 GLY A O 1
ATOM 3048 N N . ALA A 1 403 ? -9.862 -26.100 -32.789 1.00 92.00 403 ALA A N 1
ATOM 3049 C CA . ALA A 1 403 ? -9.739 -26.702 -31.457 1.00 92.00 403 ALA A CA 1
ATOM 3050 C C . ALA A 1 403 ? -8.393 -26.333 -30.809 1.00 92.00 403 ALA A C 1
ATOM 3052 O O . ALA A 1 403 ? -7.361 -26.307 -31.488 1.00 92.00 403 ALA A O 1
ATOM 3053 N N . GLN A 1 404 ? -8.421 -26.031 -29.508 1.00 96.00 404 GLN A N 1
ATOM 3054 C CA . GLN A 1 404 ? -7.275 -25.551 -28.734 1.00 96.00 404 GLN A CA 1
ATOM 3055 C C . GLN A 1 404 ? -7.339 -25.993 -27.268 1.00 96.00 404 GLN A C 1
ATOM 3057 O O . GLN A 1 404 ? -8.430 -26.178 -26.716 1.00 96.00 404 GLN A O 1
ATOM 3062 N N . SER A 1 405 ? -6.171 -26.072 -26.633 1.00 96.06 405 SER A N 1
ATOM 3063 C CA . SER A 1 405 ? -6.020 -26.247 -25.192 1.00 96.06 405 SER A CA 1
ATOM 3064 C C . SER A 1 405 ? -6.463 -25.009 -24.403 1.00 96.06 405 SER A C 1
ATOM 3066 O O . SER A 1 405 ? -6.653 -23.925 -24.954 1.00 96.06 405 SER A O 1
ATOM 3068 N N . GLY A 1 406 ? -6.562 -25.145 -23.078 1.00 93.88 406 GLY A N 1
ATOM 3069 C CA . GLY A 1 406 ? -6.532 -23.986 -22.181 1.00 93.88 406 GLY A CA 1
ATOM 3070 C C . GLY A 1 406 ? -5.154 -23.308 -22.145 1.00 93.88 406 GLY A C 1
ATOM 3071 O O . GLY A 1 406 ? -4.187 -23.805 -22.731 1.00 93.88 406 GLY A O 1
ATOM 3072 N N . ASN A 1 407 ? -5.067 -22.189 -21.422 1.00 94.88 407 ASN A N 1
ATOM 3073 C CA . ASN A 1 407 ? -3.812 -21.466 -21.212 1.00 94.88 407 ASN A CA 1
ATOM 3074 C C . ASN A 1 407 ? -2.861 -22.285 -20.333 1.00 94.88 407 ASN A C 1
ATOM 3076 O O . ASN A 1 407 ? -3.227 -22.698 -19.232 1.00 94.88 407 ASN A O 1
ATOM 3080 N N . ILE A 1 408 ? -1.625 -22.451 -20.789 1.00 95.44 408 ILE A N 1
ATOM 3081 C CA . ILE A 1 408 ? -0.530 -23.036 -20.016 1.00 95.44 408 ILE A CA 1
ATOM 3082 C C . ILE A 1 408 ? 0.382 -21.878 -19.631 1.00 95.44 408 ILE A C 1
ATOM 3084 O O . ILE A 1 408 ? 1.024 -21.283 -20.494 1.00 95.44 408 ILE A O 1
ATOM 3088 N N . THR A 1 409 ? 0.380 -21.504 -18.354 1.00 93.81 409 THR A N 1
ATOM 3089 C CA . THR A 1 409 ? 0.961 -20.236 -17.893 1.00 93.81 409 THR A CA 1
ATOM 3090 C C . THR A 1 409 ? 2.224 -20.411 -17.061 1.00 93.81 409 THR A C 1
ATOM 3092 O O . THR A 1 409 ? 2.374 -21.429 -16.386 1.00 93.81 409 THR A O 1
ATOM 3095 N N . GLY A 1 410 ? 3.073 -19.382 -17.022 1.00 83.88 410 GLY A N 1
ATOM 3096 C CA . GLY A 1 410 ? 4.213 -19.318 -16.101 1.00 83.88 410 GLY A CA 1
ATOM 3097 C C . GLY A 1 410 ? 5.380 -20.225 -16.492 1.00 83.88 410 GLY A C 1
ATOM 3098 O O . GLY A 1 410 ? 6.011 -20.822 -15.621 1.00 83.88 410 GLY A O 1
ATOM 3099 N N . ILE A 1 411 ? 5.634 -20.391 -17.790 1.00 84.69 411 ILE A N 1
ATOM 3100 C CA . ILE A 1 411 ? 6.723 -21.228 -18.294 1.00 84.69 411 ILE A CA 1
ATOM 3101 C C . ILE A 1 411 ? 8.037 -20.458 -18.164 1.00 84.69 411 ILE A C 1
ATOM 3103 O O . ILE A 1 411 ? 8.214 -19.437 -18.820 1.00 84.69 411 ILE A O 1
ATOM 3107 N N . THR A 1 412 ? 8.952 -20.973 -17.340 1.00 76.50 412 THR A N 1
ATOM 3108 C CA . THR A 1 412 ? 10.268 -20.371 -17.045 1.00 76.50 412 THR A CA 1
ATOM 3109 C C . THR A 1 412 ? 11.452 -21.296 -17.357 1.00 76.50 412 THR A C 1
ATOM 3111 O O . THR A 1 412 ? 12.605 -20.924 -17.165 1.00 76.50 412 THR A O 1
ATOM 3114 N N . SER A 1 413 ? 11.186 -22.515 -17.828 1.00 72.81 413 SER A N 1
ATOM 3115 C CA . SER A 1 413 ? 12.188 -23.516 -18.208 1.00 72.81 413 SER A CA 1
ATOM 3116 C C . SER A 1 413 ? 11.599 -24.520 -19.201 1.00 72.81 413 SER A C 1
ATOM 3118 O O . SER A 1 413 ? 10.390 -24.503 -19.458 1.00 72.81 413 SER A O 1
ATOM 3120 N N . ASP A 1 414 ? 12.448 -25.381 -19.776 1.00 83.44 414 ASP A N 1
ATOM 3121 C CA . ASP A 1 414 ? 12.016 -26.461 -20.671 1.00 83.44 414 ASP A CA 1
ATOM 3122 C C . ASP A 1 414 ? 10.847 -27.254 -20.059 1.00 83.44 414 ASP A C 1
ATOM 3124 O O . ASP A 1 414 ? 10.888 -27.676 -18.900 1.00 83.44 414 ASP A O 1
ATOM 3128 N N . ILE A 1 415 ? 9.805 -27.491 -20.855 1.00 89.19 415 ILE A N 1
ATOM 3129 C CA . ILE A 1 415 ? 8.586 -28.172 -20.409 1.00 89.19 415 ILE A CA 1
ATOM 3130 C C . ILE A 1 415 ? 8.153 -29.239 -21.410 1.00 89.19 415 ILE A C 1
ATOM 3132 O O . ILE A 1 415 ? 8.267 -29.054 -22.620 1.00 89.19 415 ILE A O 1
ATOM 3136 N N . TYR A 1 416 ? 7.611 -30.341 -20.891 1.00 90.81 416 TYR A N 1
ATOM 3137 C CA . TYR A 1 416 ? 7.008 -31.412 -21.675 1.00 90.81 416 TYR A CA 1
ATOM 3138 C C . TYR A 1 416 ? 5.498 -31.436 -21.453 1.00 90.81 416 TYR A C 1
ATOM 3140 O O . TYR A 1 416 ? 5.010 -31.352 -20.322 1.00 90.81 416 TYR A O 1
ATOM 3148 N N . LEU A 1 417 ? 4.755 -31.542 -22.548 1.00 95.88 417 LEU A N 1
ATOM 3149 C CA . LEU A 1 417 ? 3.299 -31.547 -22.577 1.00 95.88 417 LEU A CA 1
ATOM 3150 C C . LEU A 1 417 ? 2.796 -32.758 -23.374 1.00 95.88 417 LEU A C 1
ATOM 3152 O O . LEU A 1 417 ? 3.446 -33.203 -24.316 1.00 95.88 417 LEU A O 1
ATOM 3156 N N . GLU A 1 418 ? 1.614 -33.263 -23.037 1.00 95.62 418 GLU A N 1
ATOM 3157 C CA . GLU A 1 418 ? 0.834 -34.179 -23.880 1.00 95.62 418 GLU A CA 1
ATOM 3158 C C . GLU A 1 418 ? -0.422 -33.450 -24.358 1.00 95.62 418 GLU A C 1
ATOM 3160 O O . GLU A 1 418 ? -1.145 -32.890 -23.530 1.00 95.62 418 GLU A O 1
ATOM 3165 N N . TYR A 1 419 ? -0.660 -33.443 -25.674 1.00 96.69 419 TYR A N 1
ATOM 3166 C CA . TYR A 1 419 ? -1.770 -32.736 -26.314 1.00 96.69 419 TYR A CA 1
ATOM 3167 C C . TYR A 1 419 ? -2.591 -33.675 -27.203 1.00 96.69 419 TYR A C 1
ATOM 3169 O O . TYR A 1 419 ? -2.049 -34.351 -28.075 1.00 96.69 419 TYR A O 1
ATOM 3177 N N . ASP A 1 420 ? -3.910 -33.681 -27.003 1.00 93.38 420 ASP A N 1
ATOM 3178 C CA . ASP A 1 420 ? -4.858 -34.569 -27.694 1.00 93.38 420 ASP A CA 1
ATOM 3179 C C . ASP A 1 420 ? -5.315 -34.059 -29.074 1.00 93.38 420 ASP A C 1
ATOM 3181 O O . ASP A 1 420 ? -6.131 -34.697 -29.737 1.00 93.38 420 ASP A O 1
ATOM 3185 N N . GLY A 1 421 ? -4.831 -32.893 -29.516 1.00 91.12 421 GLY A N 1
ATOM 3186 C CA . GLY A 1 421 ? -5.319 -32.238 -30.737 1.00 91.12 421 GLY A CA 1
ATOM 3187 C C . GLY A 1 421 ? -6.664 -31.514 -30.570 1.00 91.12 421 GLY A C 1
ATOM 3188 O O . GLY A 1 421 ? -7.202 -31.006 -31.560 1.00 91.12 421 GLY A O 1
ATOM 3189 N N . GLY A 1 422 ? -7.199 -31.470 -29.347 1.00 91.38 422 GLY A N 1
ATOM 3190 C CA . GLY A 1 422 ? -8.492 -30.917 -28.965 1.00 91.38 422 GLY A CA 1
ATOM 3191 C C . GLY A 1 422 ? -8.377 -29.943 -27.790 1.00 91.38 422 GLY A C 1
ATOM 3192 O O . GLY A 1 422 ? -7.731 -28.907 -27.907 1.00 91.38 422 GLY A O 1
ATOM 3193 N N . LYS A 1 423 ? -9.069 -30.223 -26.677 1.00 92.44 423 LYS A N 1
ATOM 3194 C CA . LYS A 1 423 ? -9.126 -29.321 -25.506 1.00 92.44 423 LYS A CA 1
ATOM 3195 C C . LYS A 1 423 ? -8.116 -29.669 -24.414 1.00 92.44 423 LYS A C 1
ATOM 3197 O O . LYS A 1 423 ? -7.915 -28.861 -23.506 1.00 92.44 423 LYS A O 1
ATOM 3202 N N . SER A 1 424 ? -7.514 -30.856 -24.462 1.00 91.12 424 SER A N 1
ATOM 3203 C CA . SER A 1 424 ? -6.694 -31.368 -23.370 1.00 91.12 424 SER A CA 1
ATOM 3204 C C . SER A 1 424 ? -5.212 -31.219 -23.686 1.00 91.12 424 SER A C 1
ATOM 3206 O O . SER A 1 424 ? -4.670 -31.923 -24.535 1.00 91.12 424 SER A O 1
ATOM 3208 N N . ALA A 1 425 ? -4.542 -30.346 -22.935 1.00 94.19 425 ALA A N 1
ATOM 3209 C CA . ALA A 1 425 ? -3.091 -30.335 -22.815 1.00 94.19 425 ALA A CA 1
ATOM 3210 C C . ALA A 1 425 ? -2.716 -30.462 -21.337 1.00 94.19 425 ALA A C 1
ATOM 3212 O O . ALA A 1 425 ? -3.243 -29.726 -20.501 1.00 94.19 425 ALA A O 1
ATOM 3213 N N . LYS A 1 426 ? -1.811 -31.383 -21.006 1.00 93.12 426 LYS A N 1
ATOM 3214 C CA . LYS A 1 426 ? -1.317 -31.565 -19.633 1.00 93.12 426 LYS A CA 1
ATOM 3215 C C . LYS A 1 426 ? 0.202 -31.586 -19.606 1.00 93.12 426 LYS A C 1
ATOM 3217 O O . LYS A 1 426 ? 0.830 -32.089 -20.535 1.00 93.12 426 LYS A O 1
ATOM 3222 N N . LYS A 1 427 ? 0.779 -31.071 -18.521 1.00 92.06 427 LYS A N 1
ATOM 3223 C CA . LYS A 1 427 ? 2.209 -31.212 -18.244 1.00 92.06 427 LYS A CA 1
ATOM 3224 C C . LYS A 1 427 ? 2.521 -32.673 -17.933 1.00 92.06 427 LYS A C 1
ATOM 3226 O O . LYS A 1 427 ? 1.787 -33.311 -17.181 1.00 92.06 427 LYS A O 1
ATOM 3231 N N . ILE A 1 428 ? 3.588 -33.178 -18.529 1.00 88.12 428 ILE A N 1
ATOM 3232 C CA . ILE A 1 428 ? 4.135 -34.510 -18.277 1.00 88.12 428 ILE A CA 1
ATOM 3233 C C . ILE A 1 428 ? 5.599 -34.371 -17.868 1.00 88.12 428 ILE A C 1
ATOM 3235 O O . ILE A 1 428 ? 6.228 -33.341 -18.127 1.00 88.12 428 ILE A O 1
ATOM 3239 N N . ASP A 1 429 ? 6.139 -35.404 -17.233 1.00 76.56 429 ASP A N 1
ATOM 3240 C CA . ASP A 1 429 ? 7.578 -35.490 -17.017 1.00 76.56 429 ASP A CA 1
ATOM 3241 C C . ASP A 1 429 ? 8.305 -35.672 -18.354 1.00 76.56 429 ASP A C 1
ATOM 3243 O O . ASP A 1 429 ? 7.740 -36.164 -19.339 1.00 76.56 429 ASP A O 1
ATOM 3247 N N . ALA A 1 430 ? 9.574 -35.263 -18.393 1.00 68.19 430 ALA A N 1
ATOM 3248 C CA . ALA A 1 430 ? 10.433 -35.573 -19.526 1.00 68.19 430 ALA A CA 1
ATOM 3249 C C . ALA A 1 430 ? 10.479 -37.103 -19.721 1.00 68.19 430 ALA A C 1
ATOM 3251 O O . ALA A 1 430 ? 10.598 -37.829 -18.729 1.00 68.19 430 ALA A O 1
ATOM 3252 N N . PRO A 1 431 ? 10.386 -37.615 -20.962 1.00 67.50 431 PRO A N 1
ATOM 3253 C CA . PRO A 1 431 ? 10.471 -39.050 -21.199 1.00 67.50 431 PRO A CA 1
ATOM 3254 C C . PRO A 1 431 ? 11.806 -39.595 -20.673 1.00 67.50 431 PRO A C 1
ATOM 3256 O O . PRO A 1 431 ? 12.840 -38.935 -20.775 1.00 67.50 431 PRO A O 1
ATOM 3259 N N . VAL A 1 432 ? 11.786 -40.800 -20.098 1.00 51.12 432 VAL A N 1
ATOM 3260 C CA . VAL A 1 432 ? 12.951 -41.403 -19.420 1.00 51.12 432 VAL A CA 1
ATOM 3261 C C . VAL A 1 432 ? 14.120 -41.612 -20.400 1.00 51.12 432 VAL A C 1
ATOM 3263 O O . VAL A 1 432 ? 15.276 -41.431 -20.019 1.00 51.12 432 VAL A O 1
ATOM 3266 N N . ASN A 1 433 ? 13.816 -41.842 -21.684 1.00 56.03 433 ASN A N 1
ATOM 3267 C CA . ASN A 1 433 ? 14.777 -41.879 -22.791 1.00 56.03 433 ASN A CA 1
ATOM 3268 C C . ASN A 1 433 ? 14.817 -40.589 -23.634 1.00 56.03 433 ASN A C 1
ATOM 3270 O O . ASN A 1 433 ? 15.214 -40.627 -24.802 1.00 56.03 433 ASN A O 1
ATOM 3274 N N . ALA A 1 434 ? 14.434 -39.429 -23.080 1.00 57.78 434 ALA A N 1
ATOM 3275 C CA . ALA A 1 434 ? 14.700 -38.145 -23.730 1.00 57.78 434 ALA A CA 1
ATOM 3276 C C . ALA A 1 434 ? 16.177 -38.099 -24.142 1.00 57.78 434 ALA A C 1
ATOM 3278 O O . ALA A 1 434 ? 17.051 -38.366 -23.315 1.00 57.78 434 ALA A O 1
ATOM 3279 N N . ALA A 1 435 ? 16.463 -37.817 -25.416 1.00 59.94 435 ALA A N 1
ATOM 3280 C CA . ALA A 1 435 ? 17.824 -37.902 -25.931 1.00 59.94 435 ALA A CA 1
ATOM 3281 C C . ALA A 1 435 ? 18.791 -37.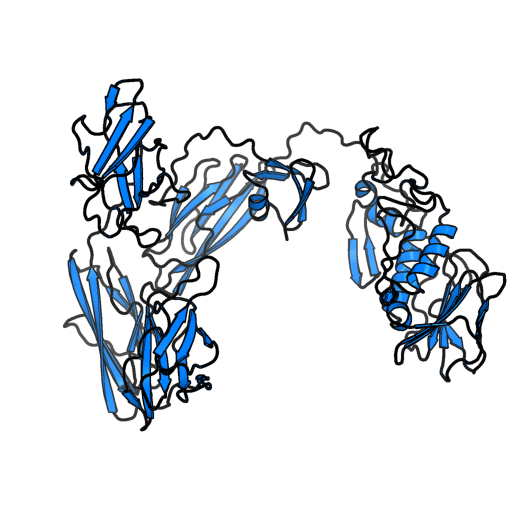122 -25.026 1.00 59.94 435 ALA A C 1
ATOM 3283 O O . ALA A 1 435 ? 18.554 -35.948 -24.724 1.00 59.94 435 ALA A O 1
ATOM 3284 N N . ALA A 1 436 ? 19.860 -37.790 -24.583 1.00 69.31 436 ALA A N 1
ATOM 3285 C CA . ALA A 1 436 ? 20.940 -37.151 -23.847 1.00 69.31 436 ALA A CA 1
ATOM 3286 C C . ALA A 1 436 ? 21.383 -35.896 -24.616 1.00 69.31 436 ALA A C 1
ATOM 3288 O O . ALA A 1 436 ? 21.549 -35.947 -25.839 1.00 69.31 436 ALA A O 1
ATOM 3289 N N . LYS A 1 437 ? 21.522 -34.760 -23.927 1.00 79.50 437 LYS A N 1
ATOM 3290 C CA . LYS A 1 437 ? 21.876 -33.481 -24.559 1.00 79.50 437 LYS A CA 1
ATOM 3291 C C . LYS A 1 437 ? 22.901 -32.716 -23.740 1.00 79.50 437 LYS A C 1
ATOM 3293 O O . LYS A 1 437 ? 22.882 -32.775 -22.510 1.00 79.50 437 LYS A O 1
ATOM 3298 N N . VAL A 1 438 ? 23.752 -31.960 -24.429 1.00 79.69 438 VAL A N 1
ATOM 3299 C CA . VAL A 1 438 ? 24.508 -30.866 -23.816 1.00 79.69 438 VAL A CA 1
ATOM 3300 C C . VAL A 1 438 ? 23.763 -29.572 -24.107 1.00 79.69 438 VAL A C 1
ATOM 3302 O O . VAL A 1 438 ? 23.455 -29.272 -25.259 1.00 79.69 438 VAL A O 1
ATOM 3305 N N . THR A 1 439 ? 23.456 -28.807 -23.067 1.00 77.25 439 THR A N 1
ATOM 3306 C CA . THR A 1 439 ? 22.944 -27.441 -23.199 1.00 77.25 439 THR A CA 1
ATOM 3307 C C . THR A 1 439 ? 24.089 -26.458 -23.023 1.00 77.25 439 THR A C 1
ATOM 3309 O O . THR A 1 439 ? 24.811 -26.539 -22.028 1.00 77.25 439 THR A O 1
ATOM 3312 N N . LEU A 1 440 ? 24.240 -25.542 -23.979 1.00 73.50 440 LEU A N 1
ATOM 3313 C CA . LEU A 1 440 ? 25.150 -24.404 -23.894 1.00 73.50 440 LEU A CA 1
ATOM 3314 C C . LEU A 1 440 ? 24.352 -23.160 -23.496 1.00 73.50 440 LEU A C 1
ATOM 3316 O O . LEU A 1 440 ? 23.262 -22.940 -24.019 1.00 73.50 440 LEU A O 1
ATOM 3320 N N . SER A 1 441 ? 24.889 -22.366 -22.578 1.00 67.19 441 SER A N 1
ATOM 3321 C CA . SER A 1 441 ? 24.312 -21.096 -22.132 1.00 67.19 441 SER A CA 1
ATOM 3322 C C . SER A 1 441 ? 25.436 -20.058 -22.096 1.00 67.19 441 SER A C 1
ATOM 3324 O O . SER A 1 441 ? 26.308 -20.167 -21.230 1.00 67.19 441 SER A O 1
ATOM 3326 N N . PRO A 1 442 ? 25.520 -19.135 -23.074 1.00 57.31 442 PRO A N 1
ATOM 3327 C CA . PRO A 1 442 ? 24.649 -18.965 -24.242 1.00 57.31 442 PRO A CA 1
ATOM 3328 C C . PRO A 1 442 ? 24.808 -20.084 -25.273 1.00 57.31 442 PRO A C 1
ATOM 3330 O O . PRO A 1 442 ? 25.885 -20.659 -25.426 1.00 57.31 442 PRO A O 1
ATOM 3333 N N . ASN A 1 443 ? 23.757 -20.349 -26.051 1.00 66.94 443 ASN A N 1
ATOM 3334 C CA . ASN A 1 443 ? 23.785 -21.310 -27.158 1.00 66.94 443 ASN A CA 1
ATOM 3335 C C . ASN A 1 443 ? 24.190 -20.657 -28.498 1.00 66.94 443 ASN A C 1
ATOM 3337 O O . ASN A 1 443 ? 23.495 -20.792 -29.504 1.00 66.94 443 ASN A O 1
ATOM 3341 N N . GLY A 1 444 ? 25.318 -19.942 -28.513 1.00 72.81 444 GLY A N 1
ATOM 3342 C CA . GLY A 1 444 ? 25.812 -19.189 -29.676 1.00 72.81 444 GLY A CA 1
ATOM 3343 C C . GLY A 1 444 ? 25.452 -17.704 -29.613 1.00 72.81 444 GLY A C 1
ATOM 3344 O O . GLY A 1 444 ? 25.006 -17.229 -28.572 1.00 72.81 444 GLY A O 1
ATOM 3345 N N . GLY A 1 445 ? 25.653 -16.974 -30.713 1.00 66.31 445 GLY A N 1
ATOM 3346 C CA . GLY A 1 445 ? 25.261 -15.564 -30.861 1.00 66.31 445 GLY A CA 1
ATOM 3347 C C . GLY A 1 445 ? 26.426 -14.586 -31.038 1.00 66.31 445 GLY A C 1
ATOM 3348 O O . GLY A 1 445 ? 27.580 -14.987 -31.175 1.00 66.31 445 GLY A O 1
ATOM 3349 N N . GLU A 1 446 ? 26.113 -13.292 -31.076 1.00 72.00 446 GLU A N 1
ATOM 3350 C CA . GLU A 1 446 ? 27.093 -12.210 -31.245 1.00 72.00 446 GLU A CA 1
ATOM 3351 C C . GLU A 1 446 ? 27.616 -11.701 -29.891 1.00 72.00 446 GLU A C 1
ATOM 3353 O O . GLU A 1 446 ? 26.864 -11.633 -28.918 1.00 72.00 446 GLU A O 1
ATOM 3358 N N . PHE A 1 447 ? 28.901 -11.345 -29.814 1.00 67.56 447 PHE A N 1
ATOM 3359 C CA . PHE A 1 447 ? 29.527 -10.755 -28.623 1.00 67.56 447 PHE A CA 1
ATOM 3360 C C . PHE A 1 447 ? 30.693 -9.829 -29.007 1.00 67.56 447 PHE A C 1
ATOM 3362 O O . PHE A 1 447 ? 31.276 -9.990 -30.069 1.00 67.56 447 PHE A O 1
ATOM 3369 N N . GLU A 1 448 ? 31.057 -8.861 -28.163 1.00 68.62 448 GLU A N 1
ATOM 3370 C CA . GLU A 1 448 ? 32.046 -7.825 -28.529 1.00 68.62 448 GLU A CA 1
ATOM 3371 C C . GLU A 1 448 ? 33.471 -8.137 -28.036 1.00 68.62 448 GLU A C 1
ATOM 3373 O O . GLU A 1 448 ? 34.417 -8.169 -28.819 1.00 68.62 448 GLU A O 1
ATOM 3378 N N . LYS A 1 449 ? 33.646 -8.394 -26.729 1.00 74.50 449 LYS A N 1
ATOM 3379 C CA . LYS A 1 449 ? 34.972 -8.597 -26.104 1.00 74.50 449 LYS A CA 1
ATOM 3380 C C . LYS A 1 449 ? 35.277 -10.069 -25.857 1.00 74.50 449 LYS A C 1
ATOM 3382 O O . LYS A 1 449 ? 35.994 -10.708 -26.628 1.00 74.50 449 LYS A O 1
ATOM 3387 N N . THR A 1 450 ? 34.720 -10.603 -24.780 1.00 78.44 450 THR A N 1
ATOM 3388 C CA . THR A 1 450 ? 34.791 -12.009 -24.390 1.00 78.44 450 THR A CA 1
ATOM 3389 C C . THR A 1 450 ? 33.401 -12.478 -23.984 1.00 78.44 450 THR A C 1
ATOM 3391 O O . THR A 1 450 ? 32.538 -11.668 -23.638 1.00 78.44 450 THR A O 1
ATOM 3394 N N . ILE A 1 451 ? 33.168 -13.784 -24.047 1.00 73.00 451 ILE A N 1
ATOM 3395 C CA . ILE A 1 451 ? 31.916 -14.397 -23.611 1.00 73.00 451 ILE A CA 1
ATOM 3396 C C . ILE A 1 451 ? 32.203 -15.659 -22.810 1.00 73.00 451 ILE A C 1
ATOM 3398 O O . ILE A 1 451 ? 33.006 -16.493 -23.219 1.00 73.00 451 ILE A O 1
ATOM 3402 N N . SER A 1 452 ? 31.553 -15.783 -21.657 1.00 77.19 452 SER A N 1
ATOM 3403 C CA . SER A 1 452 ? 31.597 -16.982 -20.823 1.00 77.19 452 SER A CA 1
ATOM 3404 C C . SER A 1 452 ? 30.434 -17.897 -21.203 1.00 77.19 452 SER A C 1
ATOM 3406 O O . SER A 1 452 ? 29.299 -17.434 -21.318 1.00 77.19 452 SER A O 1
ATOM 3408 N N . VAL A 1 453 ? 30.712 -19.176 -21.442 1.00 78.88 453 VAL A N 1
ATOM 3409 C CA . VAL A 1 453 ? 29.757 -20.182 -21.914 1.00 78.88 453 VAL A CA 1
ATOM 3410 C C . VAL A 1 453 ? 29.731 -21.345 -20.931 1.00 78.88 453 VAL A C 1
ATOM 3412 O O . VAL A 1 453 ? 30.761 -21.957 -20.653 1.00 78.88 453 VAL A O 1
ATOM 3415 N N . THR A 1 454 ? 28.547 -21.688 -20.434 1.00 79.62 454 THR A N 1
ATOM 3416 C CA . THR A 1 454 ? 28.329 -22.842 -19.561 1.00 79.62 454 THR A CA 1
ATOM 3417 C C . THR A 1 454 ? 27.771 -24.018 -20.356 1.00 79.62 454 THR A C 1
ATOM 3419 O O . THR A 1 454 ? 26.685 -23.938 -20.926 1.00 79.62 454 THR A O 1
ATOM 3422 N N . ALA A 1 455 ? 28.491 -25.138 -20.359 1.00 82.19 455 ALA A N 1
ATOM 3423 C CA . ALA A 1 455 ? 28.041 -26.421 -20.882 1.00 82.19 455 ALA A CA 1
ATOM 3424 C C . ALA A 1 455 ? 27.508 -27.306 -19.748 1.00 82.19 455 ALA A C 1
ATOM 3426 O O . ALA A 1 455 ? 28.208 -27.568 -18.771 1.00 82.19 455 ALA A O 1
ATOM 3427 N N . THR A 1 456 ? 26.280 -27.807 -19.892 1.00 81.19 456 THR A N 1
ATOM 3428 C CA . THR A 1 456 ? 25.664 -28.739 -18.935 1.00 81.19 456 THR A CA 1
ATOM 3429 C C . THR A 1 456 ? 25.200 -29.997 -19.651 1.00 81.19 456 THR A C 1
ATOM 3431 O O . THR A 1 456 ? 24.425 -29.926 -20.602 1.00 81.19 456 THR A O 1
ATOM 3434 N N . LEU A 1 457 ? 25.664 -31.157 -19.188 1.00 84.62 457 LEU A N 1
ATOM 3435 C CA . LEU A 1 457 ? 25.208 -32.456 -19.676 1.00 84.62 457 LEU A CA 1
ATOM 3436 C C . LEU A 1 457 ? 23.939 -32.881 -18.925 1.00 84.62 457 LEU A C 1
ATOM 3438 O O . LEU A 1 457 ? 23.898 -32.818 -17.695 1.00 84.62 457 LEU A O 1
ATOM 3442 N N . SER A 1 458 ? 22.911 -33.326 -19.650 1.00 75.44 458 SER A N 1
ATOM 3443 C CA . SER A 1 458 ? 21.655 -33.779 -19.050 1.00 75.44 458 SER A CA 1
ATOM 3444 C C . SER A 1 458 ? 21.871 -34.937 -18.064 1.00 75.44 458 SER A C 1
ATOM 3446 O O . SER A 1 458 ? 22.693 -35.823 -18.290 1.00 75.44 458 SER A O 1
ATOM 3448 N N . ASN A 1 459 ? 21.111 -34.950 -16.963 1.00 74.12 459 ASN A N 1
ATOM 3449 C CA . ASN A 1 459 ? 21.250 -35.946 -15.885 1.00 74.12 459 ASN A CA 1
ATOM 3450 C C . ASN A 1 459 ? 21.070 -37.397 -16.353 1.00 74.12 459 ASN A C 1
ATOM 3452 O O . ASN A 1 459 ? 21.584 -38.317 -15.729 1.00 74.12 459 ASN A O 1
ATOM 3456 N N . ASN A 1 460 ? 20.324 -37.601 -17.436 1.00 68.94 460 ASN A N 1
ATOM 3457 C CA . ASN A 1 460 ? 20.042 -38.909 -18.017 1.00 68.94 460 ASN A CA 1
ATOM 3458 C C . ASN A 1 460 ? 21.089 -39.365 -19.057 1.00 68.94 460 ASN A C 1
ATOM 3460 O O . ASN A 1 460 ? 20.912 -40.407 -19.688 1.00 68.94 460 ASN A O 1
ATOM 3464 N N . ALA A 1 461 ? 22.161 -38.596 -19.272 1.00 79.56 461 ALA A N 1
ATOM 3465 C CA . ALA A 1 461 ? 23.247 -38.980 -20.162 1.00 79.56 461 ALA A CA 1
ATOM 3466 C C . ALA A 1 461 ? 24.207 -39.976 -19.493 1.00 79.56 461 ALA A C 1
ATOM 3468 O O . ALA A 1 461 ? 24.553 -39.838 -18.321 1.00 79.56 461 ALA A O 1
ATOM 3469 N N . LYS A 1 462 ? 24.699 -40.944 -20.271 1.00 84.88 462 LYS A N 1
ATOM 3470 C CA . LYS A 1 462 ? 25.786 -41.856 -19.886 1.00 84.88 462 LYS A CA 1
ATOM 3471 C C . LYS A 1 462 ? 27.143 -41.154 -19.959 1.00 84.88 462 LYS A C 1
ATOM 3473 O O . LYS A 1 462 ? 27.987 -41.338 -19.088 1.00 84.88 462 LYS A O 1
ATOM 3478 N N . SER A 1 463 ? 27.356 -40.355 -21.002 1.00 89.75 463 SER A N 1
ATOM 3479 C CA . SER A 1 463 ? 28.569 -39.560 -21.209 1.00 89.75 463 SER A CA 1
ATOM 3480 C C . SER A 1 463 ? 28.289 -38.379 -22.134 1.00 89.75 463 SER A C 1
ATOM 3482 O O . SER A 1 463 ? 27.282 -38.351 -22.841 1.00 89.75 463 SER A O 1
ATOM 3484 N N . GLY A 1 464 ? 29.180 -37.394 -22.152 1.00 91.62 464 GLY A N 1
ATOM 3485 C CA . GLY A 1 464 ? 29.109 -36.287 -23.095 1.00 91.62 464 GLY A CA 1
ATOM 3486 C C . GLY A 1 464 ? 30.366 -35.436 -23.060 1.00 91.62 464 GLY A C 1
ATOM 3487 O O . GLY A 1 464 ? 31.158 -35.527 -22.123 1.00 91.62 464 GLY A O 1
ATOM 3488 N N . TRP A 1 465 ? 30.555 -34.625 -24.092 1.00 95.19 465 TRP A N 1
ATOM 3489 C CA . TRP A 1 465 ? 31.710 -33.745 -24.240 1.00 95.19 465 TRP A CA 1
ATOM 3490 C C . TRP A 1 465 ? 31.346 -32.492 -25.032 1.00 95.19 465 TRP A C 1
ATOM 3492 O O . TRP A 1 465 ? 30.363 -32.486 -25.776 1.00 95.19 465 TRP A O 1
ATOM 3502 N N . TYR A 1 466 ? 32.169 -31.452 -24.911 1.00 95.56 466 TYR A N 1
ATOM 3503 C CA . TYR A 1 466 ? 32.196 -30.319 -25.839 1.00 95.56 466 TYR A CA 1
ATOM 3504 C C . TYR A 1 466 ? 33.620 -30.085 -26.363 1.00 95.56 466 TYR A C 1
ATOM 3506 O O . TYR A 1 466 ? 34.587 -30.514 -25.744 1.00 95.56 466 TYR A O 1
ATOM 3514 N N . LYS A 1 467 ? 33.757 -29.428 -27.514 1.00 94.56 467 LYS A N 1
ATOM 3515 C CA . LYS A 1 467 ? 35.031 -28.921 -28.042 1.00 94.56 467 LYS A CA 1
ATOM 3516 C C . LYS A 1 467 ? 34.816 -27.577 -28.729 1.00 94.56 467 LYS A C 1
ATOM 3518 O O . LYS A 1 467 ? 33.739 -27.320 -29.272 1.00 94.56 467 LYS A O 1
ATOM 3523 N N . ILE A 1 468 ? 35.847 -26.742 -28.736 1.00 94.38 468 ILE A N 1
ATOM 3524 C CA . ILE A 1 468 ? 35.833 -25.410 -29.349 1.00 94.38 468 ILE A CA 1
ATOM 3525 C C . ILE A 1 468 ? 36.625 -25.487 -30.659 1.00 94.38 468 ILE A C 1
ATOM 3527 O O . ILE A 1 468 ? 37.825 -25.751 -30.638 1.00 94.38 468 ILE A O 1
ATOM 3531 N N . GLY A 1 469 ? 35.962 -25.279 -31.799 1.00 89.00 469 GLY A N 1
ATOM 3532 C CA . GLY A 1 469 ? 36.554 -25.448 -33.128 1.00 89.00 469 GLY A CA 1
ATOM 3533 C C . GLY A 1 469 ? 37.146 -26.850 -33.321 1.00 89.00 469 GLY A C 1
ATOM 3534 O O . GLY A 1 469 ? 36.472 -27.860 -33.084 1.00 89.00 469 GLY A O 1
ATOM 3535 N N . ASP A 1 470 ? 38.422 -26.892 -33.705 1.00 87.31 470 ASP A N 1
ATOM 3536 C CA . ASP A 1 470 ? 39.218 -28.119 -33.866 1.00 87.31 470 ASP A CA 1
ATOM 3537 C C . ASP A 1 470 ? 40.034 -28.495 -32.615 1.00 87.31 470 ASP A C 1
ATOM 3539 O O . ASP A 1 470 ? 40.895 -29.370 -32.674 1.00 87.31 470 ASP A O 1
ATOM 3543 N N . GLY A 1 471 ? 39.769 -27.847 -31.475 1.00 88.38 471 GLY A N 1
ATOM 3544 C CA . GLY A 1 471 ? 40.430 -28.138 -30.203 1.00 88.38 471 GLY A CA 1
ATOM 3545 C C . GLY A 1 471 ? 40.067 -29.501 -29.598 1.00 88.38 471 GLY A C 1
ATOM 3546 O O . GLY A 1 471 ? 39.215 -30.241 -30.103 1.00 88.38 471 GLY A O 1
ATOM 3547 N N . GLU A 1 472 ? 40.714 -29.822 -28.475 1.00 92.38 472 GLU A N 1
ATOM 3548 C CA . GLU A 1 472 ? 40.488 -31.070 -27.739 1.00 92.38 472 GLU A CA 1
ATOM 3549 C C . GLU A 1 472 ? 39.067 -31.171 -27.159 1.00 92.38 472 GLU A C 1
ATOM 3551 O O . GLU A 1 472 ? 38.408 -30.173 -26.858 1.00 92.38 472 GLU A O 1
ATOM 3556 N N . GLN A 1 473 ? 38.594 -32.410 -26.992 1.00 95.56 473 GLN A N 1
ATOM 3557 C CA . GLN A 1 473 ? 37.320 -32.690 -26.334 1.00 95.56 473 GLN A CA 1
ATOM 3558 C C . GLN A 1 473 ? 37.455 -32.557 -24.818 1.00 95.56 473 GLN A C 1
ATOM 3560 O O . GLN A 1 473 ? 38.313 -33.181 -24.196 1.00 95.56 473 GLN A O 1
ATOM 3565 N N . VAL A 1 474 ? 36.536 -31.810 -24.215 1.00 95.56 474 VAL A N 1
ATOM 3566 C CA . VAL A 1 474 ? 36.388 -31.678 -22.769 1.00 95.56 474 VAL A CA 1
ATOM 3567 C C . VAL A 1 474 ? 35.189 -32.506 -22.325 1.00 95.56 474 VAL A C 1
ATOM 3569 O O . VAL A 1 474 ? 34.051 -32.246 -22.724 1.00 95.56 474 VAL A O 1
ATOM 3572 N N . ASN A 1 475 ? 35.442 -33.515 -21.493 1.00 95.50 475 ASN A N 1
ATOM 3573 C CA . ASN A 1 475 ? 34.402 -34.395 -20.968 1.00 95.50 475 ASN A CA 1
ATOM 3574 C C . ASN A 1 475 ? 33.512 -33.670 -19.952 1.00 95.50 475 ASN A C 1
ATOM 3576 O O . ASN A 1 475 ? 33.990 -32.938 -19.087 1.00 95.50 475 ASN A O 1
ATOM 3580 N N . LEU A 1 476 ? 32.211 -33.932 -20.029 1.00 90.38 476 LEU A N 1
ATOM 3581 C CA . LEU A 1 476 ? 31.197 -33.388 -19.135 1.00 90.38 476 LEU A CA 1
ATOM 3582 C C . LEU A 1 476 ? 30.682 -34.473 -18.191 1.00 90.38 476 LEU A C 1
ATOM 3584 O O . LEU A 1 476 ? 30.540 -35.637 -18.566 1.00 90.38 476 LEU A O 1
ATOM 3588 N N . THR A 1 477 ? 30.363 -34.075 -16.961 1.00 88.12 477 THR A N 1
ATOM 3589 C CA . THR A 1 477 ? 29.703 -34.951 -15.986 1.00 88.12 477 THR A CA 1
ATOM 3590 C C . THR A 1 477 ? 28.204 -34.637 -15.964 1.00 88.12 477 THR A C 1
ATOM 3592 O O . THR A 1 477 ? 27.859 -33.455 -15.881 1.00 88.12 477 THR A O 1
ATOM 3595 N N . PRO A 1 478 ? 27.305 -35.641 -16.014 1.00 83.31 478 PRO A N 1
ATOM 3596 C CA . PRO A 1 478 ? 25.863 -35.410 -15.942 1.00 83.31 478 PRO A CA 1
ATOM 3597 C C . PRO A 1 478 ? 25.483 -34.536 -14.741 1.00 83.31 478 PRO A C 1
ATOM 3599 O O . PRO A 1 478 ? 25.939 -34.772 -13.621 1.00 83.31 478 PRO A O 1
ATOM 3602 N N . GLY A 1 479 ? 24.693 -33.491 -14.992 1.00 68.00 479 GLY A N 1
ATOM 3603 C CA . GLY A 1 479 ? 24.205 -32.567 -13.965 1.00 68.00 479 GLY A CA 1
ATOM 3604 C C . GLY A 1 479 ? 25.224 -31.576 -13.408 1.00 68.00 479 GLY A C 1
ATOM 3605 O O . GLY A 1 479 ? 24.849 -30.741 -12.588 1.00 68.00 479 GLY A O 1
ATOM 3606 N N . LYS A 1 480 ? 26.495 -31.636 -13.828 1.00 76.56 480 LYS A N 1
ATOM 3607 C CA . LYS A 1 480 ? 27.531 -30.699 -13.377 1.00 76.56 480 LYS A CA 1
ATOM 3608 C C . LYS A 1 480 ? 27.885 -29.713 -14.493 1.00 76.56 480 LYS A C 1
ATOM 3610 O O . LYS A 1 480 ? 28.453 -30.140 -15.500 1.00 76.56 480 LYS A O 1
ATOM 3615 N N . PRO A 1 481 ? 27.573 -28.417 -14.330 1.00 75.69 481 PRO A N 1
ATOM 3616 C CA . PRO A 1 481 ? 27.934 -27.408 -15.315 1.00 75.69 481 PRO A CA 1
ATOM 3617 C C . PRO A 1 481 ? 29.455 -27.200 -15.364 1.00 75.69 481 PRO A C 1
ATOM 3619 O O . PRO A 1 481 ? 30.135 -27.262 -14.340 1.00 75.69 481 PRO A O 1
ATOM 3622 N N . VAL A 1 482 ? 29.976 -26.925 -16.559 1.00 83.00 482 VAL A N 1
ATOM 3623 C CA . VAL A 1 482 ? 31.364 -26.508 -16.805 1.00 83.00 482 VAL A CA 1
ATOM 3624 C C . VAL A 1 482 ? 31.340 -25.203 -17.587 1.00 83.00 482 VAL A C 1
ATOM 3626 O O . VAL A 1 482 ? 30.639 -25.111 -18.591 1.00 83.00 482 VAL A O 1
ATOM 3629 N N . THR A 1 483 ? 32.119 -24.215 -17.156 1.00 82.38 483 THR A N 1
ATOM 3630 C CA . THR A 1 483 ? 32.180 -22.894 -17.794 1.00 82.38 483 THR A CA 1
ATOM 3631 C C . THR A 1 483 ? 33.518 -22.692 -18.504 1.00 82.38 483 THR A C 1
ATOM 3633 O O . THR A 1 483 ? 34.560 -23.082 -17.978 1.00 82.38 483 THR A O 1
ATOM 3636 N N . PHE A 1 484 ? 33.494 -22.088 -19.692 1.00 86.50 484 PHE A N 1
ATOM 3637 C CA . PHE A 1 484 ? 34.676 -21.722 -20.478 1.00 86.50 484 PHE A CA 1
ATOM 3638 C C . PHE A 1 484 ? 34.489 -20.360 -21.158 1.00 86.50 484 PHE A C 1
ATOM 3640 O O . PHE A 1 484 ? 33.366 -19.958 -21.444 1.00 86.50 484 PHE A O 1
ATOM 3647 N N . THR A 1 485 ? 35.586 -19.661 -21.456 1.00 87.19 485 THR A N 1
ATOM 3648 C CA . THR A 1 485 ? 35.554 -18.315 -22.054 1.00 87.19 485 THR A CA 1
ATOM 3649 C C . THR A 1 485 ? 36.000 -18.343 -23.516 1.00 87.19 485 THR A C 1
ATOM 3651 O O . THR A 1 485 ? 37.004 -18.968 -23.852 1.00 87.19 485 THR A O 1
ATOM 3654 N N . LEU A 1 486 ? 35.282 -17.630 -24.384 1.00 84.75 486 LEU A N 1
ATOM 3655 C CA . LEU A 1 486 ? 35.634 -17.364 -25.781 1.00 84.75 486 LEU A CA 1
ATOM 3656 C C . LEU A 1 486 ? 35.955 -15.872 -25.971 1.00 84.75 486 LEU A C 1
ATOM 3658 O O . LEU A 1 486 ? 35.470 -15.028 -25.219 1.00 84.75 486 LEU A O 1
ATOM 3662 N N . GLY A 1 487 ? 36.749 -15.532 -26.990 1.00 84.19 487 GLY A N 1
ATOM 3663 C CA . GLY A 1 487 ? 36.930 -14.147 -27.448 1.00 84.19 487 GLY A CA 1
ATOM 3664 C C . GLY A 1 487 ? 38.290 -13.506 -27.179 1.00 84.19 487 GLY A C 1
ATOM 3665 O O . GLY A 1 487 ? 38.642 -12.561 -27.884 1.00 84.19 487 GLY A O 1
ATOM 3666 N N . ALA A 1 488 ? 39.071 -14.018 -26.221 1.00 81.62 488 ALA A N 1
ATOM 3667 C CA . ALA A 1 488 ? 40.398 -13.474 -25.899 1.00 81.62 488 ALA A CA 1
ATOM 3668 C C . ALA A 1 488 ? 41.394 -13.621 -27.064 1.00 81.62 488 ALA A C 1
ATOM 3670 O O . ALA A 1 488 ? 42.275 -12.786 -27.239 1.00 81.62 488 ALA A O 1
ATOM 3671 N N . ASP A 1 489 ? 41.219 -14.663 -27.873 1.00 83.44 489 ASP A N 1
ATOM 3672 C CA . ASP A 1 489 ? 42.060 -15.023 -29.012 1.00 83.44 489 ASP A CA 1
ATOM 3673 C C . ASP A 1 489 ? 41.358 -14.843 -30.370 1.00 83.44 489 ASP A C 1
ATOM 3675 O O . ASP A 1 489 ? 41.879 -15.290 -31.385 1.00 83.44 489 ASP A O 1
ATOM 3679 N N . MET A 1 490 ? 40.185 -14.198 -30.392 1.00 84.31 490 MET A N 1
ATOM 3680 C CA . MET A 1 490 ? 39.398 -13.963 -31.609 1.00 84.31 490 MET A CA 1
ATOM 3681 C C . MET A 1 490 ? 39.547 -12.521 -32.107 1.00 84.31 490 MET A C 1
ATOM 3683 O O . MET A 1 490 ? 39.499 -11.576 -31.310 1.00 84.31 490 MET A O 1
ATOM 3687 N N . MET A 1 491 ? 39.649 -12.339 -33.422 1.00 82.19 491 MET A N 1
ATOM 3688 C CA . MET A 1 491 ? 39.573 -11.034 -34.090 1.00 82.19 491 MET A CA 1
ATOM 3689 C C . MET A 1 491 ? 38.116 -10.568 -34.268 1.00 82.19 491 MET A C 1
ATOM 3691 O O . MET A 1 491 ? 37.184 -11.371 -34.255 1.00 82.19 491 MET A O 1
ATOM 3695 N N . GLU A 1 492 ? 37.892 -9.259 -34.423 1.00 79.31 492 GLU A N 1
ATOM 3696 C CA . GLU A 1 492 ? 36.566 -8.731 -34.785 1.00 79.31 492 GLU A CA 1
ATOM 3697 C C . GLU A 1 492 ? 36.113 -9.305 -36.139 1.00 79.31 492 GLU A C 1
ATOM 3699 O O . GLU A 1 492 ? 36.884 -9.351 -37.097 1.00 79.31 492 GLU A O 1
ATOM 3704 N N . GLY A 1 493 ? 34.860 -9.748 -36.219 1.00 75.06 493 GLY A N 1
ATOM 3705 C CA . GLY A 1 493 ? 34.290 -10.461 -37.363 1.00 75.06 493 GLY A CA 1
ATOM 3706 C C . GLY A 1 493 ? 34.565 -11.971 -37.378 1.00 75.06 493 GLY A C 1
ATOM 3707 O O . GLY A 1 493 ? 34.037 -12.662 -38.246 1.00 75.06 493 GLY A O 1
ATOM 3708 N N . GLU A 1 494 ? 35.369 -12.500 -36.449 1.00 86.94 494 GLU A N 1
ATOM 3709 C CA . GLU A 1 494 ? 35.679 -13.931 -36.365 1.00 86.94 494 GLU A CA 1
ATOM 3710 C C . GLU A 1 494 ? 34.560 -14.725 -35.677 1.00 86.94 494 GLU A C 1
ATOM 3712 O O . GLU A 1 494 ? 33.947 -14.267 -34.711 1.00 86.94 494 GLU A O 1
ATOM 3717 N N . SER A 1 495 ? 34.337 -15.962 -36.126 1.00 87.69 495 SER A N 1
ATOM 3718 C CA . SER A 1 495 ? 33.373 -16.889 -35.532 1.00 87.69 495 SER A CA 1
ATOM 3719 C C . SER A 1 495 ? 34.063 -18.126 -34.961 1.00 87.69 495 SER A C 1
ATOM 3721 O O . SER A 1 495 ? 34.863 -18.764 -35.644 1.00 87.69 495 SER A O 1
ATOM 3723 N N . LYS A 1 496 ? 33.681 -18.547 -33.751 1.00 91.50 496 LYS A N 1
ATOM 3724 C CA . LYS A 1 496 ? 34.048 -19.857 -33.190 1.00 91.50 496 LYS A CA 1
ATOM 3725 C C . LYS A 1 496 ? 32.821 -20.733 -33.017 1.00 91.50 496 LYS A C 1
ATOM 3727 O O . LYS A 1 496 ? 31.785 -20.287 -32.537 1.00 91.50 496 LYS A O 1
ATOM 3732 N N . THR A 1 497 ? 32.950 -22.006 -33.379 1.00 91.06 497 THR A N 1
ATOM 3733 C CA . THR A 1 497 ? 31.882 -22.995 -33.197 1.00 91.06 497 THR A CA 1
ATOM 3734 C C . THR A 1 497 ? 32.230 -23.926 -32.048 1.00 91.06 497 THR A C 1
ATOM 3736 O O . THR A 1 497 ? 33.272 -24.574 -32.066 1.00 91.06 497 THR A O 1
ATOM 3739 N N . VAL A 1 498 ? 31.348 -24.021 -31.060 1.00 92.75 498 VAL A N 1
ATOM 3740 C CA . VAL A 1 498 ? 31.411 -25.046 -30.019 1.00 92.75 498 VAL A CA 1
ATOM 3741 C C . VAL A 1 498 ? 30.578 -26.223 -30.491 1.00 92.75 498 VAL A C 1
ATOM 3743 O O . VAL A 1 498 ? 29.390 -26.068 -30.756 1.00 92.75 498 VAL A O 1
ATOM 3746 N N . THR A 1 499 ? 31.186 -27.397 -30.601 1.00 92.06 499 THR A N 1
ATOM 3747 C CA . THR A 1 499 ? 30.477 -28.644 -30.921 1.00 92.06 499 THR A CA 1
ATOM 3748 C C . THR A 1 499 ? 30.424 -29.530 -29.690 1.00 92.06 499 THR A C 1
ATOM 3750 O O . THR A 1 499 ? 31.322 -29.489 -28.853 1.00 92.06 499 THR A O 1
ATOM 3753 N N . TRP A 1 500 ? 29.372 -30.323 -29.558 1.00 93.31 500 TRP A N 1
ATOM 3754 C CA . TRP A 1 500 ? 29.177 -31.200 -28.414 1.00 93.31 500 TRP A CA 1
ATOM 3755 C C . TRP A 1 500 ? 28.578 -32.537 -28.829 1.00 93.31 500 TRP A C 1
ATOM 3757 O O . TRP A 1 500 ? 27.974 -32.663 -29.896 1.00 93.31 500 TRP A O 1
ATOM 3767 N N . SER A 1 501 ? 28.732 -33.529 -27.956 1.00 88.69 501 SER A N 1
ATOM 3768 C CA . SER A 1 501 ? 28.058 -34.822 -28.041 1.00 88.69 501 SER A CA 1
ATOM 3769 C C . SER A 1 501 ? 27.515 -35.222 -26.677 1.00 88.69 501 SER A C 1
ATOM 3771 O O . SER A 1 501 ? 28.138 -34.951 -25.651 1.00 88.69 501 SER A O 1
ATOM 3773 N N . ALA A 1 502 ? 26.376 -35.899 -26.665 1.00 87.94 502 ALA A N 1
ATOM 3774 C CA . ALA A 1 502 ? 25.827 -36.557 -25.494 1.00 87.94 502 ALA A CA 1
ATOM 3775 C C . ALA A 1 502 ? 25.346 -37.957 -25.880 1.00 87.94 502 ALA A C 1
ATOM 3777 O O . ALA A 1 502 ? 24.611 -38.132 -26.850 1.00 87.94 502 ALA A O 1
ATOM 3778 N N . THR A 1 503 ? 25.765 -38.954 -25.110 1.00 84.69 503 THR A N 1
ATOM 3779 C CA . THR A 1 503 ? 25.429 -40.364 -25.313 1.00 84.69 503 THR A CA 1
ATOM 3780 C C . THR A 1 503 ? 24.465 -40.797 -24.220 1.00 84.69 503 THR A C 1
ATOM 3782 O O . THR A 1 503 ? 24.727 -40.570 -23.037 1.00 84.69 503 THR A O 1
ATOM 3785 N N . ASN A 1 504 ? 23.336 -41.396 -24.594 1.00 79.06 504 ASN A N 1
ATOM 3786 C CA . ASN A 1 504 ? 22.361 -41.910 -23.630 1.00 79.06 504 ASN A CA 1
ATOM 3787 C C . ASN A 1 504 ? 22.756 -43.303 -23.094 1.00 79.06 504 ASN A C 1
ATOM 3789 O O . ASN A 1 504 ? 23.791 -43.863 -23.457 1.00 79.06 504 ASN A O 1
ATOM 3793 N N . ALA A 1 505 ? 21.931 -43.868 -22.210 1.00 76.25 505 ALA A N 1
ATOM 3794 C CA . ALA A 1 505 ? 22.159 -45.197 -21.637 1.00 76.25 505 ALA A CA 1
ATOM 3795 C C . ALA A 1 505 ? 22.149 -46.338 -22.680 1.00 76.25 505 ALA A C 1
ATOM 3797 O O . ALA A 1 505 ? 22.741 -47.384 -22.431 1.00 76.25 505 ALA A O 1
ATOM 3798 N N . GLU A 1 506 ? 21.529 -46.123 -23.845 1.00 77.31 506 GLU A N 1
ATOM 3799 C CA . GLU A 1 506 ? 21.441 -47.073 -24.967 1.00 77.31 506 GLU A CA 1
ATOM 3800 C C . GLU A 1 506 ? 22.596 -46.928 -25.979 1.00 77.31 506 GLU A C 1
ATOM 3802 O O . GLU A 1 506 ? 22.505 -47.438 -27.095 1.00 77.31 506 GLU A O 1
ATOM 3807 N N . ASP A 1 507 ? 23.659 -46.197 -25.628 1.00 79.12 507 ASP A N 1
ATOM 3808 C CA . ASP A 1 507 ? 24.824 -45.935 -26.487 1.00 79.12 507 ASP A CA 1
ATOM 3809 C C . ASP A 1 507 ? 24.508 -45.189 -27.800 1.00 79.12 507 ASP A C 1
ATOM 3811 O O . ASP A 1 507 ? 25.294 -45.193 -28.749 1.00 79.12 507 ASP A O 1
ATOM 3815 N N . LYS A 1 508 ? 23.382 -44.465 -27.847 1.00 74.19 508 LYS A N 1
ATOM 3816 C CA . LYS A 1 508 ? 23.051 -43.559 -28.954 1.00 74.19 508 LYS A CA 1
ATOM 3817 C C . LYS A 1 508 ? 23.584 -42.161 -28.656 1.00 74.19 508 LYS A C 1
ATOM 3819 O O . LYS A 1 508 ? 23.203 -41.543 -27.659 1.00 74.19 508 LYS A O 1
ATOM 3824 N N . ALA A 1 509 ? 24.449 -41.661 -29.536 1.00 79.00 509 ALA A N 1
ATOM 3825 C CA . ALA A 1 509 ? 25.028 -40.326 -29.443 1.00 79.00 509 ALA A CA 1
ATOM 3826 C C . ALA A 1 509 ? 24.197 -39.293 -30.220 1.00 79.00 509 ALA A C 1
ATOM 3828 O O . ALA A 1 509 ? 23.841 -39.511 -31.379 1.00 79.00 509 ALA A O 1
ATOM 3829 N N . LYS A 1 510 ? 23.934 -38.146 -29.591 1.00 78.94 510 LYS A N 1
ATOM 3830 C CA . LYS A 1 510 ? 23.385 -36.943 -30.222 1.00 78.94 510 LYS A CA 1
ATOM 3831 C C . LYS A 1 510 ? 24.457 -35.869 -30.210 1.00 78.94 510 LYS A C 1
ATOM 3833 O O . LYS A 1 510 ? 25.045 -35.599 -29.166 1.00 78.94 510 LYS A O 1
ATOM 3838 N N . THR A 1 511 ? 24.701 -35.259 -31.361 1.00 81.94 511 THR A N 1
ATOM 3839 C CA . THR A 1 511 ? 25.636 -34.144 -31.491 1.00 81.94 511 THR A CA 1
ATOM 3840 C C . THR A 1 511 ? 24.895 -32.845 -31.754 1.00 81.94 511 THR A C 1
ATOM 3842 O O . THR A 1 511 ? 23.774 -32.834 -32.268 1.00 81.94 511 THR A O 1
ATOM 3845 N N . GLY A 1 512 ? 25.531 -31.738 -31.399 1.00 79.62 512 GLY A N 1
ATOM 3846 C CA . GLY A 1 512 ? 25.044 -30.408 -31.720 1.00 79.62 512 GLY A CA 1
ATOM 3847 C C . GLY A 1 512 ? 26.172 -29.393 -31.745 1.00 79.62 512 GLY A C 1
ATOM 3848 O O . GLY A 1 512 ? 27.330 -29.706 -31.457 1.00 79.62 512 GLY A O 1
ATOM 3849 N N . SER A 1 513 ? 25.831 -28.170 -32.132 1.00 83.12 513 SER A N 1
ATOM 3850 C CA . SER A 1 513 ? 26.792 -27.084 -32.248 1.00 83.12 513 SER A CA 1
ATOM 3851 C C . SER A 1 513 ? 26.154 -25.728 -31.991 1.00 83.12 513 SER A C 1
ATOM 3853 O O . SER A 1 513 ? 24.979 -25.535 -32.296 1.00 83.12 513 SER A O 1
ATOM 3855 N N . ALA A 1 514 ? 26.957 -24.788 -31.506 1.00 78.25 514 ALA A N 1
ATOM 3856 C CA . ALA A 1 514 ? 26.615 -23.381 -31.372 1.00 78.25 514 ALA A CA 1
ATOM 3857 C C . ALA A 1 514 ? 27.745 -22.514 -31.929 1.00 78.25 514 ALA A C 1
ATOM 3859 O O . ALA A 1 514 ? 28.916 -22.771 -31.647 1.00 78.25 514 ALA A O 1
ATOM 3860 N N . THR A 1 515 ? 27.401 -21.489 -32.704 1.00 83.75 515 THR A N 1
ATOM 3861 C CA . THR A 1 515 ? 28.372 -20.572 -33.315 1.00 83.75 515 THR A CA 1
ATOM 3862 C C . THR A 1 515 ? 28.318 -19.218 -32.622 1.00 83.75 515 THR A C 1
ATOM 3864 O O . THR A 1 515 ? 27.241 -18.656 -32.435 1.00 83.75 515 THR A O 1
ATOM 3867 N N . PHE A 1 516 ? 29.488 -18.711 -32.244 1.00 84.75 516 PHE A N 1
ATOM 3868 C CA . PHE A 1 516 ? 29.691 -17.455 -31.534 1.00 84.75 516 PHE A CA 1
ATOM 3869 C C . PHE A 1 516 ? 30.474 -16.504 -32.432 1.00 84.75 516 PHE A C 1
ATOM 3871 O O . PHE A 1 516 ? 31.592 -16.830 -32.826 1.00 84.75 516 PHE A O 1
ATOM 3878 N N . ASN A 1 517 ? 29.896 -15.351 -32.750 1.00 79.06 517 ASN A N 1
ATOM 3879 C CA . ASN A 1 517 ? 30.471 -14.365 -33.659 1.00 79.06 517 ASN A CA 1
ATOM 3880 C C . ASN A 1 517 ? 30.988 -13.179 -32.849 1.00 79.06 517 ASN A C 1
ATOM 3882 O O . ASN A 1 517 ? 30.214 -12.526 -32.150 1.00 79.06 517 ASN A O 1
ATOM 3886 N N . LYS A 1 518 ? 32.281 -12.880 -32.947 1.00 82.50 518 LYS A N 1
ATOM 3887 C CA . LYS A 1 518 ? 32.823 -11.662 -32.362 1.00 82.50 518 LYS A CA 1
ATOM 3888 C C . LYS A 1 518 ? 32.489 -10.496 -33.282 1.00 82.50 518 LYS A C 1
ATOM 3890 O O . LYS A 1 518 ? 32.941 -10.467 -34.421 1.00 82.50 518 LYS A O 1
ATOM 3895 N N . ILE A 1 519 ? 31.680 -9.556 -32.821 1.00 73.06 519 ILE A N 1
ATOM 3896 C CA . ILE A 1 519 ? 31.339 -8.344 -33.568 1.00 73.06 519 ILE A CA 1
ATOM 3897 C C . ILE A 1 519 ? 32.240 -7.190 -33.138 1.00 73.06 519 ILE A C 1
ATOM 3899 O O . ILE A 1 519 ? 32.853 -7.223 -32.072 1.00 73.06 519 ILE A O 1
ATOM 3903 N N . LYS A 1 520 ? 32.336 -6.175 -33.998 1.00 66.88 520 LYS A N 1
ATOM 3904 C CA . LYS A 1 520 ? 33.074 -4.950 -33.696 1.00 66.88 520 LYS A CA 1
ATOM 3905 C C . LYS A 1 520 ? 32.474 -4.272 -32.467 1.00 66.88 520 LYS A C 1
ATOM 3907 O O . LYS A 1 520 ? 31.257 -4.099 -32.412 1.00 66.88 520 LYS A O 1
ATOM 3912 N N . GLU A 1 521 ? 33.325 -3.848 -31.535 1.00 54.09 521 GLU A N 1
ATOM 3913 C CA . GLU A 1 521 ? 32.897 -3.053 -30.382 1.00 54.09 521 GLU A CA 1
ATOM 3914 C C . GLU A 1 521 ? 32.238 -1.757 -30.884 1.00 54.09 521 GLU A C 1
ATOM 3916 O O . GLU A 1 521 ? 32.883 -0.901 -31.503 1.00 54.09 521 GLU A O 1
ATOM 3921 N N . VAL A 1 522 ? 30.927 -1.618 -30.660 1.00 44.03 522 VAL A N 1
ATOM 3922 C CA . VAL A 1 522 ? 30.214 -0.381 -30.982 1.00 44.03 522 VAL A CA 1
ATOM 3923 C C . VAL A 1 522 ? 30.490 0.600 -29.854 1.00 44.03 522 VAL A C 1
ATOM 3925 O O . VAL A 1 522 ? 29.803 0.631 -28.838 1.00 44.03 522 VAL A O 1
ATOM 3928 N N . VAL A 1 523 ? 31.513 1.431 -30.039 1.00 42.09 523 VAL A N 1
ATOM 3929 C CA . VAL A 1 523 ? 31.737 2.588 -29.173 1.00 42.09 523 VAL A CA 1
ATOM 3930 C C . VAL A 1 523 ? 30.589 3.561 -29.420 1.00 42.09 523 VAL A C 1
ATOM 3932 O O . VAL A 1 523 ? 30.591 4.284 -30.413 1.00 42.09 523 VAL A O 1
ATOM 3935 N N . ILE A 1 524 ? 29.582 3.549 -28.549 1.00 42.66 524 ILE A N 1
ATOM 3936 C CA . ILE A 1 524 ? 28.527 4.562 -28.536 1.00 42.66 524 ILE A CA 1
ATOM 3937 C C . ILE A 1 524 ? 29.159 5.812 -27.915 1.00 42.66 524 ILE A C 1
ATOM 3939 O O . ILE A 1 524 ? 29.433 5.808 -26.713 1.00 42.66 524 ILE A O 1
ATOM 3943 N N . PRO A 1 525 ? 29.453 6.876 -28.684 1.00 42.06 525 PRO A N 1
ATOM 3944 C CA . PRO A 1 525 ? 29.937 8.099 -28.074 1.00 42.06 525 PRO A CA 1
ATOM 3945 C C . PRO A 1 525 ? 28.796 8.676 -27.240 1.00 42.06 525 PRO A C 1
ATOM 3947 O O . PRO A 1 525 ? 27.713 8.914 -27.769 1.00 42.06 525 PRO A O 1
ATOM 3950 N N . THR A 1 526 ? 29.026 8.913 -25.952 1.00 49.19 526 THR A N 1
ATOM 3951 C CA . THR A 1 526 ? 28.106 9.682 -25.109 1.00 49.19 526 THR A CA 1
ATOM 3952 C C . THR A 1 526 ? 27.934 11.065 -25.745 1.00 49.19 526 THR A C 1
ATOM 3954 O O . THR A 1 526 ? 28.901 11.835 -25.759 1.00 49.19 526 THR A O 1
ATOM 3957 N N . PRO A 1 527 ? 26.770 11.404 -26.332 1.00 58.06 527 PRO A N 1
ATOM 3958 C CA . PRO A 1 527 ? 26.649 12.658 -27.051 1.00 58.06 527 PRO A CA 1
ATOM 3959 C C . PRO A 1 527 ? 26.633 13.814 -26.046 1.00 58.06 527 PRO A C 1
ATOM 3961 O O . PRO A 1 527 ? 25.793 13.883 -25.152 1.00 58.06 527 PRO A O 1
ATOM 3964 N N . THR A 1 528 ? 27.581 14.735 -26.195 1.00 57.81 528 THR A N 1
ATOM 3965 C CA . THR A 1 528 ? 27.564 16.057 -25.565 1.00 57.81 528 THR A CA 1
ATOM 3966 C C . THR A 1 528 ? 27.207 17.099 -26.629 1.00 57.81 528 THR A C 1
ATOM 3968 O O . THR A 1 528 ? 27.656 16.994 -27.771 1.00 57.81 528 THR A O 1
ATOM 3971 N N . GLY A 1 529 ? 26.386 18.093 -26.280 1.00 75.75 529 GLY A N 1
ATOM 3972 C CA . GLY A 1 529 ? 26.030 19.209 -27.173 1.00 75.75 529 GLY A CA 1
ATOM 3973 C C . GLY A 1 529 ? 24.594 19.157 -27.707 1.00 75.75 529 GLY A C 1
ATOM 3974 O O . GLY A 1 529 ? 23.681 18.764 -26.981 1.00 75.75 529 GLY A O 1
ATOM 3975 N N . ILE A 1 530 ? 24.392 19.603 -28.952 1.00 87.62 530 ILE A N 1
ATOM 3976 C CA . ILE A 1 530 ? 23.084 19.649 -29.628 1.00 87.62 530 ILE A CA 1
ATOM 3977 C C . ILE A 1 530 ? 22.890 18.355 -30.431 1.00 87.62 530 ILE A C 1
ATOM 3979 O O . ILE A 1 530 ? 23.703 18.035 -31.296 1.00 87.62 530 ILE A O 1
ATOM 3983 N N . PHE A 1 531 ? 21.828 17.602 -30.154 1.00 90.06 531 PHE A N 1
ATOM 3984 C CA . PHE A 1 531 ? 21.525 16.334 -30.823 1.00 90.06 531 PHE A CA 1
ATOM 3985 C C . PHE A 1 531 ? 20.030 15.988 -30.764 1.00 90.06 531 PHE A C 1
ATOM 3987 O O . PHE A 1 531 ? 19.274 16.561 -29.982 1.00 90.06 531 PHE A O 1
ATOM 3994 N N . ALA A 1 532 ? 19.594 15.034 -31.586 1.00 91.81 532 ALA A N 1
ATOM 3995 C CA . ALA A 1 532 ? 18.238 14.483 -31.586 1.00 91.81 532 ALA A CA 1
ATOM 3996 C C . ALA A 1 532 ? 18.223 13.034 -32.093 1.00 91.81 532 ALA A C 1
ATOM 3998 O O . ALA A 1 532 ? 19.114 12.618 -32.837 1.00 91.81 532 ALA A O 1
ATOM 3999 N N . TYR A 1 533 ? 17.182 12.282 -31.728 1.00 92.31 533 TYR A N 1
ATOM 4000 C CA . TYR A 1 533 ? 16.971 10.906 -32.180 1.00 92.31 533 TYR A CA 1
ATOM 4001 C C . TYR A 1 533 ? 15.747 10.779 -33.081 1.00 92.31 533 TYR A C 1
ATOM 4003 O O . TYR A 1 533 ? 14.742 11.453 -32.870 1.00 92.31 533 TYR A O 1
ATOM 4011 N N . PHE A 1 534 ? 15.794 9.845 -34.024 1.00 94.56 534 PHE A N 1
ATOM 4012 C CA . PHE A 1 534 ? 14.688 9.520 -34.913 1.00 94.56 534 PHE A CA 1
ATOM 4013 C C . PHE A 1 534 ? 14.423 8.014 -34.947 1.00 94.56 534 PHE A C 1
ATOM 4015 O O . PHE A 1 534 ? 15.336 7.209 -35.142 1.00 94.56 534 PHE A O 1
ATOM 4022 N N . LEU A 1 535 ? 13.158 7.644 -34.757 1.00 91.50 535 LEU A N 1
ATOM 4023 C CA . LEU A 1 535 ? 12.636 6.296 -34.934 1.00 91.50 535 LEU A CA 1
ATOM 4024 C C . LEU A 1 535 ? 12.258 6.125 -36.401 1.00 91.50 535 LEU A C 1
ATOM 4026 O O . LEU A 1 535 ? 11.177 6.537 -36.829 1.00 91.50 535 LEU A O 1
ATOM 4030 N N . ALA A 1 536 ? 13.172 5.543 -37.171 1.00 88.81 536 ALA A N 1
ATOM 4031 C CA . ALA A 1 536 ? 12.994 5.420 -38.606 1.00 88.81 536 ALA A CA 1
ATOM 4032 C C . ALA A 1 536 ? 11.957 4.337 -38.944 1.00 88.81 536 ALA A C 1
ATOM 4034 O O . ALA A 1 536 ? 12.050 3.229 -38.400 1.00 88.81 536 ALA A O 1
ATOM 4035 N N . PRO A 1 537 ? 11.000 4.612 -39.853 1.00 89.62 537 PRO A N 1
ATOM 4036 C CA . PRO A 1 537 ? 10.181 3.572 -40.466 1.00 89.62 537 PRO A CA 1
ATOM 4037 C C . PRO A 1 537 ? 11.044 2.422 -41.004 1.00 89.62 537 PRO A C 1
ATOM 4039 O O . PRO A 1 537 ? 12.163 2.632 -41.466 1.00 89.62 537 PRO A O 1
ATOM 4042 N N . SER A 1 538 ? 10.545 1.186 -40.934 1.00 83.69 538 SER A N 1
ATOM 4043 C CA . SER A 1 538 ? 11.337 -0.012 -41.259 1.00 83.69 538 SER A CA 1
ATOM 4044 C C . SER A 1 538 ? 11.803 -0.089 -42.718 1.00 83.69 538 SER A C 1
ATOM 4046 O O . SER A 1 538 ? 12.714 -0.850 -43.030 1.00 83.69 538 SER A O 1
ATOM 4048 N N . ASP A 1 539 ? 11.159 0.660 -43.610 1.00 85.69 539 ASP A N 1
ATOM 4049 C CA . ASP A 1 539 ? 11.500 0.806 -45.025 1.00 85.69 539 ASP A CA 1
ATOM 4050 C C . ASP A 1 539 ? 12.570 1.885 -45.290 1.00 85.69 539 ASP A C 1
ATOM 4052 O O . ASP A 1 539 ? 13.042 2.011 -46.419 1.00 85.69 539 ASP A O 1
ATOM 4056 N N . TRP A 1 540 ? 13.003 2.640 -44.272 1.00 89.06 540 TRP A N 1
ATOM 4057 C CA . TRP A 1 540 ? 14.071 3.633 -44.399 1.00 89.06 540 TRP A CA 1
ATOM 4058 C C . TRP A 1 540 ? 15.441 2.998 -44.131 1.00 89.06 540 TRP A C 1
ATOM 4060 O O . TRP A 1 540 ? 15.796 2.667 -43.000 1.00 89.06 540 TRP A O 1
ATOM 4070 N N . SER A 1 541 ? 16.252 2.865 -45.183 1.00 87.94 541 SER A N 1
ATOM 4071 C CA . SER A 1 541 ? 17.645 2.401 -45.086 1.00 87.94 541 SER A CA 1
ATOM 4072 C C . SER A 1 541 ? 18.645 3.513 -44.747 1.00 87.94 541 SER A C 1
ATOM 4074 O O . SER A 1 541 ? 19.797 3.220 -44.433 1.00 87.94 541 SER A O 1
ATOM 4076 N N . GLN A 1 542 ? 18.213 4.772 -44.824 1.00 91.56 542 GLN A N 1
ATOM 4077 C CA . GLN A 1 542 ? 18.992 5.977 -44.549 1.00 91.56 542 GLN A CA 1
ATOM 4078 C C . GLN A 1 542 ? 18.090 7.021 -43.883 1.00 91.56 542 GLN A C 1
ATOM 4080 O O . GLN A 1 542 ? 16.892 7.081 -44.171 1.00 91.56 542 GLN A O 1
ATOM 4085 N N . VAL A 1 543 ? 18.675 7.840 -43.009 1.00 95.94 543 VAL A N 1
ATOM 4086 C CA . VAL A 1 543 ? 18.027 9.006 -42.402 1.00 95.94 543 VAL A CA 1
ATOM 4087 C C . VAL A 1 543 ? 18.981 10.190 -42.505 1.00 95.94 543 VAL A C 1
ATOM 4089 O O . VAL A 1 543 ? 20.098 10.106 -42.003 1.00 95.94 543 VAL A O 1
ATOM 4092 N N . ASP A 1 544 ? 18.519 11.287 -43.091 1.00 95.69 544 ASP A N 1
ATOM 4093 C CA . ASP A 1 544 ? 19.176 12.591 -43.075 1.00 95.69 544 ASP A CA 1
ATOM 4094 C C . ASP A 1 544 ? 18.363 13.567 -42.207 1.00 95.69 544 ASP A C 1
ATOM 4096 O O . ASP A 1 544 ? 17.137 13.459 -42.090 1.00 95.69 544 ASP A O 1
ATOM 4100 N N . CYS A 1 545 ? 19.050 14.518 -41.579 1.00 96.19 545 CYS A N 1
ATOM 4101 C CA . CYS A 1 545 ? 18.475 15.556 -40.733 1.00 96.19 545 CYS A CA 1
ATOM 4102 C C . CYS A 1 545 ? 18.688 16.937 -41.353 1.00 96.19 545 CYS A C 1
ATOM 4104 O O . CYS A 1 545 ? 19.790 17.266 -41.799 1.00 96.19 545 CYS A O 1
ATOM 4106 N N . TRP A 1 546 ? 17.645 17.763 -41.298 1.00 95.38 546 TRP A N 1
ATOM 4107 C CA . TRP A 1 546 ? 17.669 19.180 -41.634 1.00 95.38 546 TRP A CA 1
ATOM 4108 C C . TRP A 1 546 ? 17.211 19.999 -40.424 1.00 95.38 546 TRP A C 1
ATOM 4110 O O . TRP A 1 546 ? 16.064 19.871 -40.008 1.00 95.38 546 TRP A O 1
ATOM 4120 N N . ALA A 1 547 ? 18.084 20.834 -39.852 1.00 94.94 547 ALA A N 1
ATOM 4121 C CA . ALA A 1 547 ? 17.791 21.607 -38.638 1.00 94.94 547 ALA A CA 1
ATOM 4122 C C . ALA A 1 547 ? 18.139 23.096 -38.815 1.00 94.94 547 ALA A C 1
ATOM 4124 O O . ALA A 1 547 ? 19.210 23.427 -39.336 1.00 94.94 547 ALA A O 1
ATOM 4125 N N . TRP A 1 548 ? 17.240 24.004 -38.412 1.00 94.12 548 TRP A N 1
ATOM 4126 C CA . TRP A 1 548 ? 17.354 25.441 -38.714 1.00 94.12 548 TRP A CA 1
ATOM 4127 C C . TRP A 1 548 ? 16.629 26.365 -37.714 1.00 94.12 548 TRP A C 1
ATOM 4129 O O . TRP A 1 548 ? 15.833 25.906 -36.895 1.00 94.12 548 TRP A O 1
ATOM 4139 N N . ASN A 1 549 ? 16.917 27.672 -37.814 1.00 90.38 549 ASN A N 1
ATOM 4140 C CA . ASN A 1 549 ? 16.200 28.765 -37.141 1.00 90.38 549 ASN A CA 1
ATOM 4141 C C . ASN A 1 549 ? 15.461 29.643 -38.157 1.00 90.38 549 ASN A C 1
ATOM 4143 O O . ASN A 1 549 ? 16.107 30.306 -38.974 1.00 90.38 549 ASN A O 1
ATOM 4147 N N . ASP A 1 550 ? 14.130 29.723 -38.056 1.00 78.25 550 ASP A N 1
ATOM 4148 C CA . ASP A 1 550 ? 13.303 30.573 -38.933 1.00 78.25 550 ASP A CA 1
ATOM 4149 C C . ASP A 1 550 ? 13.564 32.070 -38.722 1.00 78.25 550 ASP A C 1
ATOM 4151 O O . ASP A 1 550 ? 13.580 32.850 -39.672 1.00 78.25 550 ASP A O 1
ATOM 4155 N N . SER A 1 551 ? 13.803 32.486 -37.476 1.00 70.88 551 SER A N 1
ATOM 4156 C CA . SER A 1 551 ? 13.981 33.898 -37.118 1.00 70.88 551 SER A CA 1
ATOM 4157 C C . SER A 1 551 ? 15.346 3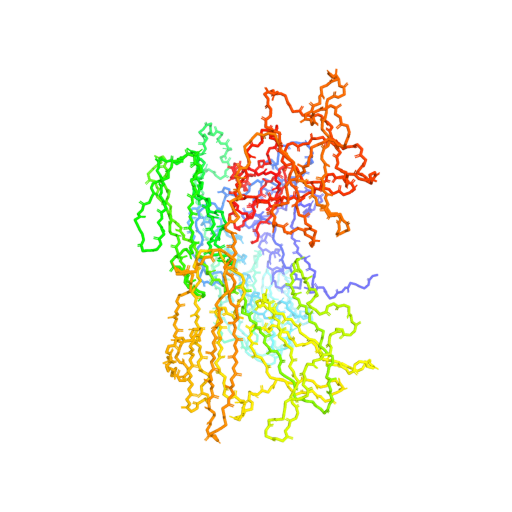4.473 -37.504 1.00 70.88 551 SER A C 1
ATOM 4159 O O . SER A 1 551 ? 15.487 35.689 -37.596 1.00 70.88 551 SER A O 1
ATOM 4161 N N . GLU A 1 552 ? 16.350 33.619 -37.711 1.00 64.62 552 GLU A N 1
ATOM 4162 C CA . GLU A 1 552 ? 17.753 34.030 -37.878 1.00 64.62 552 GLU A CA 1
ATOM 4163 C C . GLU A 1 552 ? 18.364 33.588 -39.218 1.00 64.62 552 GLU A C 1
ATOM 4165 O O . GLU A 1 552 ? 19.495 33.957 -39.524 1.00 64.62 552 GLU A O 1
ATOM 4170 N N . ASN A 1 553 ? 17.629 32.823 -40.038 1.00 77.56 553 ASN A N 1
ATOM 4171 C CA . ASN A 1 553 ? 18.112 32.236 -41.296 1.00 77.56 553 ASN A CA 1
ATOM 4172 C C . ASN A 1 553 ? 19.419 31.424 -41.126 1.00 77.56 553 ASN A C 1
ATOM 4174 O O . ASN A 1 553 ? 20.323 31.472 -41.963 1.00 77.56 553 ASN A O 1
ATOM 4178 N N . VAL A 1 554 ? 19.526 30.690 -40.011 1.00 85.25 554 VAL A N 1
ATOM 4179 C CA . VAL A 1 554 ? 20.688 29.863 -39.638 1.00 85.25 554 VAL A CA 1
ATOM 4180 C C . VAL A 1 554 ? 20.361 28.386 -39.853 1.00 85.25 554 VAL A C 1
ATOM 4182 O O . VAL A 1 554 ? 19.273 27.936 -39.499 1.00 85.25 554 VAL A O 1
ATOM 4185 N N . ASN A 1 555 ? 21.305 27.614 -40.403 1.00 90.81 555 ASN A N 1
ATOM 4186 C CA . ASN A 1 555 ? 21.154 26.177 -40.641 1.00 90.81 555 ASN A CA 1
ATOM 4187 C C . ASN A 1 555 ? 22.280 25.377 -39.966 1.00 90.81 555 ASN A C 1
ATOM 4189 O O . ASN A 1 555 ? 23.460 25.662 -40.159 1.00 90.81 555 ASN A O 1
ATOM 4193 N N . PHE A 1 556 ? 21.902 24.338 -39.224 1.00 92.50 556 PHE A N 1
ATOM 4194 C CA . PHE A 1 556 ? 22.795 23.474 -38.442 1.00 92.50 556 PHE A CA 1
ATOM 4195 C C . PHE A 1 556 ? 23.274 22.246 -39.231 1.00 92.50 556 PHE A C 1
ATOM 4197 O O . PHE A 1 556 ? 24.012 21.408 -38.724 1.00 92.50 556 PHE A O 1
ATOM 4204 N N . THR A 1 557 ? 22.851 22.134 -40.487 1.00 92.25 557 THR A N 1
ATOM 4205 C CA . THR A 1 557 ? 23.016 20.958 -41.351 1.00 92.25 557 THR A CA 1
ATOM 4206 C C . THR A 1 557 ? 23.620 21.326 -42.714 1.00 92.25 557 THR A C 1
ATOM 4208 O O . THR A 1 557 ? 23.388 20.654 -43.714 1.00 92.25 557 THR A O 1
ATOM 4211 N N . GLY A 1 558 ? 24.398 22.413 -42.777 1.00 83.50 558 GLY A N 1
ATOM 4212 C CA . GLY A 1 558 ? 25.202 22.782 -43.951 1.00 83.50 558 GLY A CA 1
ATOM 4213 C C . GLY A 1 558 ? 24.474 23.538 -45.071 1.00 83.50 558 GLY A C 1
ATOM 4214 O O . GLY A 1 558 ? 25.064 23.766 -46.127 1.00 83.50 558 GLY A O 1
ATOM 4215 N N . GLY A 1 559 ? 23.216 23.946 -44.874 1.00 83.81 559 GLY A N 1
ATOM 4216 C CA . GLY A 1 559 ? 22.496 24.865 -45.770 1.00 83.81 559 GLY A CA 1
ATOM 4217 C C . GLY A 1 559 ? 22.125 24.300 -47.148 1.00 83.81 559 GLY A C 1
ATOM 4218 O O . GLY A 1 559 ? 21.698 25.058 -48.018 1.00 83.81 559 GLY A O 1
ATOM 4219 N N . LYS A 1 560 ? 22.258 22.984 -47.364 1.00 89.25 560 LYS A N 1
ATOM 4220 C CA . LYS A 1 560 ? 21.831 22.283 -48.587 1.00 89.25 560 LYS A CA 1
ATOM 4221 C C . LYS A 1 560 ? 20.966 21.068 -48.265 1.00 89.25 560 LYS A C 1
ATOM 4223 O O . LYS A 1 560 ? 21.418 20.159 -47.575 1.00 89.25 560 LYS A O 1
ATOM 4228 N N . TRP A 1 561 ? 19.742 21.050 -48.782 1.00 88.44 561 TRP A N 1
ATOM 4229 C CA . TRP A 1 561 ? 18.850 19.891 -48.687 1.00 88.44 561 TRP A CA 1
ATOM 4230 C C . TRP A 1 561 ? 19.505 18.649 -49.335 1.00 88.44 561 TRP A C 1
ATOM 4232 O O . TRP A 1 561 ? 20.115 18.821 -50.397 1.00 88.44 561 TRP A O 1
ATOM 4242 N N . PRO A 1 562 ? 19.411 17.424 -48.767 1.00 92.06 562 PRO A N 1
ATOM 4243 C CA . PRO A 1 562 ? 18.576 16.972 -47.637 1.00 92.06 562 PRO A CA 1
ATOM 4244 C C . PRO A 1 562 ? 19.156 17.160 -46.223 1.00 92.06 562 PRO A C 1
ATOM 4246 O O . PRO A 1 562 ? 18.560 16.689 -45.256 1.00 92.06 562 PRO A O 1
ATOM 4249 N N . GLY A 1 563 ? 20.288 17.852 -46.083 1.00 92.62 563 GLY A N 1
ATOM 4250 C CA . GLY A 1 563 ? 20.966 18.059 -44.803 1.00 92.62 563 GLY A CA 1
ATOM 4251 C C . GLY A 1 563 ? 22.069 17.036 -44.527 1.00 92.62 563 GLY A C 1
ATOM 4252 O O . GLY A 1 563 ? 22.798 16.647 -45.439 1.00 92.62 563 GLY A O 1
ATOM 4253 N N . VAL A 1 564 ? 22.242 16.654 -43.259 1.00 93.12 564 VAL A N 1
ATOM 4254 C CA . VAL A 1 564 ? 23.354 15.807 -42.784 1.00 93.12 564 VAL A CA 1
ATOM 4255 C C . VAL A 1 564 ? 22.851 14.412 -42.425 1.00 93.12 564 VAL A C 1
ATOM 4257 O O . VAL A 1 564 ? 21.846 14.282 -41.731 1.00 93.12 564 VAL A O 1
ATOM 4260 N N . ALA A 1 565 ? 23.584 13.378 -42.840 1.00 92.75 565 ALA A N 1
ATOM 4261 C CA . ALA A 1 565 ? 23.267 11.991 -42.518 1.00 92.75 565 ALA A CA 1
ATOM 4262 C C . ALA A 1 565 ? 23.308 11.720 -41.006 1.00 92.75 565 ALA A C 1
ATOM 4264 O O . ALA A 1 565 ? 24.267 12.072 -40.315 1.00 92.75 565 ALA A O 1
ATOM 4265 N N . CYS A 1 566 ? 22.273 11.057 -40.500 1.00 93.06 566 CYS A N 1
ATOM 4266 C CA . CYS A 1 566 ? 22.205 10.568 -39.131 1.00 93.06 566 CYS A CA 1
ATOM 4267 C C . CYS A 1 566 ? 23.013 9.271 -38.967 1.00 93.06 566 CYS A C 1
ATOM 4269 O O . CYS A 1 566 ? 23.169 8.478 -39.896 1.00 93.06 566 CYS A O 1
ATOM 4271 N N . THR A 1 567 ? 23.439 8.991 -37.739 1.00 88.62 567 THR A N 1
ATOM 4272 C CA . THR A 1 567 ? 24.130 7.751 -37.368 1.00 88.62 567 THR A CA 1
ATOM 4273 C C . THR A 1 567 ? 23.139 6.742 -36.801 1.00 88.62 567 THR A C 1
ATOM 4275 O O . THR A 1 567 ? 22.457 7.027 -35.818 1.00 88.62 567 THR A O 1
ATOM 4278 N N . LYS A 1 568 ? 23.072 5.534 -37.366 1.00 85.62 568 LYS A N 1
ATOM 4279 C CA . LYS A 1 568 ? 22.307 4.421 -36.785 1.00 85.62 568 LYS A CA 1
ATOM 4280 C C . LYS A 1 568 ? 23.012 3.919 -35.523 1.00 85.62 568 LYS A C 1
ATOM 4282 O O . LYS A 1 568 ? 24.141 3.448 -35.608 1.00 85.62 568 LYS A O 1
ATOM 4287 N N . ILE A 1 569 ? 22.360 3.992 -34.362 1.00 72.69 569 ILE A N 1
ATOM 4288 C CA . ILE A 1 569 ? 23.018 3.749 -33.060 1.00 72.69 569 ILE A CA 1
ATOM 4289 C C . ILE A 1 569 ? 22.885 2.309 -32.537 1.00 72.69 569 ILE A C 1
ATOM 4291 O O . ILE A 1 569 ? 23.144 2.050 -31.368 1.00 72.69 569 ILE A O 1
ATOM 4295 N N . GLY A 1 570 ? 22.429 1.363 -33.364 1.00 65.75 570 GLY A N 1
ATOM 4296 C CA . GLY A 1 570 ? 22.330 -0.061 -32.999 1.00 65.75 570 GLY A CA 1
ATOM 4297 C C . GLY A 1 570 ? 21.237 -0.411 -31.976 1.00 65.75 570 GLY A C 1
ATOM 4298 O O . GLY A 1 570 ? 20.994 -1.585 -31.715 1.00 65.75 570 GLY A O 1
ATOM 4299 N N . VAL A 1 571 ? 20.529 0.585 -31.437 1.00 66.62 571 VAL A N 1
ATOM 4300 C CA . VAL A 1 571 ? 19.371 0.405 -30.554 1.00 66.62 571 VAL A CA 1
ATOM 4301 C C . VAL A 1 571 ? 18.098 0.278 -31.390 1.00 66.62 571 VAL A C 1
ATOM 4303 O O . VAL A 1 571 ? 17.898 1.017 -32.357 1.00 66.62 571 VAL A O 1
ATOM 4306 N N . LYS A 1 572 ? 17.205 -0.631 -30.984 1.00 68.81 572 LYS A N 1
ATOM 4307 C CA . LYS A 1 572 ? 15.825 -0.681 -31.475 1.00 68.81 572 LYS A CA 1
ATOM 4308 C C . LYS A 1 572 ? 14.861 -0.168 -30.414 1.00 68.81 572 LYS A C 1
ATOM 4310 O O . LYS A 1 572 ? 14.940 -0.565 -29.253 1.00 68.81 572 LYS A O 1
ATOM 4315 N N . LYS A 1 573 ? 13.903 0.658 -30.825 1.00 61.69 573 LYS A N 1
ATOM 4316 C CA . LYS A 1 573 ? 12.817 1.151 -29.972 1.00 61.69 573 LYS A CA 1
ATOM 4317 C C . LYS A 1 573 ? 11.499 0.945 -30.705 1.00 61.69 573 LYS A C 1
ATOM 4319 O O . LYS A 1 573 ? 11.368 1.321 -31.863 1.00 61.69 573 LYS A O 1
ATOM 4324 N N . ASN A 1 574 ? 10.546 0.274 -30.061 1.00 63.38 574 ASN A N 1
ATOM 4325 C CA . ASN A 1 574 ? 9.267 -0.113 -30.673 1.00 63.38 574 ASN A CA 1
ATOM 4326 C C . ASN A 1 574 ? 9.439 -0.925 -31.979 1.00 63.38 574 ASN A C 1
ATOM 4328 O O . ASN A 1 574 ? 8.644 -0.814 -32.904 1.00 63.38 574 ASN A O 1
ATOM 4332 N N . GLY A 1 575 ? 10.507 -1.734 -32.065 1.00 68.50 575 GLY A N 1
ATOM 4333 C CA . GLY A 1 575 ? 10.860 -2.522 -33.256 1.00 68.50 575 GLY A CA 1
ATOM 4334 C C . GLY A 1 575 ? 11.526 -1.726 -34.387 1.00 68.50 575 GLY A C 1
ATOM 4335 O O . GLY A 1 575 ? 12.055 -2.333 -35.320 1.00 68.50 575 GLY A O 1
ATOM 4336 N N . LEU A 1 576 ? 11.561 -0.397 -34.276 1.00 73.81 576 LEU A N 1
ATOM 4337 C CA . LEU A 1 576 ? 12.154 0.519 -35.244 1.00 73.81 576 LEU A CA 1
ATOM 4338 C C . LEU A 1 576 ? 13.622 0.785 -34.924 1.00 73.81 576 LEU A C 1
ATOM 4340 O O . LEU A 1 576 ? 14.040 0.742 -33.764 1.00 73.81 576 LEU A O 1
ATOM 4344 N N . ASP A 1 577 ? 14.400 1.059 -35.965 1.00 83.19 577 ASP A N 1
ATOM 4345 C CA . ASP A 1 577 ? 15.800 1.432 -35.819 1.00 83.19 577 ASP A CA 1
ATOM 4346 C C . ASP A 1 577 ? 15.926 2.879 -35.339 1.00 83.19 577 ASP A C 1
ATOM 4348 O O . ASP A 1 577 ? 15.262 3.777 -35.862 1.00 83.19 577 ASP A O 1
ATOM 4352 N N . VAL A 1 578 ? 16.800 3.102 -34.356 1.00 83.31 578 VAL A N 1
ATOM 4353 C CA . VAL A 1 578 ? 17.075 4.441 -33.835 1.00 83.31 578 VAL A CA 1
ATOM 4354 C C . VAL A 1 578 ? 18.271 5.051 -34.561 1.00 83.31 578 VAL A C 1
ATOM 4356 O O . VAL A 1 578 ? 19.348 4.452 -34.648 1.00 83.31 578 VAL A O 1
ATOM 4359 N N . TRP A 1 579 ? 18.075 6.270 -35.048 1.00 92.00 579 TRP A N 1
ATOM 4360 C CA . TRP A 1 579 ? 19.089 7.090 -35.699 1.00 92.00 579 TRP A CA 1
ATOM 4361 C C . TRP A 1 579 ? 19.331 8.359 -34.888 1.00 92.00 579 TRP A C 1
ATOM 4363 O O . TRP A 1 579 ? 18.402 8.896 -34.296 1.00 92.00 579 TRP A O 1
ATOM 4373 N N . MET A 1 580 ? 20.571 8.834 -34.848 1.00 90.12 580 MET A N 1
ATOM 4374 C CA . MET A 1 580 ? 20.973 10.026 -34.109 1.00 90.12 580 MET A CA 1
ATOM 4375 C C . MET A 1 580 ? 21.535 11.069 -35.066 1.00 90.12 580 MET A C 1
ATOM 4377 O O . MET A 1 580 ? 22.467 10.790 -35.818 1.00 90.12 580 MET A O 1
ATOM 4381 N N . TRP A 1 581 ? 21.012 12.285 -34.980 1.00 92.69 581 TRP A N 1
ATOM 4382 C CA . TRP A 1 581 ? 21.679 13.469 -35.498 1.00 92.69 581 TRP A CA 1
ATOM 4383 C C . TRP A 1 581 ? 22.397 14.181 -34.353 1.00 92.69 581 TRP A C 1
ATOM 4385 O O . TRP A 1 581 ? 21.817 14.362 -33.283 1.00 92.69 581 TRP A O 1
ATOM 4395 N N . LYS A 1 582 ? 23.639 14.606 -34.582 1.00 88.44 582 LYS A N 1
ATOM 4396 C CA . LYS A 1 582 ? 24.417 15.437 -33.662 1.00 88.44 582 LYS A CA 1
ATOM 4397 C C . LYS A 1 582 ? 24.998 16.612 -34.439 1.00 88.44 582 LYS A C 1
ATOM 4399 O O . LYS A 1 582 ? 25.455 16.446 -35.567 1.00 88.44 582 LYS A O 1
ATOM 4404 N N . TYR A 1 583 ? 24.971 17.785 -33.827 1.00 89.06 583 TYR A N 1
ATOM 4405 C CA . TYR A 1 583 ? 25.641 18.968 -34.334 1.00 89.06 583 TYR A CA 1
ATOM 4406 C C . TYR A 1 583 ? 27.044 19.075 -33.728 1.00 89.06 583 TYR A C 1
ATOM 4408 O O . TYR A 1 583 ? 27.196 19.133 -32.508 1.00 89.06 583 TYR A O 1
ATOM 4416 N N . ASP A 1 584 ? 28.058 19.116 -34.592 1.00 80.00 584 ASP A N 1
ATOM 4417 C CA . ASP A 1 584 ? 29.476 19.236 -34.218 1.00 80.00 584 ASP A CA 1
ATOM 4418 C C . ASP A 1 584 ? 30.087 20.597 -34.624 1.00 80.00 584 ASP A C 1
ATOM 4420 O O . ASP A 1 584 ? 31.305 20.726 -34.703 1.00 80.00 584 ASP A O 1
ATOM 4424 N N . GLY A 1 585 ? 29.264 21.606 -34.934 1.00 81.50 585 GLY A N 1
ATOM 4425 C CA . GLY A 1 585 ? 29.744 22.943 -35.307 1.00 81.50 585 GLY A CA 1
ATOM 4426 C C . GLY A 1 585 ? 29.817 23.933 -34.137 1.00 81.50 585 GLY A C 1
ATOM 4427 O O . GLY A 1 585 ? 29.455 23.618 -33.007 1.00 81.50 585 GLY A O 1
ATOM 4428 N N . ASP A 1 586 ? 30.258 25.158 -34.432 1.00 80.75 586 ASP A N 1
ATOM 4429 C CA . ASP A 1 586 ? 30.602 26.171 -33.419 1.00 80.75 586 ASP A CA 1
ATOM 4430 C C . ASP A 1 586 ? 29.427 27.063 -32.969 1.00 80.75 586 ASP A C 1
ATOM 4432 O O . ASP A 1 586 ? 29.609 27.975 -32.158 1.00 80.75 586 ASP A O 1
ATOM 4436 N N . LEU A 1 587 ? 28.216 26.856 -33.504 1.00 80.94 587 LEU A N 1
ATOM 4437 C CA . LEU A 1 587 ? 27.048 27.646 -33.105 1.00 80.94 587 LEU A CA 1
ATOM 4438 C C . LEU A 1 587 ? 26.665 27.347 -31.650 1.00 80.94 587 LEU A C 1
ATOM 4440 O O . LEU A 1 587 ? 26.531 26.196 -31.242 1.00 80.94 587 LEU A O 1
ATOM 4444 N N . THR A 1 588 ? 26.454 28.409 -30.873 1.00 74.69 588 THR A N 1
ATOM 4445 C CA . THR A 1 588 ? 26.126 28.327 -29.441 1.00 74.69 588 THR A CA 1
ATOM 4446 C C . THR A 1 588 ? 24.622 28.314 -29.158 1.00 74.69 588 THR A C 1
ATOM 4448 O O . THR A 1 588 ? 24.216 28.067 -28.022 1.00 74.69 588 THR A O 1
ATOM 4451 N N . THR A 1 589 ? 23.788 28.574 -30.169 1.00 83.25 589 THR A N 1
ATOM 4452 C CA . THR A 1 589 ? 22.322 28.501 -30.096 1.00 83.25 589 THR A CA 1
ATOM 4453 C C . THR A 1 589 ? 21.820 27.145 -30.592 1.00 83.25 589 THR A C 1
ATOM 4455 O O . THR A 1 589 ? 22.490 26.477 -31.371 1.00 83.25 589 THR A O 1
ATOM 4458 N N . ALA A 1 590 ? 20.644 26.712 -30.130 1.00 88.06 590 ALA A N 1
ATOM 4459 C CA . ALA A 1 590 ? 19.989 25.505 -30.633 1.00 88.06 590 ALA A CA 1
ATOM 4460 C C . ALA A 1 590 ? 19.099 25.825 -31.853 1.00 88.06 590 ALA A C 1
ATOM 4462 O O . ALA A 1 590 ? 18.603 26.954 -31.939 1.00 88.06 590 ALA A O 1
ATOM 4463 N N . PRO A 1 591 ? 18.865 24.858 -32.762 1.00 92.44 591 PRO A N 1
ATOM 4464 C CA . PRO A 1 591 ? 17.836 24.991 -33.789 1.00 92.44 591 PRO A CA 1
ATOM 4465 C C . PRO A 1 591 ? 16.447 25.153 -33.160 1.00 92.44 591 PRO A C 1
ATOM 4467 O O . PRO A 1 591 ? 16.190 24.633 -32.076 1.00 92.44 591 PRO A O 1
ATOM 4470 N N . THR A 1 592 ? 15.532 25.834 -33.848 1.00 94.31 592 THR A N 1
ATOM 4471 C CA . THR A 1 592 ? 14.115 25.915 -33.469 1.00 94.31 592 THR A CA 1
ATOM 4472 C C . THR A 1 592 ? 13.283 24.871 -34.196 1.00 94.31 592 THR A C 1
ATOM 4474 O O . THR A 1 592 ? 12.266 24.434 -33.664 1.00 94.31 592 THR A O 1
ATOM 4477 N N . MET A 1 593 ? 13.721 24.449 -35.385 1.00 94.75 593 MET A N 1
ATOM 4478 C CA . MET A 1 593 ? 13.006 23.509 -36.244 1.00 94.75 593 MET A CA 1
ATOM 4479 C C . MET A 1 593 ? 13.910 22.366 -36.717 1.00 94.75 593 MET A C 1
ATOM 4481 O O . MET A 1 593 ? 15.122 22.539 -36.884 1.00 94.75 593 MET A O 1
ATOM 4485 N N . ILE A 1 594 ? 13.313 21.194 -36.938 1.00 96.50 594 ILE A N 1
ATOM 4486 C CA . ILE A 1 594 ? 13.982 19.980 -37.415 1.00 96.50 594 ILE A CA 1
ATOM 4487 C C . ILE A 1 594 ? 13.077 19.162 -38.354 1.00 96.50 594 ILE A C 1
ATOM 4489 O O . ILE A 1 594 ? 11.866 19.071 -38.152 1.00 96.50 594 ILE A O 1
ATOM 4493 N N . ILE A 1 595 ? 13.674 18.542 -39.374 1.00 96.31 595 ILE A N 1
ATOM 4494 C CA . ILE A 1 595 ? 13.052 17.558 -40.271 1.00 96.31 595 ILE A CA 1
ATOM 4495 C C . ILE A 1 595 ? 13.964 16.337 -40.370 1.00 96.31 595 ILE A C 1
ATOM 4497 O O . ILE A 1 595 ? 15.181 16.472 -40.510 1.00 96.31 595 ILE A O 1
ATOM 4501 N N . PHE A 1 596 ? 13.361 15.148 -40.382 1.00 97.44 596 PHE A N 1
ATOM 4502 C CA . PHE A 1 596 ? 14.038 13.906 -40.751 1.00 97.44 596 PHE A CA 1
ATOM 4503 C C . PHE A 1 596 ? 13.512 13.401 -42.092 1.00 97.44 596 PHE A C 1
ATOM 4505 O O . PHE A 1 596 ? 12.302 13.396 -42.331 1.00 97.44 596 PHE A O 1
ATOM 4512 N N . ASN A 1 597 ? 14.411 12.973 -42.974 1.00 95.25 597 ASN A N 1
ATOM 4513 C CA . ASN A 1 597 ? 14.070 12.507 -44.315 1.00 95.25 597 ASN A CA 1
ATOM 4514 C C . ASN A 1 597 ? 14.914 11.296 -44.731 1.00 95.25 597 ASN A C 1
ATOM 4516 O O . ASN A 1 597 ? 15.944 11.014 -44.131 1.00 95.25 597 ASN A O 1
ATOM 4520 N N . ASN A 1 598 ? 14.471 10.566 -45.751 1.00 93.75 598 ASN A N 1
ATOM 4521 C CA . ASN A 1 598 ? 15.151 9.359 -46.234 1.00 93.75 598 ASN A CA 1
ATOM 4522 C C . ASN A 1 598 ? 16.178 9.614 -47.357 1.00 93.75 598 ASN A C 1
ATOM 4524 O O . ASN A 1 598 ? 16.516 8.683 -48.089 1.00 93.75 598 ASN A O 1
ATOM 4528 N N . GLY A 1 599 ? 16.584 10.866 -47.581 1.00 86.06 599 GLY A N 1
ATOM 4529 C CA . GLY A 1 599 ? 17.453 11.287 -48.686 1.00 86.06 599 GLY A CA 1
ATOM 4530 C C . GLY A 1 599 ? 16.784 11.304 -50.071 1.00 86.06 599 GLY A C 1
ATOM 4531 O O . GLY A 1 599 ? 17.316 11.907 -50.999 1.00 86.06 599 GLY A O 1
ATOM 4532 N N . ASN A 1 600 ? 15.595 10.699 -50.221 1.00 76.62 600 ASN A N 1
ATOM 4533 C CA . ASN A 1 600 ? 14.914 10.456 -51.503 1.00 76.62 600 ASN A CA 1
ATOM 4534 C C . ASN A 1 600 ? 13.509 11.092 -51.596 1.00 76.62 600 ASN A C 1
ATOM 4536 O O . ASN A 1 600 ? 12.714 10.730 -52.463 1.00 76.62 600 ASN A O 1
ATOM 4540 N N . GLY A 1 601 ? 13.195 12.055 -50.722 1.00 74.50 601 GLY A N 1
ATOM 4541 C CA . GLY A 1 601 ? 11.993 12.895 -50.811 1.00 74.50 601 GLY A CA 1
ATOM 4542 C C . GLY A 1 601 ? 10.826 12.514 -49.892 1.00 74.50 601 GLY A C 1
ATOM 4543 O O . GLY A 1 601 ? 9.840 13.246 -49.856 1.00 74.50 601 GLY A O 1
ATOM 4544 N N . THR A 1 602 ? 10.915 11.425 -49.118 1.00 91.06 602 THR A N 1
ATOM 4545 C CA . THR A 1 602 ? 9.976 11.162 -48.009 1.00 91.06 602 THR A CA 1
ATOM 4546 C C . THR A 1 602 ? 10.534 11.760 -46.724 1.00 91.06 602 THR A C 1
ATOM 4548 O O . THR A 1 602 ? 11.705 11.558 -46.404 1.00 91.06 602 THR A O 1
ATOM 4551 N N . GLN A 1 603 ? 9.706 12.501 -45.991 1.00 94.50 603 GLN A N 1
ATOM 4552 C CA . GLN A 1 603 ? 10.137 13.276 -44.831 1.00 94.50 603 GLN A CA 1
ATOM 4553 C C . GLN A 1 603 ? 9.031 13.419 -43.786 1.00 94.50 603 GLN A C 1
ATOM 4555 O O . GLN A 1 603 ? 7.853 13.200 -44.081 1.00 94.50 603 GLN A O 1
ATOM 4560 N N . THR A 1 604 ? 9.416 13.819 -42.577 1.00 95.56 604 THR A N 1
ATOM 4561 C CA . THR A 1 604 ? 8.484 14.345 -41.575 1.00 95.56 604 THR A CA 1
ATOM 4562 C C . THR A 1 604 ? 7.895 15.683 -42.032 1.00 95.56 604 THR A C 1
ATOM 4564 O O . THR A 1 604 ? 8.422 16.343 -42.927 1.00 95.56 604 THR A O 1
ATOM 4567 N N . LYS A 1 605 ? 6.822 16.130 -41.370 1.00 93.88 605 LYS A N 1
ATOM 4568 C CA . LYS A 1 605 ? 6.464 17.559 -41.359 1.00 93.88 605 LYS A CA 1
ATOM 4569 C C . LYS A 1 605 ? 7.571 18.382 -40.682 1.00 93.88 605 LYS A C 1
ATOM 4571 O O . LYS A 1 605 ? 8.466 17.806 -40.063 1.00 93.88 605 LYS A O 1
ATOM 4576 N N . ASP A 1 606 ? 7.457 19.701 -40.730 1.00 94.50 606 ASP A N 1
ATOM 4577 C CA . ASP A 1 606 ? 8.295 20.596 -39.933 1.00 94.50 606 ASP A CA 1
ATOM 4578 C C . ASP A 1 606 ? 7.991 20.368 -38.443 1.00 94.50 606 ASP A C 1
ATOM 4580 O O . ASP A 1 606 ? 6.833 20.438 -38.011 1.00 94.50 606 ASP A O 1
ATOM 4584 N N . LEU A 1 607 ? 9.017 20.029 -37.660 1.00 95.56 607 LEU A N 1
ATOM 4585 C CA . LEU A 1 607 ? 8.895 19.725 -36.235 1.00 95.56 607 LEU A CA 1
ATOM 4586 C C . LEU A 1 607 ? 9.635 20.770 -35.410 1.00 95.56 607 LEU A C 1
ATOM 4588 O O . LEU A 1 607 ? 10.727 21.191 -35.779 1.00 95.56 607 LEU A O 1
ATOM 4592 N N . GLU A 1 608 ? 9.070 21.136 -34.261 1.00 94.94 608 GLU A N 1
ATOM 4593 C CA . GLU A 1 608 ? 9.788 21.932 -33.265 1.00 94.94 608 GLU A CA 1
ATOM 4594 C C . GLU A 1 608 ? 10.951 21.119 -32.690 1.00 94.94 608 GLU A C 1
ATOM 4596 O O . GLU A 1 608 ? 10.779 19.963 -32.286 1.00 94.94 608 GLU A O 1
ATOM 4601 N N . PHE A 1 609 ? 12.132 21.732 -32.640 1.00 93.56 609 PHE A N 1
ATOM 4602 C CA . PHE A 1 609 ? 13.318 21.113 -32.073 1.00 93.56 609 PHE A CA 1
ATOM 4603 C C . PHE A 1 609 ? 13.357 21.254 -30.544 1.00 93.56 609 PHE A C 1
ATOM 4605 O O . PHE A 1 609 ? 13.364 22.345 -29.980 1.00 93.56 609 PHE A O 1
ATOM 4612 N N . GLU A 1 610 ? 13.483 20.120 -29.866 1.00 89.69 610 GLU A N 1
ATOM 4613 C CA . GLU A 1 610 ? 13.910 19.983 -28.477 1.00 89.69 610 GLU A CA 1
ATOM 4614 C C . GLU A 1 610 ? 15.183 19.129 -28.413 1.00 89.69 610 GLU A C 1
ATOM 4616 O O . GLU A 1 610 ? 15.235 18.024 -28.967 1.00 89.69 610 GLU A O 1
ATOM 4621 N N . ASN A 1 611 ? 16.205 19.639 -27.719 1.00 87.56 611 ASN A N 1
ATOM 4622 C CA . ASN A 1 611 ? 17.500 18.972 -27.611 1.00 87.56 611 ASN A CA 1
ATOM 4623 C C . ASN A 1 611 ? 17.379 17.615 -26.903 1.00 87.56 611 ASN A C 1
ATOM 4625 O O . ASN A 1 611 ? 16.785 17.515 -25.829 1.00 87.56 611 ASN A O 1
ATOM 4629 N N . GLY A 1 612 ? 17.955 16.577 -27.508 1.00 81.94 612 GLY A N 1
ATOM 4630 C CA . GLY A 1 612 ? 17.915 15.198 -27.024 1.00 81.94 612 GLY A CA 1
ATOM 4631 C C . GLY A 1 612 ? 16.564 14.495 -27.176 1.00 81.94 612 GLY A C 1
ATOM 4632 O O . GLY A 1 612 ? 16.419 13.363 -26.713 1.00 81.94 612 GLY A O 1
ATOM 4633 N N . ALA A 1 613 ? 15.569 15.127 -27.808 1.00 87.19 613 ALA A N 1
ATOM 4634 C CA . ALA A 1 613 ? 14.260 14.517 -28.001 1.00 87.19 613 ALA A CA 1
ATOM 4635 C C . ALA A 1 613 ? 14.282 13.380 -29.034 1.00 87.19 613 ALA A C 1
ATOM 4637 O O . ALA A 1 613 ? 15.144 13.310 -29.914 1.00 87.19 613 ALA A O 1
ATOM 4638 N N . VAL A 1 614 ? 13.289 12.497 -28.913 1.00 87.19 614 VAL A N 1
ATOM 4639 C CA . VAL A 1 614 ? 13.068 11.360 -29.808 1.00 87.19 614 VAL A CA 1
ATOM 4640 C C . VAL A 1 614 ? 11.860 11.653 -30.689 1.00 87.19 614 VAL A C 1
ATOM 4642 O O . VAL A 1 614 ? 10.756 11.870 -30.182 1.00 87.19 614 VAL A O 1
ATOM 4645 N N . TYR A 1 615 ? 12.055 11.626 -32.001 1.00 93.31 615 TYR A N 1
ATOM 4646 C CA . TYR A 1 615 ? 11.025 11.873 -33.006 1.00 93.31 615 TYR A CA 1
ATOM 4647 C C . TYR A 1 615 ? 10.680 10.594 -33.768 1.00 93.31 615 TYR A C 1
ATOM 4649 O O . TYR A 1 615 ? 11.484 9.670 -33.856 1.00 93.31 615 TYR A O 1
ATOM 4657 N N . ASN A 1 616 ? 9.487 10.544 -34.342 1.00 92.19 616 ASN A N 1
ATOM 4658 C CA . ASN A 1 616 ? 9.076 9.574 -35.351 1.00 92.19 616 ASN A CA 1
ATOM 4659 C C . ASN A 1 616 ? 8.417 10.318 -36.529 1.00 92.19 616 ASN A C 1
ATOM 4661 O O . ASN A 1 616 ? 8.436 11.550 -36.575 1.00 92.19 616 ASN A O 1
ATOM 4665 N N . I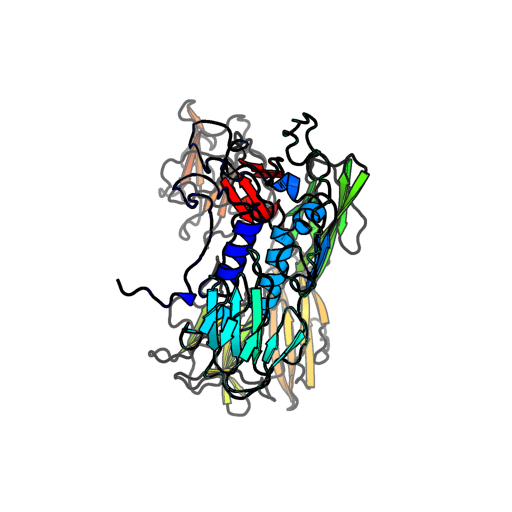LE A 1 617 ? 7.825 9.584 -37.478 1.00 90.44 617 ILE A N 1
ATOM 4666 C CA . ILE A 1 617 ? 7.189 10.184 -38.663 1.00 90.44 617 ILE A CA 1
ATOM 4667 C C . ILE A 1 617 ? 6.050 11.169 -38.318 1.00 90.44 617 ILE A C 1
ATOM 4669 O O . ILE A 1 617 ? 5.830 12.136 -39.046 1.00 90.44 617 ILE A O 1
ATOM 4673 N N . ASP A 1 618 ? 5.370 10.961 -37.184 1.00 88.19 618 ASP A N 1
ATOM 4674 C CA . ASP A 1 618 ? 4.232 11.768 -36.723 1.00 88.19 618 ASP A CA 1
ATOM 4675 C C . ASP A 1 618 ? 4.662 13.007 -35.912 1.00 88.19 618 ASP A C 1
ATOM 4677 O O . ASP A 1 618 ? 3.918 13.994 -35.807 1.00 88.19 618 ASP A O 1
ATOM 4681 N N . GLY A 1 619 ? 5.876 12.976 -35.357 1.00 90.88 619 GLY A N 1
ATOM 4682 C CA . GLY A 1 619 ? 6.524 14.089 -34.676 1.00 90.88 619 GLY A CA 1
ATOM 4683 C C . GLY A 1 619 ? 7.255 13.685 -33.401 1.00 90.88 619 GLY A C 1
ATOM 4684 O O . GLY A 1 619 ? 7.816 12.596 -33.295 1.00 90.88 619 GLY A O 1
ATOM 4685 N N . LYS A 1 620 ? 7.298 14.595 -32.423 1.00 89.88 620 LYS A N 1
ATOM 4686 C CA . LYS A 1 620 ? 7.963 14.347 -31.140 1.00 89.88 620 LYS A CA 1
ATOM 4687 C C . LYS A 1 620 ? 7.220 13.268 -30.350 1.00 89.88 620 LYS A C 1
ATOM 4689 O O . LYS A 1 620 ? 6.006 13.338 -30.170 1.00 89.88 620 LYS A O 1
ATOM 4694 N N . THR A 1 621 ? 7.967 12.303 -29.831 1.00 82.25 621 THR A N 1
ATOM 4695 C CA . THR A 1 621 ? 7.444 11.208 -29.010 1.00 82.25 621 THR A CA 1
ATOM 4696 C C . THR A 1 621 ? 7.678 11.467 -27.516 1.00 82.25 621 THR A C 1
ATOM 4698 O O . THR A 1 621 ? 8.480 12.320 -27.133 1.00 82.25 621 THR A O 1
ATOM 4701 N N . ASN A 1 622 ? 6.996 10.700 -26.660 1.00 75.69 622 ASN A N 1
ATOM 4702 C CA . ASN A 1 622 ? 7.282 10.642 -25.218 1.00 75.69 622 ASN A CA 1
ATOM 4703 C C . ASN A 1 622 ? 8.375 9.613 -24.876 1.00 75.69 622 ASN A C 1
ATOM 4705 O O . ASN A 1 622 ? 8.570 9.285 -23.706 1.00 75.69 622 ASN A O 1
ATOM 4709 N N . GLU A 1 623 ? 9.053 9.069 -25.887 1.00 69.94 623 GLU A N 1
ATOM 4710 C CA . GLU A 1 623 ? 10.088 8.064 -25.701 1.00 69.94 623 GLU A CA 1
ATOM 4711 C C . GLU A 1 623 ? 11.401 8.706 -25.264 1.00 69.94 623 GLU A C 1
ATOM 4713 O O . GLU A 1 623 ? 11.738 9.826 -25.648 1.00 69.94 623 GLU A O 1
ATOM 4718 N N . SER A 1 624 ? 12.179 7.951 -24.498 1.00 68.12 624 SER A N 1
ATOM 4719 C CA . SER A 1 624 ? 13.580 8.247 -24.238 1.00 68.12 624 SER A CA 1
ATOM 4720 C C . SER A 1 624 ? 14.457 7.179 -24.885 1.00 68.12 624 SER A C 1
ATOM 4722 O O . SER A 1 624 ? 14.157 5.977 -24.850 1.00 68.12 624 SER A O 1
ATOM 4724 N N . VAL A 1 625 ? 15.547 7.633 -25.499 1.00 55.72 625 VAL A N 1
ATOM 4725 C CA . VAL A 1 625 ? 16.630 6.781 -25.984 1.00 55.72 625 VAL A CA 1
ATOM 4726 C C . VAL A 1 625 ? 17.758 6.930 -24.974 1.00 55.72 625 VAL A C 1
ATOM 4728 O O . VAL A 1 625 ? 18.434 7.954 -24.920 1.00 55.72 625 VAL A O 1
ATOM 4731 N N . SER A 1 626 ? 17.913 5.922 -24.117 1.00 51.59 626 SER A N 1
ATOM 4732 C CA . SER A 1 626 ? 19.039 5.864 -23.191 1.00 51.59 626 SER A CA 1
ATOM 4733 C C . SER A 1 626 ? 20.270 5.407 -23.968 1.00 51.59 626 SER A C 1
ATOM 4735 O O . SER A 1 626 ? 20.447 4.216 -24.203 1.00 51.59 626 SER A O 1
ATOM 4737 N N . THR A 1 627 ? 21.119 6.346 -24.386 1.00 51.75 627 THR A N 1
ATOM 4738 C CA . THR A 1 627 ? 22.464 6.053 -24.919 1.00 51.75 627 THR A CA 1
ATOM 4739 C C . THR A 1 627 ? 23.506 5.921 -23.807 1.00 51.75 627 THR A C 1
ATOM 4741 O O . THR A 1 627 ? 24.695 6.089 -24.046 1.00 51.75 627 THR A O 1
ATOM 4744 N N . GLY A 1 628 ? 23.067 5.631 -22.578 1.00 39.31 628 GLY A N 1
ATOM 4745 C CA . GLY A 1 628 ? 23.962 5.391 -21.453 1.00 39.31 628 GLY A CA 1
ATOM 4746 C C . GLY A 1 628 ? 24.397 6.622 -20.654 1.00 39.31 628 GLY A C 1
ATOM 4747 O O . GLY A 1 628 ? 25.437 6.513 -20.029 1.00 39.31 628 GLY A O 1
ATOM 4748 N N . ILE A 1 629 ? 23.649 7.743 -20.650 1.00 36.28 629 ILE A N 1
ATOM 4749 C CA . ILE A 1 629 ? 23.544 8.776 -19.577 1.00 36.28 629 ILE A CA 1
ATOM 4750 C C . ILE A 1 629 ? 22.585 9.897 -20.049 1.00 36.28 629 ILE A C 1
ATOM 4752 O O . ILE A 1 629 ? 22.632 10.322 -21.202 1.00 36.28 629 ILE A O 1
ATOM 4756 N N . ASN A 1 630 ? 21.725 10.397 -19.151 1.00 31.81 630 ASN A N 1
ATOM 4757 C CA . ASN A 1 630 ? 20.881 11.583 -19.359 1.00 31.81 630 ASN A CA 1
ATOM 4758 C C . ASN A 1 630 ? 21.725 12.871 -19.358 1.00 31.81 630 ASN A C 1
ATOM 4760 O O . ASN A 1 630 ? 22.460 13.118 -18.403 1.00 31.81 630 ASN A O 1
ATOM 4764 N N . GLN A 1 631 ? 21.551 13.747 -20.352 1.00 29.59 631 GLN A N 1
ATOM 4765 C CA . GLN A 1 631 ? 21.989 15.140 -20.238 1.00 29.59 631 GLN A CA 1
ATOM 4766 C C . GLN A 1 631 ? 20.921 15.945 -19.478 1.00 29.59 631 GLN A C 1
ATOM 4768 O O . GLN A 1 631 ? 19.737 15.921 -19.821 1.00 29.59 631 GLN A O 1
ATOM 4773 N N . VAL A 1 632 ? 21.344 16.653 -18.429 1.00 38.12 632 VAL A N 1
ATOM 4774 C CA . VAL A 1 632 ? 20.508 17.554 -17.628 1.00 38.12 632 VAL A CA 1
ATOM 4775 C C . VAL A 1 632 ? 20.174 18.788 -18.468 1.00 38.12 632 VAL A C 1
ATOM 4777 O O . VAL A 1 632 ? 20.959 19.727 -18.564 1.00 38.12 632 VAL A O 1
ATOM 4780 N N . GLY A 1 633 ? 19.004 18.782 -19.102 1.00 31.95 633 GLY A N 1
ATOM 4781 C CA . GLY A 1 633 ? 18.405 19.986 -19.666 1.00 31.95 633 GLY A CA 1
ATOM 4782 C C . GLY A 1 633 ? 17.732 20.785 -18.556 1.00 31.95 633 GLY A C 1
ATOM 4783 O O . GLY A 1 633 ? 16.869 20.260 -17.850 1.00 31.95 633 GLY A O 1
ATOM 4784 N N . SER A 1 634 ? 18.094 22.057 -18.407 1.00 38.66 634 SER A N 1
ATOM 4785 C CA . SER A 1 634 ? 17.401 23.022 -17.552 1.00 38.66 634 SER A CA 1
ATOM 4786 C C . SER A 1 634 ? 16.003 23.320 -18.110 1.00 38.66 634 SER A C 1
ATOM 4788 O O . SER A 1 634 ? 15.711 24.395 -18.627 1.00 38.66 634 SER A O 1
ATOM 4790 N N . LYS A 1 635 ? 15.084 22.357 -17.977 1.00 32.25 635 LYS A N 1
ATOM 4791 C CA . LYS A 1 635 ? 13.654 22.655 -18.001 1.00 32.25 635 LYS A CA 1
ATOM 4792 C C . LYS A 1 635 ? 13.403 23.587 -16.828 1.00 32.25 635 LYS A C 1
ATOM 4794 O O . LYS A 1 635 ? 13.767 23.257 -15.700 1.00 32.25 635 LYS A O 1
ATOM 4799 N N . LYS A 1 636 ? 12.786 24.745 -17.082 1.00 38.91 636 LYS A N 1
ATOM 4800 C CA . LYS A 1 636 ? 12.153 25.543 -16.026 1.00 38.91 636 LYS A CA 1
ATOM 4801 C C . LYS A 1 636 ? 11.331 24.555 -15.211 1.00 38.91 636 LYS A C 1
ATOM 4803 O O . LYS A 1 636 ? 10.392 23.978 -15.762 1.00 38.91 636 LYS A O 1
ATOM 4808 N N . ALA A 1 637 ? 11.789 24.269 -13.990 1.00 37.22 637 ALA A N 1
ATOM 4809 C CA . ALA A 1 637 ? 11.287 23.135 -13.238 1.00 37.22 637 ALA A CA 1
ATOM 4810 C C . ALA A 1 637 ? 9.758 23.246 -13.217 1.00 37.22 637 ALA A C 1
ATOM 4812 O O . ALA A 1 637 ? 9.253 24.319 -12.855 1.00 37.22 637 ALA A O 1
ATOM 4813 N N . PRO A 1 638 ? 9.011 22.215 -13.661 1.00 44.12 638 PRO A N 1
ATOM 4814 C CA . PRO A 1 638 ? 7.587 22.189 -13.379 1.00 44.12 638 PRO A CA 1
ATOM 4815 C C . PRO A 1 638 ? 7.460 22.444 -11.880 1.00 44.12 638 PRO A C 1
ATOM 4817 O O . PRO A 1 638 ? 8.250 21.889 -11.114 1.00 44.12 638 PRO A O 1
ATOM 4820 N N . ALA A 1 639 ? 6.578 23.366 -11.481 1.00 52.47 639 ALA A N 1
ATOM 4821 C CA . ALA A 1 639 ? 6.423 23.723 -10.078 1.00 52.47 639 ALA A CA 1
ATOM 4822 C C . ALA A 1 639 ? 6.227 22.422 -9.301 1.00 52.47 639 ALA A C 1
ATOM 4824 O O . ALA A 1 639 ? 5.203 21.753 -9.463 1.00 52.47 639 ALA A O 1
ATOM 4825 N N . LYS A 1 640 ? 7.266 22.010 -8.569 1.00 67.38 640 LYS A N 1
ATOM 4826 C CA . LYS A 1 640 ? 7.274 20.682 -7.988 1.00 67.38 640 LYS A CA 1
ATOM 4827 C C . LYS A 1 640 ? 6.140 20.629 -6.975 1.00 67.38 640 LYS A C 1
ATOM 4829 O O . LYS A 1 640 ? 5.898 21.566 -6.207 1.00 67.38 640 LYS A O 1
ATOM 4834 N N . LEU A 1 641 ? 5.416 19.527 -7.006 1.00 70.94 641 LEU A N 1
ATOM 4835 C CA . LEU A 1 641 ? 4.343 19.261 -6.082 1.00 70.94 641 LEU A CA 1
ATOM 4836 C C . LEU A 1 641 ? 4.946 19.021 -4.706 1.00 70.94 641 LEU A C 1
ATOM 4838 O O . LEU A 1 641 ? 5.641 18.031 -4.471 1.00 70.94 641 LEU A O 1
ATOM 4842 N N . LYS A 1 642 ? 4.666 19.943 -3.792 1.00 84.19 642 LYS A N 1
ATOM 4843 C CA . LYS A 1 642 ? 5.023 19.789 -2.388 1.00 84.19 642 LYS A CA 1
ATOM 4844 C C . LYS A 1 642 ? 4.073 18.770 -1.773 1.00 84.19 642 LYS A C 1
ATOM 4846 O O . LYS A 1 642 ? 2.850 18.935 -1.818 1.00 84.19 642 LYS A O 1
ATOM 4851 N N . ILE A 1 643 ? 4.651 17.704 -1.242 1.00 73.25 643 ILE A N 1
ATOM 4852 C CA . ILE A 1 643 ? 3.943 16.671 -0.508 1.00 73.25 643 ILE A CA 1
ATOM 4853 C C . ILE A 1 643 ? 4.210 16.892 0.960 1.00 73.25 643 ILE A C 1
ATOM 4855 O O . ILE A 1 643 ? 5.357 17.022 1.381 1.00 73.25 643 ILE A O 1
ATOM 4859 N N . TYR A 1 644 ? 3.143 16.890 1.731 1.00 77.25 644 TYR A N 1
ATOM 4860 C CA . TYR A 1 644 ? 3.170 17.072 3.157 1.00 77.25 644 TYR A CA 1
ATOM 4861 C C . TYR A 1 644 ? 2.753 15.773 3.846 1.00 77.25 644 TYR A C 1
ATOM 4863 O O . TYR A 1 644 ? 1.915 15.030 3.337 1.00 77.25 644 TYR A O 1
ATOM 4871 N N . SER A 1 645 ? 3.327 15.474 5.004 1.00 77.50 645 SER A N 1
ATOM 4872 C CA . SER A 1 645 ? 2.746 14.497 5.916 1.00 77.50 645 SER A CA 1
ATOM 4873 C C . SER A 1 645 ? 1.373 14.985 6.373 1.00 77.50 645 SER A C 1
ATOM 4875 O O . SER A 1 645 ? 1.008 16.151 6.192 1.00 77.50 645 SER A O 1
ATOM 4877 N N . ILE A 1 646 ? 0.605 14.110 7.021 1.00 75.62 646 ILE A N 1
ATOM 4878 C CA . ILE A 1 646 ? -0.666 14.520 7.628 1.00 75.62 646 ILE A CA 1
ATOM 4879 C C . ILE A 1 646 ? -0.495 15.607 8.704 1.00 75.62 646 ILE A C 1
ATOM 4881 O O . ILE A 1 646 ? -1.432 16.355 8.964 1.00 75.62 646 ILE A O 1
ATOM 4885 N N . ASN A 1 647 ? 0.718 15.743 9.247 1.00 69.62 647 ASN A N 1
ATOM 4886 C CA . ASN A 1 647 ? 1.097 16.778 10.207 1.00 69.62 647 ASN A CA 1
ATOM 4887 C C . ASN A 1 647 ? 1.482 18.105 9.521 1.00 69.62 647 ASN A C 1
ATOM 4889 O O . ASN A 1 647 ? 1.986 19.005 10.181 1.00 69.62 647 ASN A O 1
ATOM 4893 N N . GLY A 1 648 ? 1.316 18.225 8.197 1.00 52.22 648 GLY A N 1
ATOM 4894 C CA . GLY A 1 648 ? 1.644 19.443 7.452 1.00 52.22 648 GLY A CA 1
ATOM 4895 C C . GLY A 1 648 ? 3.141 19.658 7.211 1.00 52.22 648 GLY A C 1
ATOM 4896 O O . GLY A 1 648 ? 3.533 20.725 6.747 1.00 52.22 648 GLY A O 1
ATOM 4897 N N . VAL A 1 649 ? 3.987 18.658 7.480 1.00 58.44 649 VAL A N 1
ATOM 4898 C CA . VAL A 1 649 ? 5.440 18.734 7.247 1.00 58.44 649 VAL A CA 1
ATOM 4899 C C . VAL A 1 649 ? 5.725 18.401 5.796 1.00 58.44 649 VAL A C 1
ATOM 4901 O O . VAL A 1 649 ? 5.324 17.331 5.355 1.00 58.44 649 VAL A O 1
ATOM 4904 N N . LYS A 1 650 ? 6.431 19.255 5.047 1.00 77.88 650 LYS A N 1
ATOM 4905 C CA . LYS A 1 650 ? 6.841 18.912 3.676 1.00 77.88 650 LYS A CA 1
ATOM 4906 C C . LYS A 1 650 ? 7.789 17.706 3.730 1.00 77.88 650 LYS A C 1
ATOM 4908 O O . LYS A 1 650 ? 8.901 17.833 4.223 1.00 77.88 650 LYS A O 1
ATOM 4913 N N . VAL A 1 651 ? 7.347 16.550 3.242 1.00 69.38 651 VAL A N 1
ATOM 4914 C CA . VAL A 1 651 ? 8.089 15.275 3.281 1.00 69.38 651 VAL A CA 1
ATOM 4915 C C . VAL A 1 651 ? 8.680 14.879 1.935 1.00 69.38 651 VAL A C 1
ATOM 4917 O O . VAL A 1 651 ? 9.621 14.097 1.893 1.00 69.38 651 VAL A O 1
ATOM 4920 N N . ALA A 1 652 ? 8.143 15.403 0.836 1.00 68.25 652 ALA A N 1
ATOM 4921 C CA . ALA A 1 652 ? 8.720 15.214 -0.485 1.00 68.25 652 ALA A CA 1
ATOM 4922 C C . ALA A 1 652 ? 8.372 16.385 -1.397 1.00 68.25 652 ALA A C 1
ATOM 4924 O O . ALA A 1 652 ? 7.415 17.132 -1.172 1.00 68.25 652 ALA A O 1
ATOM 4925 N N . GLU A 1 653 ? 9.153 16.524 -2.456 1.00 80.06 653 GLU A N 1
ATOM 4926 C CA . GLU A 1 653 ? 8.885 17.457 -3.532 1.00 80.06 653 GLU A CA 1
ATOM 4927 C C . GLU A 1 653 ? 9.032 16.698 -4.848 1.00 80.06 653 GLU A C 1
ATOM 4929 O O . GLU A 1 653 ? 10.134 16.307 -5.228 1.00 80.06 653 GLU A O 1
ATOM 4934 N N . VAL A 1 654 ? 7.907 16.416 -5.502 1.00 69.62 654 VAL A N 1
ATOM 4935 C CA . VAL A 1 654 ? 7.846 15.498 -6.648 1.00 69.62 654 VAL A CA 1
ATOM 4936 C C . VAL A 1 654 ? 7.347 16.200 -7.900 1.00 69.62 654 VAL A C 1
ATOM 4938 O O . VAL A 1 654 ? 6.667 17.219 -7.822 1.00 69.62 654 VAL A O 1
ATOM 4941 N N . ASN A 1 655 ? 7.630 15.647 -9.077 1.00 71.38 655 ASN A N 1
ATOM 4942 C CA . ASN A 1 655 ? 7.142 16.228 -10.329 1.00 71.38 655 ASN A CA 1
ATOM 4943 C C . ASN A 1 655 ? 5.655 15.900 -10.576 1.00 71.38 655 ASN A C 1
ATOM 4945 O O . ASN A 1 655 ? 4.931 16.714 -11.146 1.00 71.38 655 ASN A O 1
ATOM 4949 N N . LYS A 1 656 ? 5.179 14.735 -10.113 1.00 71.75 656 LYS A N 1
ATOM 4950 C CA . LYS A 1 656 ? 3.766 14.307 -10.126 1.00 71.75 656 LYS A CA 1
ATOM 4951 C C . LYS A 1 656 ? 3.467 13.405 -8.922 1.00 71.75 656 LYS A C 1
ATOM 4953 O O . LYS A 1 656 ? 4.358 12.731 -8.422 1.00 71.75 656 LYS A O 1
ATOM 4958 N N . VAL A 1 657 ? 2.210 13.362 -8.465 1.00 66.56 657 VAL A N 1
ATOM 4959 C CA . VAL A 1 657 ? 1.805 12.636 -7.236 1.00 66.56 657 VAL A CA 1
ATOM 4960 C C . VAL A 1 657 ? 2.169 11.144 -7.269 1.00 66.56 657 VAL A C 1
ATOM 4962 O O . VAL A 1 657 ? 2.496 10.591 -6.230 1.00 66.56 657 VAL A O 1
ATOM 4965 N N . SER A 1 658 ? 2.181 10.499 -8.440 1.00 71.50 658 SER A N 1
ATOM 4966 C CA . SER A 1 658 ? 2.593 9.091 -8.575 1.00 71.50 658 SER A CA 1
ATOM 4967 C C . SER A 1 658 ? 4.056 8.840 -8.202 1.00 71.50 658 SER A C 1
ATOM 4969 O O . SER A 1 658 ? 4.404 7.738 -7.805 1.00 71.50 658 SER A O 1
ATOM 4971 N N . ASP A 1 659 ? 4.923 9.848 -8.324 1.00 72.50 659 ASP A N 1
ATOM 4972 C CA . ASP A 1 659 ? 6.345 9.694 -8.002 1.00 72.50 659 ASP A CA 1
ATOM 4973 C C . ASP A 1 659 ? 6.562 9.598 -6.485 1.00 72.50 659 ASP A C 1
ATOM 4975 O O . ASP A 1 659 ? 7.604 9.137 -6.030 1.00 72.50 659 ASP A O 1
ATOM 4979 N N . ALA A 1 660 ? 5.561 10.004 -5.698 1.00 66.38 660 ALA A N 1
ATOM 4980 C CA . ALA A 1 660 ? 5.578 9.940 -4.248 1.00 66.38 660 ALA A CA 1
ATOM 4981 C C . ALA A 1 660 ? 5.827 8.514 -3.730 1.00 66.38 660 ALA A C 1
ATOM 4983 O O . ALA A 1 660 ? 6.525 8.360 -2.734 1.00 66.38 660 ALA A O 1
ATOM 4984 N N . GLU A 1 661 ? 5.325 7.488 -4.430 1.00 60.41 661 GLU A N 1
ATOM 4985 C CA . GLU A 1 661 ? 5.464 6.068 -4.060 1.00 60.41 661 GLU A CA 1
ATOM 4986 C C . GLU A 1 661 ? 6.924 5.586 -4.035 1.00 60.41 661 GLU A C 1
ATOM 4988 O O . GLU A 1 661 ? 7.241 4.600 -3.377 1.00 60.41 661 GLU A O 1
ATOM 4993 N N . TYR A 1 662 ? 7.826 6.298 -4.718 1.00 55.41 662 TYR A N 1
ATOM 4994 C CA . TYR A 1 662 ? 9.249 5.954 -4.800 1.00 55.41 662 TYR A CA 1
ATOM 4995 C C . TYR A 1 662 ? 10.116 6.689 -3.771 1.00 55.41 662 TYR A C 1
ATOM 4997 O O . TYR A 1 662 ? 11.257 6.296 -3.534 1.00 55.41 662 TYR A O 1
ATOM 5005 N N . VAL A 1 663 ? 9.602 7.769 -3.179 1.00 56.84 663 VAL A N 1
ATOM 5006 C CA . VAL A 1 663 ? 10.337 8.639 -2.238 1.00 56.84 663 VAL A CA 1
ATOM 5007 C C . VAL A 1 663 ? 9.776 8.587 -0.824 1.00 56.84 663 VAL A C 1
ATOM 5009 O O . VAL A 1 663 ? 10.476 8.923 0.129 1.00 56.84 663 VAL A O 1
ATOM 5012 N N . LEU A 1 664 ? 8.523 8.171 -0.675 1.00 66.75 664 LEU A N 1
ATOM 5013 C CA . LEU A 1 664 ? 7.820 8.120 0.593 1.00 66.75 664 LEU A CA 1
ATOM 5014 C C . LEU A 1 664 ? 7.442 6.679 0.922 1.00 66.75 664 LEU A C 1
ATOM 5016 O O . LEU A 1 664 ? 7.080 5.896 0.050 1.00 66.75 664 LEU A O 1
ATOM 5020 N N . ALA A 1 665 ? 7.530 6.337 2.204 1.00 70.50 665 ALA A N 1
ATOM 5021 C CA . ALA A 1 665 ? 7.068 5.048 2.701 1.00 70.50 665 ALA A CA 1
ATOM 5022 C C . ALA A 1 665 ? 5.540 4.902 2.527 1.00 70.50 665 ALA A C 1
ATOM 5024 O O . ALA A 1 665 ? 4.842 5.913 2.412 1.00 70.50 665 ALA A O 1
ATOM 5025 N N . PRO A 1 666 ? 4.991 3.673 2.561 1.00 75.62 666 PRO A N 1
ATOM 5026 C CA . PRO A 1 666 ? 3.549 3.467 2.630 1.00 75.62 666 PRO A CA 1
ATOM 5027 C C . PRO A 1 666 ? 2.928 4.289 3.761 1.00 75.62 666 PRO A C 1
ATOM 5029 O O . PRO A 1 666 ? 3.386 4.255 4.906 1.00 75.62 666 PRO A O 1
ATOM 5032 N N . GLY A 1 667 ? 1.906 5.072 3.435 1.00 73.19 667 GLY A N 1
ATOM 5033 C CA . GLY A 1 667 ? 1.397 6.095 4.339 1.00 73.19 667 GLY A CA 1
ATOM 5034 C C . GLY A 1 667 ? 0.435 7.075 3.680 1.00 73.19 667 GLY A C 1
ATOM 5035 O O . GLY A 1 667 ? 0.200 7.047 2.471 1.00 73.19 667 GLY A O 1
ATOM 5036 N N . MET A 1 668 ? -0.156 7.947 4.499 1.00 79.38 668 MET A N 1
ATOM 5037 C CA . MET A 1 668 ? -1.102 8.970 4.053 1.00 79.38 668 MET A CA 1
ATOM 5038 C C . MET A 1 668 ? -0.443 10.350 4.037 1.00 79.38 668 MET A C 1
ATOM 5040 O O . MET A 1 668 ? 0.111 10.804 5.039 1.00 79.38 668 MET A O 1
ATOM 5044 N N . TYR A 1 669 ? -0.561 11.029 2.900 1.00 86.25 669 TYR A N 1
ATOM 5045 C CA . TYR A 1 669 ? 0.126 12.279 2.596 1.00 86.25 669 TYR A CA 1
ATOM 5046 C C . TYR A 1 669 ? -0.834 13.307 1.998 1.00 86.25 669 TYR A C 1
ATOM 5048 O O . TYR A 1 669 ? -1.932 12.970 1.563 1.00 86.25 669 TYR A O 1
ATOM 5056 N N . ILE A 1 670 ? -0.433 14.575 1.976 1.00 79.44 670 ILE A N 1
ATOM 5057 C CA . ILE A 1 670 ? -1.204 15.702 1.455 1.00 79.44 670 ILE A CA 1
ATOM 5058 C C . ILE A 1 670 ? -0.431 16.320 0.294 1.00 79.44 670 ILE A C 1
ATOM 5060 O O . ILE A 1 670 ? 0.708 16.735 0.455 1.00 79.44 670 ILE A O 1
ATOM 5064 N N . CYS A 1 671 ? -1.047 16.438 -0.875 1.00 80.00 671 CYS A N 1
ATOM 5065 C CA . CYS A 1 671 ? -0.490 17.168 -2.010 1.00 80.00 671 CYS A CA 1
ATOM 5066 C C . CYS A 1 671 ? -1.572 18.081 -2.592 1.00 80.00 671 CYS A C 1
ATOM 5068 O O . CYS A 1 671 ? -2.708 17.648 -2.782 1.00 80.00 671 CYS A O 1
ATOM 5070 N N . ASN A 1 672 ? -1.251 19.358 -2.831 1.00 76.00 672 ASN A N 1
ATOM 5071 C CA . ASN A 1 672 ? -2.208 20.377 -3.296 1.00 76.00 672 ASN A CA 1
ATOM 5072 C C . ASN A 1 672 ? -3.515 20.418 -2.473 1.00 76.00 672 ASN A C 1
ATOM 5074 O O . ASN A 1 672 ? -4.611 20.507 -3.025 1.00 76.00 672 ASN A O 1
ATOM 5078 N N . GLY A 1 673 ? -3.408 20.286 -1.146 1.00 66.19 673 GLY A N 1
ATOM 5079 C CA . GLY A 1 673 ? -4.560 20.298 -0.236 1.00 66.19 673 GLY A CA 1
ATOM 5080 C C . GLY A 1 673 ? -5.441 19.042 -0.277 1.00 66.19 673 GLY A C 1
ATOM 5081 O O . GLY A 1 673 ? -6.481 19.014 0.375 1.00 66.19 673 GLY A O 1
ATOM 5082 N N . LYS A 1 674 ? -5.049 17.991 -1.012 1.00 66.06 674 LYS A N 1
ATOM 5083 C CA . LYS A 1 674 ? -5.772 16.713 -1.086 1.00 66.06 674 LYS A CA 1
ATOM 5084 C C . LYS A 1 674 ? -4.965 15.589 -0.448 1.00 66.06 674 LYS A C 1
ATOM 5086 O O . LYS A 1 674 ? -3.760 15.490 -0.667 1.00 66.06 674 LYS A O 1
ATOM 5091 N N . LYS A 1 675 ? -5.641 14.728 0.319 1.00 78.44 675 LYS A N 1
ATOM 5092 C CA . LYS A 1 675 ? -5.038 13.518 0.891 1.00 78.44 675 LYS A CA 1
ATOM 5093 C C . LYS A 1 675 ? -4.892 12.446 -0.189 1.00 78.44 675 LYS A C 1
ATOM 5095 O O . LYS A 1 675 ? -5.824 12.232 -0.962 1.00 78.44 675 LYS A O 1
ATOM 5100 N N . PHE A 1 676 ? -3.762 11.756 -0.217 1.00 71.38 676 PHE A N 1
ATOM 5101 C CA . PHE A 1 676 ? -3.544 10.567 -1.034 1.00 71.38 676 PHE A CA 1
ATOM 5102 C C . PHE A 1 676 ? -2.767 9.522 -0.226 1.00 71.38 676 PHE A C 1
ATOM 5104 O O . PHE A 1 676 ? -2.090 9.852 0.749 1.00 71.38 676 PHE A O 1
ATOM 5111 N N . VAL A 1 677 ? -2.933 8.253 -0.591 1.00 73.12 677 VAL A N 1
ATOM 5112 C CA . VAL A 1 677 ? -2.374 7.112 0.140 1.00 73.12 677 VAL A CA 1
ATOM 5113 C C . VAL A 1 677 ? -1.410 6.381 -0.773 1.00 73.12 677 VAL A C 1
ATOM 5115 O O . VAL A 1 677 ? -1.788 6.001 -1.879 1.00 73.12 677 VAL A O 1
ATOM 5118 N N . ILE A 1 678 ? -0.195 6.183 -0.280 1.00 69.06 678 ILE A N 1
ATOM 5119 C CA . ILE A 1 678 ? 0.813 5.307 -0.871 1.00 69.06 678 ILE A CA 1
ATOM 5120 C C . ILE A 1 678 ? 0.645 3.954 -0.188 1.00 69.06 678 ILE A C 1
ATOM 5122 O O . ILE A 1 678 ? 0.646 3.892 1.045 1.00 69.06 678 ILE A O 1
ATOM 5126 N N . LYS A 1 679 ? 0.390 2.913 -0.982 1.00 69.12 679 LYS A N 1
ATOM 5127 C CA . LYS A 1 679 ? 0.093 1.562 -0.491 1.00 69.12 679 LYS A CA 1
ATOM 5128 C C . LYS A 1 679 ? 1.341 0.727 -0.285 1.00 69.12 679 LYS A C 1
ATOM 5130 O O . LYS A 1 679 ? 2.270 0.863 -1.105 1.00 69.12 679 LYS A O 1
#